Protein 4UP7 (pdb70)

Solvent-accessible surface area: 27106 Å² total; per-residue (Å²): 196,166,124,128,60,23,96,37,24,128,105,38,79,107,66,10,43,101,58,10,103,90,21,90,145,70,70,53,75,1,112,34,184,164,38,98,69,67,17,53,0,53,95,0,59,86,136,12,55,69,23,124,129,76,81,80,19,136,63,99,15,10,0,15,9,62,0,19,24,76,144,65,89,61,109,44,49,24,39,0,19,0,46,39,66,101,38,94,2,14,0,33,0,45,66,94,41,2,141,76,85,126,32,1,73,32,1,13,177,24,3,56,68,1,0,49,0,0,0,36,0,48,0,5,47,14,167,120,22,62,20,0,0,29,0,42,47,5,75,4,30,43,13,21,48,105,89,12,26,77,85,98,82,16,107,72,74,76,52,33,24,7,60,70,2,128,45,4,52,35,3,6,25,115,9,26,137,22,18,70,29,40,74,128,2,19,136,38,1,83,136,35,2,71,101,72,61,11,90,86,21,170,12,61,66,88,11,80,56,33,7,5,26,79,22,109,27,56,102,53,90,64,132,161,120,107,81,93,23,50,50,6,3,7,3,10,11,72,0,0,45,54,1,34,67,55,66,70,85,0,0,11,29,13,111,4,23,50,73,79,53,88,70,97,30,57,8,15,64,33,18,14,0,16,6,6,26,6,152,11,26,19,62,61,0,8,128,20,2,14,98,12,2,8,75,19,1,107,108,84,78,55,38,30,64,13,112,8,69,73,240,124,79,130,138,107,50,78,0,44,2,50,69,92,6,116,101,49,23,8,12,104,18,1,35,143,83,7,56,66,120,15,19,199,60,22,112,13,107,105,0,49,70,50,2,67,136,14,2,113,154,64,130,2,84,13,70,136,26,41,17,18,17,67,4,2,82,80,0,2,18,69,16,31,34,68,104,12,43,58,2,9,0,0,11,22,2,2,72,24,42,0,5,1,3,41,96,31,160,86,72,113,63,11,1,4,22,0,34,0,4,0,38,117,44,73,5,3,49,1,28,12,2,1,30,42,30,131,48,0,85,45,18,4,113,52,9,60,116,14,101,90,51,49,9,72,32,17,12,78,58,20,100,104,0,0,72,18,1,84,129,79,9,31,67,0,0,2,8,19,1,14,0,3,34,1,0,0,3,18,22,52,30,98,13,4,14,32,1,22,80,148,8,55,37,142,114,46,73,131,149,62,88,119,34,38,23,39,119,50,7,61,112,24,41,129,137,132,123

B-factor: mean 86.22, std 33.77, range [31.25, 213.47]

Nearest PDB structures (foldseek):
  4up7-assembly1_A-2  TM=1.002E+00  e=0.000E+00  Entamoeba histolytica
  3bju-assembly1_C  TM=9.698E-01  e=9.971E-72  Homo sapiens
  6ilh-assembly1_A  TM=9.667E-01  e=2.886E-71  Homo sapiens
  7ea9-assembly2_C  TM=9.703E-01  e=1.634E-70  Homo sapiens
  4ycw-assembly1_B  TM=9.699E-01  e=7.825E-70  Homo sapiens

Foldseek 3Di:
DVDPQLPVFVVLLVVLVVLVVVVVVVPADQADDDDDFQDEVVRVCVPPVPADAPDWDPDKGKYKAFWQDWAAPDLQWIWTFGDDLNDTAIEIAGQVLAQDNVQSNSASVSDDHGFIKMFIAIWHAHNVRGTHGYGNDMGTNHDDSGDQDAAAPCPPPVPVCQVCVVNVCVNPVVLVVLQVLLVVLVVLVCVLQVVVVADEDDDDQKAAFEDDFFAAWDWDADDVVGDIITGYQDCVLVQLLVLLVPRQKYKYWDKHAGPDDDDQPDFRIFTKMKMKHFPDFVVVVLVSVLVSLQCSCCVVPNHSKDWAADVPDRDIDIARSHPPAAEDELQVVLCVVLVHRADPPLQDPVSLVVLVVSCVVLVQDFDPPSHSLRSSVSSCLVPPLQPAAHWYKHFWAFCLNPLFAAPDPPDPRTGGWTFIHHHSDTFKIKHQTDLPLVSSVVSLVSQVVVVVRVRPRGGHDDVVSSVSSVSPGGGMMMMMGGSLVVSCVVVRHSGSSSNPSNTDDDDDDPVRVSVVSSVVVVVVVVVVD

Organism: Entamoeba histolytica (strain ATCC 30459 / HM-1:IMSS / ABRM) (NCBI:txid294381)

Secondary structure (DSSP, 8-state):
----TTHHHHHHHHHHHHHHHHHHHTT--SS-S-------HHHHHHHHTT--TTEE-S--EEEEEEEEEEEEEETTEEEEEEEETTEEEEEEEEGGG-S-HHHHHHHHHH--TT-EEEEEEEEEE-TT--EEEEEEEEEEEE---S-PPPSS--SS-HHHHHH-HHHHHHH-GGGHHHHHHHHHHHHHHHHHHHTTT-EE----SEESS--SSSS---EEEETTTTEEEEE-S-SHHHHHHHHHHT--EEEEEEEEE-----BTTB-SEEEEEEEEEET--HHHHHHHHHHHHHHHHHTSSSSSEEEEE---S--EEEEE-PSSPEEEEHHHHHHHHHSS---S-TTSHHHHHHHHHHHHHTT--PPSS--HHHHHHHHHHHHTGGG--S-EEEE---GGG-TTBPBPSSSTT-BSEEEEEETTEEEEEEEEB---HHHHHHHHHHHHHHHHTT-SSSPPP-HHHHHHHHT----EEEEEEEHHHHHHHHHT-S-GGGS-SS-------HHHHHHHHHHHHHHHHHHH-

CATH classification: 2.40.50.140 (+1 more: 3.30.930.10)

InterPro domains:
  IPR002313 Lysine-tRNA ligase, class II [MF_00252] (8-562)
  IPR002313 Lysine-tRNA ligase, class II [TIGR00499] (5-562)
  IPR002547 tRNA-binding domain [PF01588] (615-709)
  IPR002547 tRNA-binding domain [PS50886] (609-712)
  IPR004364 Aminoacyl-tRNA synthetase, class II (D/K/N) [PF00152] (150-318)
  IPR004364 Aminoacyl-tRNA synthetase, class II (D/K/N) [PF00152] (354-559)
  IPR004365 OB-fold nucleic acid binding domain, AA-tRNA synthetase-type [PF01336] (54-127)
  IPR006195 Aminoacyl-tRNA synthetase, class II [PS50862] (172-561)
  IPR012340 Nucleic acid-binding, OB-fold [G3DSA:2.40.50.140] (1-145)
  IPR012340 Nucleic acid-binding, OB-fold [G3DSA:2.40.50.140] (609-764)
  IPR012340 Nucleic acid-binding, OB-fold [SSF50249] (4-142)
  IPR012340 Nucleic acid-binding, OB-fold [SSF50249] (611-758)
  IPR018149 Lysyl-tRNA synthetase, class II, C-terminal [PR00982] (187-197)
  IPR018149 Lysyl-tRNA synthetase, class II, C-terminal [PR00982] (203-219)
  IPR018149 Lysyl-tRNA synthetase, class II, C-terminal [PR00982] (232-245)
  IPR018149 Lysyl-tRNA synthetase, class II, C-terminal [PR00982] (250-267)
  IPR018149 Lysyl-tRNA synthetase, class II, C-terminal [cd00775] (165-561)
  IPR044136 Lysine-tRNA ligase, class II, N-terminal [cd04322] (53-162)
  IPR045864 Class II Aminoacyl-tRNA synthetase/Biotinyl protein ligase (BPL) and lipoyl protein ligase (LPL) [G3DSA:3.30.930.10] (146-369)
  IPR045864 Class II Aminoacyl-tRNA synthetase/Biotinyl protein ligase (BPL) and lipoyl protein ligase (LPL) [G3DSA:3.30.930.10] (370-562)

Sequence (529 aa):
HHHHHHMLSKQLFLNRCKDVEEYQKAGHNPWPHKFNVSITVPEFIAKYSGLEKSQVSDDIVSVAGRVLSKRSSSSALMFIDLHDSQTKLQIMLNKSAYENKEDFVSLTKMIYRGDICGFTGHPTRTKTGELSLIPISGMILSPCLHMLPSMHYGLGDQETRFRKRYLDLIVNPESVKNFVLRTKVVKAVRKYLDDKGFLEVETPILNTIPGGATARPFITHHNQLDIQMYMRIAPELYLKELVVGGINRVYEIGRLFRNEGIDQTHNPEFTTCEFYMAYADYNDIMKMTEELLGNMVKDITGGSTKLEIKFVTEKKMVLDFTAPFKRISYVHALEEKFGEKIPRPLDGPEALTFLKKQAIRFNAICAEPQTTARVMDKLFGDLIEVDLVQPTFVCDQPQLMSPLAKYHRSEPELTERFELFILKREIANAYTELNNPIVQRSNFEQQAKDKAAGDDEAQLVDEVFLDAIEHAFPPTGGWGLGIDRLAMLLADVDNIKEVILFPTMRPEDELEKKAREAKEDAMVAQELA

Structure (mmCIF, N/CA/C/O backbone):
data_4UP7
#
_entry.id   4UP7
#
_cell.length_a   155.765
_cell.length_b   155.765
_cell.length_c   95.292
_cell.angle_alpha   90.00
_cell.angle_beta   90.00
_cell.angle_gamma   120.00
#
_symmetry.space_group_name_H-M   'P 62'
#
loop_
_entity.id
_entity.type
_entity.pdbx_description
1 polymer 'LYSINE--TRNA LIGASE'
2 non-polymer "ADENOSINE-5'-[LYSYL-PHOSPHATE]"
#
loop_
_atom_site.group_PDB
_atom_site.id
_atom_site.type_symbol
_atom_site.label_atom_id
_atom_site.label_alt_id
_atom_site.label_comp_id
_atom_site.label_asym_id
_atom_site.label_entity_id
_atom_site.label_seq_id
_atom_site.pdbx_PDB_ins_code
_atom_site.Cartn_x
_atom_site.Cartn_y
_atom_site.Cartn_z
_atom_site.occupancy
_atom_site.B_iso_or_equiv
_atom_site.auth_seq_id
_atom_site.auth_comp_id
_atom_site.auth_asym_id
_atom_site.auth_atom_id
_atom_site.pdbx_PDB_model_num
ATOM 1 N N . HIS A 1 2 ? 154.934 -88.591 10.431 1.00 144.66 -6 HIS A N 1
ATOM 2 C CA . HIS A 1 2 ? 154.482 -87.340 9.834 1.00 132.73 -6 HIS A CA 1
ATOM 3 C C . HIS A 1 2 ? 154.185 -86.315 10.936 1.00 119.77 -6 HIS A C 1
ATOM 4 O O . HIS A 1 2 ? 153.817 -86.697 12.050 1.00 112.09 -6 HIS A O 1
ATOM 11 N N . HIS A 1 3 ? 154.342 -85.022 10.644 1.00 120.11 -5 HIS A N 1
ATOM 12 C CA . HIS A 1 3 ? 154.636 -84.523 9.300 1.00 146.62 -5 HIS A CA 1
ATOM 13 C C . HIS A 1 3 ? 156.122 -84.319 9.010 1.00 160.69 -5 HIS A C 1
ATOM 14 O O . HIS A 1 3 ? 156.482 -83.515 8.149 1.00 152.29 -5 HIS A O 1
ATOM 21 N N . HIS A 1 4 ? 156.987 -85.037 9.716 1.00 177.34 -4 HIS A N 1
ATOM 22 C CA . HIS A 1 4 ? 158.418 -84.944 9.452 1.00 173.26 -4 HIS A CA 1
ATOM 23 C C . HIS A 1 4 ? 158.810 -85.807 8.258 1.00 168.93 -4 HIS A C 1
ATOM 24 O O . HIS A 1 4 ? 157.966 -86.128 7.423 1.00 175.89 -4 HIS A O 1
ATOM 31 N N . HIS A 1 5 ? 160.088 -86.176 8.192 1.00 150.28 -3 HIS A N 1
ATOM 32 C CA . HIS A 1 5 ? 160.678 -86.782 6.997 1.00 132.65 -3 HIS A CA 1
ATOM 33 C C . HIS A 1 5 ? 160.523 -85.845 5.798 1.00 124.27 -3 HIS A C 1
ATOM 34 O O . HIS A 1 5 ? 159.703 -86.099 4.914 1.00 114.90 -3 HIS A O 1
ATOM 41 N N . HIS A 1 6 ? 161.319 -84.779 5.755 1.00 120.86 -2 HIS A N 1
ATOM 42 C CA . HIS A 1 6 ? 161.071 -83.678 4.819 1.00 116.05 -2 HIS A CA 1
ATOM 43 C C . HIS A 1 6 ? 161.379 -83.985 3.345 1.00 110.13 -2 HIS A C 1
ATOM 44 O O . HIS A 1 6 ? 160.589 -83.651 2.475 1.00 110.78 -2 HIS A O 1
ATOM 51 N N . HIS A 1 7 ? 162.511 -84.618 3.065 1.00 98.17 -1 HIS A N 1
ATOM 52 C CA . HIS A 1 7 ? 162.881 -84.972 1.697 1.00 96.08 -1 HIS A CA 1
ATOM 53 C C . HIS A 1 7 ? 162.653 -86.462 1.476 1.00 99.32 -1 HIS A C 1
ATOM 54 O O . HIS A 1 7 ? 163.574 -87.174 1.082 1.00 110.12 -1 HIS A O 1
ATOM 61 N N . MET A 1 8 ? 161.429 -86.914 1.746 1.00 94.99 0 MET A N 1
ATOM 62 C CA . MET A 1 8 ? 161.051 -88.325 1.701 1.00 96.51 0 MET A CA 1
ATOM 63 C C . MET A 1 8 ? 161.108 -88.936 0.295 1.00 92.08 0 MET A C 1
ATOM 64 O O . MET A 1 8 ? 161.862 -89.890 0.027 1.00 96.23 0 MET A O 1
ATOM 69 N N . LEU A 1 9 ? 160.300 -88.372 -0.596 1.00 62.84 1 LEU A N 1
ATOM 70 C CA . LEU A 1 9 ? 160.138 -88.893 -1.949 1.00 60.32 1 LEU A CA 1
ATOM 71 C C . LEU A 1 9 ? 161.443 -88.904 -2.743 1.00 68.20 1 LEU A C 1
ATOM 72 O O . LEU A 1 9 ? 161.672 -89.804 -3.549 1.00 65.76 1 LEU A O 1
ATOM 77 N N . SER A 1 10 ? 162.292 -87.907 -2.517 1.00 70.25 2 SER A N 1
ATOM 78 C CA . SER A 1 10 ? 163.562 -87.817 -3.233 1.00 67.30 2 SER A CA 1
ATOM 79 C C . SER A 1 10 ? 164.513 -88.931 -2.811 1.00 70.74 2 SER A C 1
ATOM 80 O O . SER A 1 10 ? 165.149 -89.567 -3.654 1.00 77.03 2 SER A O 1
ATOM 83 N N . LYS A 1 11 ? 164.610 -89.153 -1.502 1.00 69.47 3 LYS A N 1
ATOM 84 C CA . LYS A 1 11 ? 165.404 -90.254 -0.969 1.00 63.49 3 LYS A CA 1
ATOM 85 C C . LYS A 1 11 ? 164.910 -91.578 -1.538 1.00 71.77 3 LYS A C 1
ATOM 86 O O . LYS A 1 11 ? 165.703 -92.397 -2.022 1.00 82.13 3 LYS A O 1
ATOM 92 N N . GLN A 1 12 ? 163.594 -91.775 -1.485 1.00 60.56 4 GLN A N 1
ATOM 93 C CA . GLN A 1 12 ? 162.989 -92.992 -2.022 1.00 70.87 4 GLN A CA 1
ATOM 94 C C . GLN A 1 12 ? 163.344 -93.193 -3.496 1.00 65.27 4 GLN A C 1
ATOM 95 O O . GLN A 1 12 ? 163.696 -94.299 -3.918 1.00 64.38 4 GLN A O 1
ATOM 101 N N . LEU A 1 13 ? 163.261 -92.115 -4.269 1.00 62.85 5 LEU A N 1
ATOM 102 C CA . LEU A 1 13 ? 163.566 -92.159 -5.694 1.00 67.84 5 LEU A CA 1
ATOM 103 C C . LEU A 1 13 ? 165.025 -92.517 -5.952 1.00 72.07 5 LEU A C 1
ATOM 104 O O . LEU A 1 13 ? 165.325 -93.316 -6.838 1.00 67.16 5 LEU A O 1
ATOM 109 N N . PHE A 1 14 ? 165.929 -91.922 -5.179 1.00 69.36 6 PHE A N 1
ATOM 110 C CA . PHE A 1 14 ? 167.353 -92.205 -5.322 1.00 70.18 6 PHE A CA 1
ATOM 111 C C . PHE A 1 14 ? 167.645 -93.676 -5.039 1.00 70.95 6 PHE A C 1
ATOM 112 O O . PHE A 1 14 ? 168.310 -94.357 -5.832 1.00 70.32 6 PHE A O 1
ATOM 120 N N . LEU A 1 15 ? 167.131 -94.160 -3.910 1.00 70.26 7 LEU A N 1
ATOM 121 C CA . LEU A 1 15 ? 167.323 -95.553 -3.519 1.00 70.03 7 LEU A CA 1
ATOM 122 C C . LEU A 1 15 ? 166.789 -96.493 -4.598 1.00 73.50 7 LEU A C 1
ATOM 123 O O . LEU A 1 15 ? 167.470 -97.441 -5.006 1.00 85.98 7 LEU A O 1
ATOM 128 N N . ASN A 1 16 ? 165.575 -96.219 -5.066 1.00 62.66 8 ASN A N 1
ATOM 129 C CA . ASN A 1 16 ? 164.958 -97.042 -6.099 1.00 59.86 8 ASN A CA 1
ATOM 130 C C . ASN A 1 16 ? 165.736 -97.019 -7.410 1.00 68.23 8 ASN A C 1
ATOM 131 O O . ASN A 1 16 ? 165.796 -98.024 -8.110 1.00 72.96 8 ASN A O 1
ATOM 136 N N . ARG A 1 17 ? 166.330 -95.875 -7.739 1.00 62.75 9 ARG A N 1
ATOM 137 C CA . ARG A 1 17 ? 167.136 -95.759 -8.951 1.00 52.65 9 ARG A CA 1
ATOM 138 C C . ARG A 1 17 ? 168.401 -96.603 -8.842 1.00 65.43 9 ARG A C 1
ATOM 139 O O . ARG A 1 17 ? 168.778 -97.302 -9.790 1.00 75.19 9 ARG A O 1
ATOM 147 N N . CYS A 1 18 ? 169.052 -96.536 -7.682 1.00 69.95 10 CYS A N 1
ATOM 148 C CA . CYS A 1 18 ? 170.219 -97.374 -7.424 1.00 67.34 10 CYS A CA 1
ATOM 149 C C . CYS A 1 18 ? 169.850 -98.849 -7.555 1.00 69.43 10 CYS A C 1
ATOM 150 O O . CYS A 1 18 ? 170.588 -99.642 -8.151 1.00 73.84 10 CYS A O 1
ATOM 153 N N . LYS A 1 19 ? 168.693 -99.204 -7.004 1.00 79.17 11 LYS A N 1
ATOM 154 C CA . LYS A 1 19 ? 168.177 -100.563 -7.113 1.00 72.13 11 LYS A CA 1
ATOM 155 C C . LYS A 1 19 ? 167.971 -100.948 -8.578 1.00 65.51 11 LYS A C 1
ATOM 156 O O . LYS A 1 19 ? 168.266 -102.074 -8.985 1.00 69.22 11 LYS A O 1
ATOM 162 N N . ASP A 1 20 ? 167.478 -99.996 -9.366 1.00 61.10 12 ASP A N 1
ATOM 163 C CA . ASP A 1 20 ? 167.214 -100.217 -10.783 1.00 62.03 12 ASP A CA 1
ATOM 164 C C . ASP A 1 20 ? 168.491 -100.503 -11.560 1.00 62.69 12 ASP A C 1
ATOM 165 O O . ASP A 1 20 ? 168.547 -101.457 -12.335 1.00 69.91 12 ASP A O 1
ATOM 170 N N . VAL A 1 21 ? 169.516 -99.678 -11.360 1.00 59.96 13 VAL A N 1
ATOM 171 C CA . VAL A 1 21 ? 170.767 -99.875 -12.085 1.00 63.11 13 VAL A CA 1
ATOM 172 C C . VAL A 1 21 ? 171.483 -101.129 -11.584 1.00 67.77 13 VAL A C 1
ATOM 173 O O . VAL A 1 21 ? 172.253 -101.750 -12.321 1.00 72.89 13 VAL A O 1
ATOM 177 N N . GLU A 1 22 ? 171.211 -101.510 -10.339 1.00 70.37 14 GLU A N 1
ATOM 178 C CA . GLU A 1 22 ? 171.779 -102.737 -9.793 1.00 76.41 14 GLU A CA 1
ATOM 179 C C . GLU A 1 22 ? 171.156 -103.953 -10.476 1.00 74.20 14 GLU A C 1
ATOM 180 O O . GLU A 1 22 ? 171.865 -104.867 -10.905 1.00 83.20 14 GLU A O 1
ATOM 186 N N . GLU A 1 23 ? 169.829 -103.951 -10.583 1.00 61.14 15 GLU A N 1
ATOM 187 C CA . GLU A 1 23 ? 169.113 -105.016 -11.282 1.00 77.79 15 GLU A CA 1
ATOM 188 C C . GLU A 1 23 ? 169.527 -105.075 -12.747 1.00 81.46 15 GLU A C 1
ATOM 189 O O . GLU A 1 23 ? 169.653 -106.154 -13.328 1.00 90.16 15 GLU A O 1
ATOM 195 N N . TYR A 1 24 ? 169.735 -103.902 -13.334 1.00 82.89 16 TYR A N 1
ATOM 196 C CA . TYR A 1 24 ? 170.157 -103.783 -14.723 1.00 72.73 16 TYR A CA 1
ATOM 197 C C . TYR A 1 24 ? 171.546 -104.377 -14.910 1.00 68.95 16 TYR A C 1
ATOM 198 O O . TYR A 1 24 ? 171.841 -104.981 -15.941 1.00 70.31 16 TYR A O 1
ATOM 207 N N . GLN A 1 25 ? 172.395 -104.208 -13.901 1.00 69.61 17 GLN A N 1
ATOM 208 C CA . GLN A 1 25 ? 173.753 -104.732 -13.962 1.00 72.85 17 GLN A CA 1
ATOM 209 C C . GLN A 1 25 ? 173.774 -106.243 -13.749 1.00 79.66 17 GLN A C 1
ATOM 210 O O . GLN A 1 25 ? 174.598 -106.947 -14.334 1.00 83.42 17 GLN A O 1
ATOM 216 N N . LYS A 1 26 ? 172.866 -106.741 -12.914 1.00 81.55 18 LYS A N 1
ATOM 217 C CA . LYS A 1 26 ? 172.753 -108.181 -12.699 1.00 83.77 18 LYS A CA 1
ATOM 218 C C . LYS A 1 26 ? 172.205 -108.884 -13.937 1.00 83.13 18 LYS A C 1
ATOM 219 O O . LYS A 1 26 ? 172.451 -110.072 -14.147 1.00 82.24 18 LYS A O 1
ATOM 225 N N . ALA A 1 27 ? 171.460 -108.144 -14.752 1.00 86.17 19 ALA A N 1
ATOM 226 C CA . ALA A 1 27 ? 170.838 -108.706 -15.947 1.00 73.54 19 ALA A CA 1
ATOM 227 C C . ALA A 1 27 ? 171.832 -108.826 -17.100 1.00 77.43 19 ALA A C 1
ATOM 228 O O . ALA A 1 27 ? 171.487 -109.312 -18.177 1.00 80.77 19 ALA A O 1
ATOM 230 N N . GLY A 1 28 ? 173.061 -108.374 -16.872 1.00 76.01 20 GLY A N 1
ATOM 231 C CA . GLY A 1 28 ? 174.119 -108.517 -17.856 1.00 81.86 20 GLY A CA 1
ATOM 232 C C . GLY A 1 28 ? 174.426 -107.254 -18.638 1.00 82.63 20 GLY A C 1
ATOM 233 O O . GLY A 1 28 ? 175.158 -107.294 -19.627 1.00 83.56 20 GLY A O 1
ATOM 234 N N . HIS A 1 29 ? 173.871 -106.130 -18.198 1.00 83.53 21 HIS A N 1
ATOM 235 C CA . HIS A 1 29 ? 174.102 -104.856 -18.871 1.00 77.43 21 HIS A CA 1
ATOM 236 C C . HIS A 1 29 ? 174.966 -103.930 -18.022 1.00 79.99 21 HIS A C 1
ATOM 237 O O . HIS A 1 29 ? 174.685 -103.717 -16.844 1.00 77.01 21 HIS A O 1
ATOM 244 N N . ASN A 1 30 ? 176.015 -103.379 -18.624 1.00 76.19 22 ASN A N 1
ATOM 245 C CA . ASN A 1 30 ? 176.888 -102.439 -17.930 1.00 66.50 22 ASN A CA 1
ATOM 246 C C . ASN A 1 30 ? 176.344 -101.016 -18.018 1.00 71.15 22 ASN A C 1
ATOM 247 O O . ASN A 1 30 ? 176.295 -100.431 -19.101 1.00 70.32 22 ASN A O 1
ATOM 252 N N . PRO A 1 31 ? 175.927 -100.455 -16.872 1.00 68.47 23 PRO A N 1
ATOM 253 C CA . PRO A 1 31 ? 175.333 -99.114 -16.828 1.00 58.49 23 PRO A CA 1
ATOM 254 C C . PRO A 1 31 ? 176.340 -98.012 -17.146 1.00 64.33 23 PRO A C 1
ATOM 255 O O . PRO A 1 31 ? 175.944 -96.927 -17.573 1.00 60.16 23 PRO A O 1
ATOM 259 N N . TRP A 1 32 ? 177.624 -98.289 -16.939 1.00 68.38 24 TRP A N 1
ATOM 260 C CA . TRP A 1 32 ? 178.668 -97.305 -17.207 1.00 68.23 24 TRP A CA 1
ATOM 261 C C . TRP A 1 32 ? 179.747 -97.859 -18.133 1.00 71.21 24 TRP A C 1
ATOM 262 O O . TRP A 1 32 ? 180.838 -98.203 -17.677 1.00 75.12 24 TRP A O 1
ATOM 273 N N . PRO A 1 33 ? 179.447 -97.947 -19.439 1.00 66.61 25 PRO A N 1
ATOM 274 C CA . PRO A 1 33 ? 180.433 -98.422 -20.415 1.00 49.71 25 PRO A CA 1
ATOM 275 C C . PRO A 1 33 ? 181.661 -97.518 -20.459 1.00 62.63 25 PRO A C 1
ATOM 276 O O . PRO A 1 33 ? 181.530 -96.301 -20.321 1.00 74.96 25 PRO A O 1
ATOM 280 N N . HIS A 1 34 ? 182.837 -98.110 -20.641 1.00 56.81 26 HIS A N 1
ATOM 281 C CA . HIS A 1 34 ? 184.080 -97.349 -20.662 1.00 61.51 26 HIS A CA 1
ATOM 282 C C . HIS A 1 34 ? 184.170 -96.445 -21.883 1.00 53.92 26 HIS A C 1
ATOM 283 O O . HIS A 1 34 ? 184.410 -95.243 -21.763 1.00 66.77 26 HIS A O 1
ATOM 290 N N . LYS A 1 35 ? 183.975 -97.031 -23.060 1.00 50.65 27 LYS A N 1
ATOM 291 C CA . LYS A 1 35 ? 184.170 -96.305 -24.307 1.00 56.29 27 LYS A CA 1
ATOM 292 C C . LYS A 1 35 ? 183.027 -96.500 -25.296 1.00 54.98 27 LYS A C 1
ATOM 293 O O . LYS A 1 35 ? 182.707 -97.622 -25.686 1.00 65.42 27 LYS A O 1
ATOM 299 N N . PHE A 1 36 ? 182.414 -95.390 -25.690 1.00 58.26 28 PHE A N 1
ATOM 300 C CA . PHE A 1 36 ? 181.464 -95.381 -26.793 1.00 55.99 28 PHE A CA 1
ATOM 301 C C . PHE A 1 36 ? 181.944 -94.373 -27.825 1.00 55.49 28 PHE A C 1
ATOM 302 O O . PHE A 1 36 ? 182.170 -93.207 -27.502 1.00 65.25 28 PHE A O 1
ATOM 310 N N . ASN A 1 37 ? 182.112 -94.821 -29.063 1.00 63.32 29 ASN A N 1
ATOM 311 C CA . ASN A 1 37 ? 182.610 -93.942 -30.109 1.00 69.33 29 ASN A CA 1
ATOM 312 C C . ASN A 1 37 ? 181.498 -93.119 -30.748 1.00 68.32 29 ASN A C 1
ATOM 313 O O . ASN A 1 37 ? 180.617 -93.656 -31.420 1.00 69.01 29 ASN A O 1
ATOM 318 N N . VAL A 1 38 ? 181.543 -91.810 -30.525 1.00 56.78 30 VAL A N 1
ATOM 319 C CA . VAL A 1 38 ? 180.600 -90.893 -31.149 1.00 52.84 30 VAL A CA 1
ATOM 320 C C . VAL A 1 38 ? 181.155 -90.424 -32.487 1.00 65.97 30 VAL A C 1
ATOM 321 O O . VAL A 1 38 ? 182.159 -89.714 -32.537 1.00 80.63 30 VAL A O 1
ATOM 325 N N . SER A 1 39 ? 180.501 -90.828 -33.570 1.00 63.53 31 SER A N 1
ATOM 326 C CA . SER A 1 39 ? 180.986 -90.519 -34.910 1.00 56.52 31 SER A CA 1
ATOM 327 C C . SER A 1 39 ? 180.642 -89.096 -35.332 1.00 55.85 31 SER A C 1
ATOM 328 O O . SER A 1 39 ? 181.307 -88.523 -36.194 1.00 76.49 31 SER A O 1
ATOM 331 N N . ILE A 1 40 ? 179.606 -88.526 -34.725 1.00 49.24 32 ILE A N 1
ATOM 332 C CA . ILE A 1 40 ? 179.145 -87.204 -35.129 1.00 62.44 32 ILE A CA 1
ATOM 333 C C . ILE A 1 40 ? 178.348 -86.508 -34.022 1.00 65.66 32 ILE A C 1
ATOM 334 O O . ILE A 1 40 ? 177.554 -87.135 -33.317 1.00 72.11 32 ILE A O 1
ATOM 339 N N . THR A 1 41 ? 178.591 -85.211 -33.856 1.00 53.26 33 THR A N 1
ATOM 340 C CA . THR A 1 41 ? 177.842 -84.405 -32.899 1.00 54.91 33 THR A CA 1
ATOM 341 C C . THR A 1 41 ? 176.530 -83.976 -33.537 1.00 61.54 33 THR A C 1
ATOM 342 O O . THR A 1 41 ? 176.439 -83.880 -34.761 1.00 76.75 33 THR A O 1
ATOM 346 N N . VAL A 1 42 ? 175.513 -83.717 -32.721 1.00 56.15 34 VAL A N 1
ATOM 347 C CA . VAL A 1 42 ? 174.205 -83.375 -33.271 1.00 57.02 34 VAL A CA 1
ATOM 348 C C . VAL A 1 42 ? 174.155 -81.996 -33.963 1.00 56.92 34 VAL A C 1
ATOM 349 O O . VAL A 1 42 ? 173.306 -81.794 -34.833 1.00 75.13 34 VAL A O 1
ATOM 353 N N . PRO A 1 43 ? 175.055 -81.049 -33.611 1.00 52.85 35 PRO A N 1
ATOM 354 C CA . PRO A 1 43 ? 175.043 -79.892 -34.515 1.00 51.22 35 PRO A CA 1
ATOM 355 C C . PRO A 1 43 ? 175.597 -80.243 -35.894 1.00 57.95 35 PRO A C 1
ATOM 356 O O . PRO A 1 43 ? 175.093 -79.751 -36.905 1.00 76.62 35 PRO A O 1
ATOM 360 N N . GLU A 1 44 ? 176.624 -81.088 -35.926 1.00 46.49 36 GLU A N 1
ATOM 361 C CA . GLU A 1 44 ? 177.176 -81.575 -37.185 1.00 56.59 36 GLU A CA 1
ATOM 362 C C . GLU A 1 44 ? 176.154 -82.450 -37.904 1.00 61.11 36 GLU A C 1
ATOM 363 O O . GLU A 1 44 ? 176.027 -82.398 -39.130 1.00 63.44 36 GLU A O 1
ATOM 369 N N . PHE A 1 45 ? 175.429 -83.250 -37.126 1.00 54.18 37 PHE A N 1
ATOM 370 C CA . PHE A 1 45 ? 174.357 -84.093 -37.645 1.00 57.88 37 PHE A CA 1
ATOM 371 C C . PHE A 1 45 ? 173.319 -83.246 -38.370 1.00 62.82 37 PHE A C 1
ATOM 372 O O . PHE A 1 45 ? 172.969 -83.522 -39.518 1.00 62.45 37 PHE A O 1
ATOM 380 N N . ILE A 1 46 ? 172.831 -82.216 -37.686 1.00 64.65 38 ILE A N 1
ATOM 381 C CA . ILE A 1 46 ? 171.842 -81.313 -38.261 1.00 54.36 38 ILE A CA 1
ATOM 382 C C . ILE A 1 46 ? 172.400 -80.593 -39.486 1.00 58.73 38 ILE A C 1
ATOM 383 O O . ILE A 1 46 ? 171.714 -80.452 -40.497 1.00 62.22 38 ILE A O 1
ATOM 388 N N . ALA A 1 47 ? 173.652 -80.157 -39.398 1.00 68.09 39 ALA A N 1
ATOM 389 C CA . ALA A 1 47 ? 174.285 -79.436 -40.498 1.00 61.62 39 ALA A CA 1
ATOM 390 C C . ALA A 1 47 ? 174.449 -80.307 -41.741 1.00 62.33 39 ALA A C 1
ATOM 391 O O . ALA A 1 47 ? 174.444 -79.804 -42.864 1.00 70.41 39 ALA A O 1
ATOM 393 N N . LYS A 1 48 ? 174.585 -81.614 -41.539 1.00 64.29 40 LYS A N 1
ATOM 394 C CA . LYS A 1 48 ? 174.867 -82.524 -42.644 1.00 54.36 40 LYS A CA 1
ATOM 395 C C . LYS A 1 48 ? 173.613 -83.165 -43.242 1.00 65.76 40 LYS A C 1
ATOM 396 O O . LYS A 1 48 ? 173.545 -83.387 -44.452 1.00 75.34 40 LYS A O 1
ATOM 402 N N . TYR A 1 49 ? 172.622 -83.455 -42.403 1.00 60.57 41 TYR A N 1
ATOM 403 C CA . TYR A 1 49 ? 171.481 -84.255 -42.845 1.00 59.75 41 TYR A CA 1
ATOM 404 C C . TYR A 1 49 ? 170.147 -83.508 -42.885 1.00 66.31 41 TYR A C 1
ATOM 405 O O . TYR A 1 49 ? 169.100 -84.125 -43.085 1.00 68.28 41 TYR A O 1
ATOM 414 N N . SER A 1 50 ? 170.174 -82.191 -42.710 1.00 67.94 42 SER A N 1
ATOM 415 C CA . SER A 1 50 ? 168.940 -81.406 -42.734 1.00 59.21 42 SER A CA 1
ATOM 416 C C . SER A 1 50 ? 168.338 -81.345 -44.134 1.00 70.85 42 SER A C 1
ATOM 417 O O . SER A 1 50 ? 167.169 -80.999 -44.301 1.00 87.60 42 SER A O 1
ATOM 420 N N . GLY A 1 51 ? 169.142 -81.683 -45.138 1.00 66.87 43 GLY A N 1
ATOM 421 C CA . GLY A 1 51 ? 168.691 -81.674 -46.517 1.00 56.04 43 GLY A CA 1
ATOM 422 C C . GLY A 1 51 ? 167.706 -82.787 -46.821 1.00 56.15 43 GLY A C 1
ATOM 423 O O . GLY A 1 51 ? 167.034 -82.765 -47.853 1.00 71.05 43 GLY A O 1
ATOM 424 N N . LEU A 1 52 ? 167.627 -83.764 -45.922 1.00 54.44 44 LEU A N 1
ATOM 425 C CA . LEU A 1 52 ? 166.698 -84.879 -46.072 1.00 67.47 44 LEU A CA 1
ATOM 426 C C . LEU A 1 52 ? 165.254 -84.396 -46.123 1.00 72.36 44 LEU A C 1
ATOM 427 O O . LEU A 1 52 ? 164.859 -83.506 -45.370 1.00 79.08 44 LEU A O 1
ATOM 432 N N . GLU A 1 53 ? 164.471 -84.983 -47.020 1.00 69.87 45 GLU A N 1
ATOM 433 C CA . GLU A 1 53 ? 163.055 -84.660 -47.123 1.00 62.14 45 GLU A CA 1
ATOM 434 C C . GLU A 1 53 ? 162.246 -85.607 -46.245 1.00 70.50 45 GLU A C 1
ATOM 435 O O . GLU A 1 53 ? 162.804 -86.513 -45.626 1.00 70.39 45 GLU A O 1
ATOM 441 N N . LYS A 1 54 ? 160.936 -85.394 -46.185 1.00 68.77 46 LYS A N 1
ATOM 442 C CA . LYS A 1 54 ? 160.076 -86.222 -45.348 1.00 70.05 46 LYS A CA 1
ATOM 443 C C . LYS A 1 54 ? 160.045 -87.665 -45.846 1.00 80.03 46 LYS A C 1
ATOM 444 O O . LYS A 1 54 ? 160.030 -87.913 -47.053 1.00 88.09 46 LYS A O 1
ATOM 450 N N . SER A 1 55 ? 160.059 -88.602 -44.898 1.00 71.73 47 SER A N 1
ATOM 451 C CA . SER A 1 55 ? 160.042 -90.042 -45.167 1.00 63.51 47 SER A CA 1
ATOM 452 C C . SER A 1 55 ? 161.300 -90.535 -45.883 1.00 68.88 47 SER A C 1
ATOM 453 O O . SER A 1 55 ? 161.335 -91.661 -46.378 1.00 86.52 47 SER A O 1
ATOM 456 N N . GLN A 1 56 ? 162.333 -89.699 -45.928 1.00 63.31 48 GLN A N 1
ATOM 457 C CA . GLN A 1 56 ? 163.587 -90.077 -46.571 1.00 69.27 48 GLN A CA 1
ATOM 458 C C . GLN A 1 56 ? 164.579 -90.624 -45.548 1.00 82.25 48 GLN A C 1
ATOM 459 O O . GLN A 1 56 ? 164.755 -90.052 -44.473 1.00 78.19 48 GLN A O 1
ATOM 465 N N . VAL A 1 57 ? 165.221 -91.738 -45.888 1.00 91.45 49 VAL A N 1
ATOM 466 C CA . VAL A 1 57 ? 166.182 -92.375 -44.993 1.00 71.83 49 VAL A CA 1
ATOM 467 C C . VAL A 1 57 ? 167.549 -92.519 -45.655 1.00 70.04 49 VAL A C 1
ATOM 468 O O . VAL A 1 57 ? 167.669 -93.095 -46.736 1.00 94.86 49 VAL A O 1
ATOM 472 N N . SER A 1 58 ? 168.578 -91.994 -44.997 1.00 63.16 50 SER A N 1
ATOM 473 C CA . SER A 1 58 ? 169.940 -92.070 -45.514 1.00 72.13 50 SER A CA 1
ATOM 474 C C . SER A 1 58 ? 170.534 -93.461 -45.321 1.00 81.14 50 SER A C 1
ATOM 475 O O . SER A 1 58 ? 170.223 -94.150 -44.349 1.00 82.82 50 SER A O 1
ATOM 478 N N . ASP A 1 59 ? 171.392 -93.869 -46.251 1.00 88.43 51 ASP A N 1
ATOM 479 C CA . ASP A 1 59 ? 172.056 -95.165 -46.167 1.00 84.15 51 ASP A CA 1
ATOM 480 C C . ASP A 1 59 ? 173.213 -95.125 -45.175 1.00 84.76 51 ASP A C 1
ATOM 481 O O . ASP A 1 59 ? 173.744 -96.165 -44.784 1.00 89.54 51 ASP A O 1
ATOM 486 N N . ASP A 1 60 ? 173.599 -93.918 -44.774 1.00 76.17 52 ASP A N 1
ATOM 487 C CA . ASP A 1 60 ? 174.703 -93.734 -43.839 1.00 74.17 52 ASP A CA 1
ATOM 488 C C . ASP A 1 60 ? 174.371 -94.278 -42.454 1.00 79.38 52 ASP A C 1
ATOM 489 O O . ASP A 1 60 ? 173.217 -94.255 -42.026 1.00 77.18 52 ASP A O 1
ATOM 494 N N . ILE A 1 61 ? 175.392 -94.772 -41.763 1.00 77.95 53 ILE A N 1
ATOM 495 C CA . ILE A 1 61 ? 175.245 -95.208 -40.381 1.00 67.45 53 ILE A CA 1
ATOM 496 C C . ILE A 1 61 ? 176.137 -94.370 -39.477 1.00 66.82 53 ILE A C 1
ATOM 497 O O . ILE A 1 61 ? 177.362 -94.441 -39.565 1.00 71.62 53 ILE A O 1
ATOM 502 N N . VAL A 1 62 ? 175.520 -93.571 -38.613 1.00 59.38 54 VAL A N 1
ATOM 503 C CA . VAL A 1 62 ? 176.280 -92.725 -37.703 1.00 62.88 54 VAL A CA 1
ATOM 504 C C . VAL A 1 62 ? 175.941 -93.034 -36.249 1.00 59.38 54 VAL A C 1
ATOM 505 O O . VAL A 1 62 ? 174.955 -93.716 -35.959 1.00 47.90 54 VAL A O 1
ATOM 509 N N . SER A 1 63 ? 176.769 -92.532 -35.340 1.00 49.71 55 SER A N 1
ATOM 510 C CA . SER A 1 63 ? 176.554 -92.745 -33.916 1.00 50.61 55 SER A CA 1
ATOM 511 C C . SER A 1 63 ? 176.575 -91.426 -33.153 1.00 57.23 55 SER A C 1
ATOM 512 O O . SER A 1 63 ? 177.528 -90.652 -33.252 1.00 55.92 55 SER A O 1
ATOM 515 N N . VAL A 1 64 ? 175.515 -91.173 -32.394 1.00 49.95 56 VAL A N 1
ATOM 516 C CA . VAL A 1 64 ? 175.423 -89.962 -31.590 1.00 46.84 56 VAL A CA 1
ATOM 517 C C . VAL A 1 64 ? 175.296 -90.314 -30.114 1.00 47.63 56 VAL A C 1
ATOM 518 O O . VAL A 1 64 ? 175.111 -91.476 -29.760 1.00 57.35 56 VAL A O 1
ATOM 522 N N . ALA A 1 65 ? 175.396 -89.305 -29.256 1.00 42.60 57 ALA A N 1
ATOM 523 C CA . ALA A 1 65 ? 175.279 -89.515 -27.819 1.00 47.73 57 ALA A CA 1
ATOM 524 C C . ALA A 1 65 ? 174.914 -88.217 -27.114 1.00 49.58 57 ALA A C 1
ATOM 525 O O . ALA A 1 65 ? 175.380 -87.144 -27.496 1.00 55.33 57 ALA A O 1
ATOM 527 N N . GLY A 1 66 ? 174.080 -88.316 -26.085 1.00 48.35 58 GLY A N 1
ATOM 528 C CA . GLY A 1 66 ? 173.660 -87.134 -25.354 1.00 33.75 58 GLY A CA 1
ATOM 529 C C . GLY A 1 66 ? 172.806 -87.445 -24.143 1.00 47.37 58 GLY A C 1
ATOM 530 O O . GLY A 1 66 ? 172.783 -88.577 -23.663 1.00 61.26 58 GLY A O 1
ATOM 531 N N . ARG A 1 67 ? 172.098 -86.435 -23.648 1.00 40.50 59 ARG A N 1
ATOM 532 C CA . ARG A 1 67 ? 171.245 -86.607 -22.478 1.00 51.15 59 ARG A CA 1
ATOM 533 C C . ARG A 1 67 ? 169.772 -86.668 -22.867 1.00 52.63 59 ARG A C 1
ATOM 534 O O . ARG A 1 67 ? 169.268 -85.795 -23.574 1.00 53.09 59 ARG A O 1
ATOM 542 N N . VAL A 1 68 ? 169.087 -87.707 -22.401 1.00 42.81 60 VAL A N 1
ATOM 543 C CA . VAL A 1 68 ? 167.664 -87.874 -22.667 1.00 38.60 60 VAL A CA 1
ATOM 544 C C . VAL A 1 68 ? 166.837 -86.891 -21.846 1.00 51.74 60 VAL A C 1
ATOM 545 O O . VAL A 1 68 ? 166.809 -86.970 -20.618 1.00 55.59 60 VAL A O 1
ATOM 549 N N . LEU A 1 69 ? 166.166 -85.963 -22.523 1.00 46.44 61 LEU A N 1
ATOM 550 C CA . LEU A 1 69 ? 165.342 -84.980 -21.825 1.00 46.35 61 LEU A CA 1
ATOM 551 C C . LEU A 1 69 ? 163.855 -85.274 -21.984 1.00 46.08 61 LEU A C 1
ATOM 552 O O . LEU A 1 69 ? 163.023 -84.695 -21.286 1.00 53.40 61 LEU A O 1
ATOM 557 N N . SER A 1 70 ? 163.528 -86.176 -22.902 1.00 58.74 62 SER A N 1
ATOM 558 C CA . SER A 1 70 ? 162.144 -86.585 -23.110 1.00 57.30 62 SER A CA 1
ATOM 559 C C . SER A 1 70 ? 162.061 -88.058 -23.495 1.00 55.16 62 SER A C 1
ATOM 560 O O . SER A 1 70 ? 162.936 -8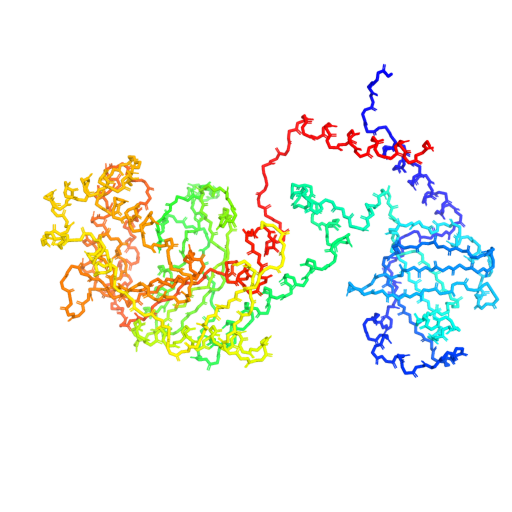8.580 -24.186 1.00 49.92 62 SER A O 1
ATOM 563 N N . LYS A 1 71 ? 161.006 -88.723 -23.038 1.00 53.06 63 LYS A N 1
ATOM 564 C CA . LYS A 1 71 ? 160.788 -90.128 -23.356 1.00 49.71 63 LYS A CA 1
ATOM 565 C C . LYS A 1 71 ? 159.302 -90.411 -23.540 1.00 59.77 63 LYS A C 1
ATOM 566 O O . LYS A 1 71 ? 158.557 -90.543 -22.568 1.00 69.50 63 LYS A O 1
ATOM 572 N N . ARG A 1 72 ? 158.878 -90.495 -24.795 1.00 56.85 64 ARG A N 1
ATOM 573 C CA . ARG A 1 72 ? 157.482 -90.755 -25.122 1.00 50.94 64 ARG A CA 1
ATOM 574 C C . ARG A 1 72 ? 157.379 -91.931 -26.084 1.00 62.44 64 ARG A C 1
ATOM 575 O O . ARG A 1 72 ? 158.326 -92.231 -26.811 1.00 73.38 64 ARG A O 1
ATOM 583 N N . SER A 1 73 ? 156.230 -92.598 -26.090 1.00 74.07 65 SER A N 1
ATOM 584 C CA . SER A 1 73 ? 156.033 -93.740 -26.975 1.00 80.31 65 SER A CA 1
ATOM 585 C C . SER A 1 73 ? 154.588 -93.848 -27.447 1.00 79.00 65 SER A C 1
ATOM 586 O O . SER A 1 73 ? 153.653 -93.647 -26.673 1.00 86.86 65 SER A O 1
ATOM 589 N N . SER A 1 74 ? 154.418 -94.166 -28.726 1.00 84.17 66 SER A N 1
ATOM 590 C CA . SER A 1 74 ? 153.094 -94.371 -29.297 1.00 87.44 66 SER A CA 1
ATOM 591 C C . SER A 1 74 ? 152.626 -95.798 -29.041 1.00 84.97 66 SER A C 1
ATOM 592 O O . SER A 1 74 ? 151.429 -96.062 -28.924 1.00 87.16 66 SER A O 1
ATOM 595 N N . SER A 1 75 ? 153.586 -96.712 -28.958 1.00 85.12 67 SER A N 1
ATOM 596 C CA . SER A 1 75 ? 153.306 -98.108 -28.648 1.00 81.63 67 SER A CA 1
ATOM 597 C C . SER A 1 75 ? 154.553 -98.769 -28.072 1.00 82.96 67 SER A C 1
ATOM 598 O O . SER A 1 75 ? 155.559 -98.104 -27.826 1.00 82.78 67 SER A O 1
ATOM 601 N N . SER A 1 76 ? 154.485 -100.078 -27.859 1.00 89.38 68 SER A N 1
ATOM 602 C CA . SER A 1 76 ? 155.616 -100.817 -27.312 1.00 95.20 68 SER A CA 1
ATOM 603 C C . SER A 1 76 ? 156.669 -101.082 -28.382 1.00 100.84 68 SER A C 1
ATOM 604 O O . SER A 1 76 ? 157.790 -101.489 -28.076 1.00 105.33 68 SER A O 1
ATOM 607 N N . ALA A 1 77 ? 156.303 -100.845 -29.637 1.00 98.59 69 ALA A N 1
ATOM 608 C CA . ALA A 1 77 ? 157.208 -101.082 -30.756 1.00 91.40 69 ALA A CA 1
ATOM 609 C C . ALA A 1 77 ? 157.757 -99.775 -31.322 1.00 85.24 69 ALA A C 1
ATOM 610 O O . ALA A 1 77 ? 158.573 -99.785 -32.243 1.00 81.35 69 ALA A O 1
ATOM 612 N N . LEU A 1 78 ? 157.308 -98.654 -30.766 1.00 77.40 70 LEU A N 1
ATOM 613 C CA . LEU A 1 78 ? 157.720 -97.344 -31.257 1.00 76.86 70 LEU A CA 1
ATOM 614 C C . LEU A 1 78 ? 157.883 -96.339 -30.118 1.00 82.71 70 LEU A C 1
ATOM 615 O O . LEU A 1 78 ? 156.917 -96.001 -29.435 1.00 83.46 70 LEU A O 1
ATOM 620 N N . MET A 1 79 ? 159.110 -95.863 -29.923 1.00 77.70 71 MET A N 1
ATOM 621 C CA . MET A 1 79 ? 159.404 -94.915 -28.851 1.00 70.40 71 MET A CA 1
ATOM 622 C C . MET A 1 79 ? 160.144 -93.690 -29.386 1.00 68.19 71 MET A C 1
ATOM 623 O O . MET A 1 79 ? 160.949 -93.800 -30.306 1.00 65.11 71 MET A O 1
ATOM 628 N N . PHE A 1 80 ? 159.868 -92.522 -28.814 1.00 62.65 72 PHE A N 1
ATOM 629 C CA . PHE A 1 80 ? 160.518 -91.289 -29.251 1.00 53.45 72 PHE A CA 1
ATOM 630 C C . PHE A 1 80 ? 161.320 -90.633 -28.129 1.00 52.13 72 PHE A C 1
ATOM 631 O O . PHE A 1 80 ? 160.785 -90.339 -27.059 1.00 57.40 72 PHE A O 1
ATOM 639 N N . ILE A 1 81 ? 162.604 -90.398 -28.385 1.00 53.57 73 ILE A N 1
ATOM 640 C CA . ILE A 1 81 ? 163.495 -89.805 -27.389 1.00 51.76 73 ILE A CA 1
ATOM 641 C C . ILE A 1 81 ? 164.001 -88.432 -27.835 1.00 54.12 73 ILE A C 1
ATOM 642 O O . ILE A 1 81 ? 164.337 -88.243 -28.997 1.00 55.78 73 ILE A O 1
ATOM 647 N N . ASP A 1 82 ? 164.044 -87.468 -26.921 1.00 59.95 74 ASP A N 1
ATOM 648 C CA . ASP A 1 82 ? 164.701 -86.199 -27.218 1.00 58.19 74 ASP A CA 1
ATOM 649 C C . ASP A 1 82 ? 166.114 -86.197 -26.645 1.00 48.71 74 ASP A C 1
ATOM 650 O O . ASP A 1 82 ? 166.312 -86.017 -25.440 1.00 61.87 74 ASP A O 1
ATOM 655 N N . LEU A 1 83 ? 167.090 -86.409 -27.524 1.00 43.27 75 LEU A N 1
ATOM 656 C CA . LEU A 1 83 ? 168.491 -86.493 -27.129 1.00 48.91 75 LEU A CA 1
ATOM 657 C C . LEU A 1 83 ? 169.182 -85.142 -27.285 1.00 57.16 75 LEU A C 1
ATOM 658 O O . LEU A 1 83 ? 169.249 -84.594 -28.386 1.00 58.60 75 LEU A O 1
ATOM 663 N N . HIS A 1 84 ? 169.698 -84.610 -26.182 1.00 46.78 76 HIS A N 1
ATOM 664 C CA . HIS A 1 84 ? 170.329 -83.294 -26.196 1.00 39.44 76 HIS A CA 1
ATOM 665 C C . HIS A 1 84 ? 171.852 -83.371 -26.142 1.00 44.67 76 HIS A C 1
ATOM 666 O O . HIS A 1 84 ? 172.426 -84.059 -25.296 1.00 57.28 76 HIS A O 1
ATOM 673 N N . ASP A 1 85 ? 172.492 -82.654 -27.060 1.00 39.80 77 ASP A N 1
ATOM 674 C CA . ASP A 1 85 ? 173.946 -82.565 -27.116 1.00 45.24 77 ASP A CA 1
ATOM 675 C C . ASP A 1 85 ? 174.353 -81.177 -27.597 1.00 52.27 77 ASP A C 1
ATOM 676 O O . ASP A 1 85 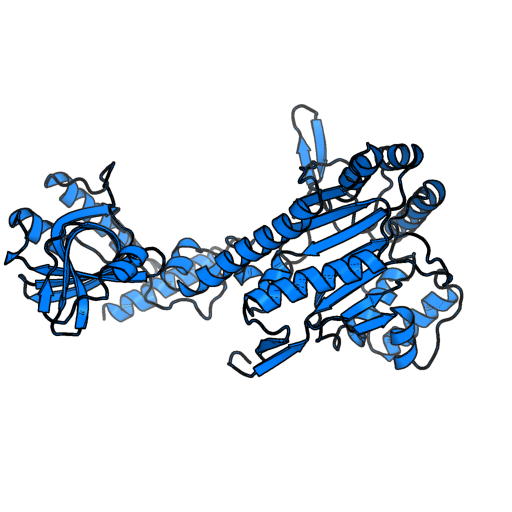? 173.794 -80.666 -28.569 1.00 51.66 77 ASP A O 1
ATOM 681 N N . SER A 1 86 ? 175.320 -80.576 -26.906 1.00 58.99 78 SER A N 1
ATOM 682 C CA . SER A 1 86 ? 175.773 -79.217 -27.201 1.00 41.51 78 SER A CA 1
ATOM 683 C C . SER A 1 86 ? 174.601 -78.243 -27.282 1.00 53.71 78 SER A C 1
ATOM 684 O O . SER A 1 86 ? 174.519 -77.431 -28.206 1.00 53.31 78 SER A O 1
ATOM 687 N N . GLN A 1 87 ? 173.696 -78.347 -26.311 1.00 55.65 79 GLN A N 1
ATOM 688 C CA . GLN A 1 87 ? 172.518 -77.486 -26.222 1.00 59.82 79 GLN A CA 1
ATOM 689 C C . GLN A 1 87 ? 171.656 -77.570 -27.479 1.00 67.06 79 GLN A C 1
ATOM 690 O O . GLN A 1 87 ? 171.000 -76.599 -27.860 1.00 67.51 79 GLN A O 1
ATOM 696 N N . THR A 1 88 ? 171.660 -78.735 -28.119 1.00 63.21 80 THR A N 1
ATOM 697 C CA . THR A 1 88 ? 170.879 -78.934 -29.334 1.00 54.98 80 THR A CA 1
ATOM 698 C C . THR A 1 88 ? 170.104 -80.247 -29.268 1.00 52.13 80 THR A C 1
ATOM 699 O O . THR A 1 88 ? 170.591 -81.240 -28.729 1.00 57.69 80 THR A O 1
ATOM 703 N N . LYS A 1 89 ? 168.897 -80.243 -29.823 1.00 52.49 81 LYS A N 1
ATOM 704 C CA . LYS A 1 89 ? 168.000 -81.391 -29.741 1.00 43.03 81 LYS A CA 1
ATOM 705 C C . LYS A 1 89 ? 167.994 -82.239 -31.011 1.00 42.37 81 LYS A C 1
ATOM 706 O O . LYS A 1 89 ? 167.905 -81.715 -32.122 1.00 60.29 81 LYS A O 1
ATOM 712 N N . LEU A 1 90 ? 168.093 -83.553 -30.834 1.00 50.26 82 LEU A N 1
ATOM 713 C CA . LEU A 1 90 ? 167.908 -84.502 -31.926 1.00 43.38 82 LEU A CA 1
ATOM 714 C C . LEU A 1 90 ? 166.984 -85.630 -31.481 1.00 55.87 82 LEU A C 1
ATOM 715 O O . LEU A 1 90 ? 167.185 -86.227 -30.423 1.00 63.24 82 LEU A O 1
ATOM 720 N N . GLN A 1 91 ? 165.968 -85.918 -32.288 1.00 48.77 83 GLN A N 1
ATOM 721 C CA . GLN A 1 91 ? 165.029 -86.981 -31.956 1.00 52.88 83 GLN A CA 1
ATOM 722 C C . GLN A 1 91 ? 165.588 -88.352 -32.320 1.00 56.55 83 GLN A C 1
ATOM 723 O O . GLN A 1 91 ? 166.175 -88.538 -33.383 1.00 61.93 83 GLN A O 1
ATOM 729 N N . ILE A 1 92 ? 165.415 -89.304 -31.413 1.00 51.19 84 ILE A N 1
ATOM 730 C CA . ILE A 1 92 ? 165.749 -90.694 -31.667 1.00 45.13 84 ILE A CA 1
ATOM 731 C C . ILE A 1 92 ? 164.455 -91.486 -31.795 1.00 56.78 84 ILE A C 1
ATOM 732 O O . ILE A 1 92 ? 163.685 -91.590 -30.835 1.00 51.85 84 ILE A O 1
ATOM 737 N N . MET A 1 93 ? 164.207 -92.022 -32.986 1.00 60.72 85 MET A N 1
ATOM 738 C CA . MET A 1 93 ? 163.021 -92.837 -33.218 1.00 59.62 85 MET A CA 1
ATOM 739 C C . MET A 1 93 ? 163.348 -94.316 -33.058 1.00 49.56 85 MET A C 1
ATOM 740 O O . MET A 1 93 ? 163.781 -94.977 -34.003 1.00 62.70 85 MET A O 1
ATOM 745 N N . LEU A 1 94 ? 163.148 -94.824 -31.848 1.00 53.64 86 LEU A N 1
ATOM 746 C CA . LEU A 1 94 ? 163.347 -96.235 -31.559 1.00 64.19 86 LEU A CA 1
ATOM 747 C C . LEU A 1 94 ? 162.205 -97.073 -32.126 1.00 71.28 86 LEU A C 1
ATOM 748 O O . LEU A 1 94 ? 161.159 -97.235 -31.493 1.00 59.10 86 LEU A O 1
ATOM 753 N N . ASN A 1 95 ? 162.417 -97.584 -33.335 1.00 82.20 87 ASN A N 1
ATOM 754 C CA . ASN A 1 95 ? 161.470 -98.478 -33.987 1.00 72.68 87 ASN A CA 1
ATOM 755 C C . ASN A 1 95 ? 161.964 -99.917 -33.886 1.00 72.52 87 ASN A C 1
ATOM 756 O O . ASN A 1 95 ? 163.057 -100.237 -34.354 1.00 87.55 87 ASN A O 1
ATOM 761 N N . LYS A 1 96 ? 161.153 -100.776 -33.275 1.00 63.39 88 LYS A N 1
ATOM 762 C CA . LYS A 1 96 ? 161.563 -102.143 -32.960 1.00 69.33 88 LYS A CA 1
ATOM 763 C C . LYS A 1 96 ? 161.938 -102.958 -34.195 1.00 79.19 88 LYS A C 1
ATOM 764 O O . LYS A 1 96 ? 162.850 -103.783 -34.148 1.00 83.23 88 LYS A O 1
ATOM 770 N N . SER A 1 97 ? 161.239 -102.720 -35.300 1.00 81.82 89 SER A N 1
ATOM 771 C CA . SER A 1 97 ? 161.494 -103.453 -36.535 1.00 77.34 89 SER A CA 1
ATOM 772 C C . SER A 1 97 ? 162.863 -103.116 -37.121 1.00 67.86 89 SER A C 1
ATOM 773 O O . SER A 1 97 ? 163.414 -103.882 -37.912 1.00 74.05 89 SER A O 1
ATOM 776 N N . ALA A 1 98 ? 163.410 -101.970 -36.726 1.00 61.53 90 ALA A N 1
ATOM 777 C CA . ALA A 1 98 ? 164.698 -101.520 -37.241 1.00 58.29 90 ALA A CA 1
ATOM 778 C C . ALA A 1 98 ? 165.833 -101.818 -36.267 1.00 65.68 90 ALA A C 1
ATOM 779 O O . ALA A 1 98 ? 167.007 -101.675 -36.607 1.00 66.51 90 ALA A O 1
ATOM 781 N N . TYR A 1 99 ? 165.478 -102.231 -35.054 1.00 64.71 91 TYR A N 1
ATOM 782 C CA . TYR A 1 99 ? 166.472 -102.564 -34.041 1.00 69.04 91 TYR A CA 1
ATOM 783 C C . TYR A 1 99 ? 166.951 -104.002 -34.225 1.00 73.21 91 TYR A C 1
ATOM 784 O O . TYR A 1 99 ? 166.144 -104.920 -34.373 1.00 81.49 91 TYR A O 1
ATOM 793 N N . GLU A 1 100 ? 168.267 -104.190 -34.217 1.00 66.94 92 GLU A N 1
ATOM 794 C CA . GLU A 1 100 ? 168.862 -105.495 -34.486 1.00 61.52 92 GLU A CA 1
ATOM 795 C C . GLU A 1 100 ? 168.597 -106.494 -33.361 1.00 72.44 92 GLU A C 1
ATOM 796 O O . GLU A 1 100 ? 168.131 -107.607 -33.605 1.00 84.50 92 GLU A O 1
ATOM 802 N N . ASN A 1 101 ? 168.897 -106.088 -32.132 1.00 85.76 93 ASN A N 1
ATOM 803 C CA . ASN A 1 101 ? 168.734 -106.953 -30.969 1.00 71.32 93 ASN A CA 1
ATOM 804 C C . ASN A 1 101 ? 167.427 -106.653 -30.234 1.00 72.41 93 ASN A C 1
ATOM 805 O O . ASN A 1 101 ? 167.342 -105.696 -29.466 1.00 87.66 93 ASN A O 1
ATOM 810 N N . LYS A 1 102 ? 166.416 -107.485 -30.470 1.00 64.41 94 LYS A N 1
ATOM 811 C CA . LYS A 1 102 ? 165.071 -107.260 -29.941 1.00 78.88 94 LYS A CA 1
ATOM 812 C C . LYS A 1 102 ? 165.012 -107.300 -28.411 1.00 80.43 94 LYS A C 1
ATOM 813 O O . LYS A 1 102 ? 164.337 -106.479 -27.779 1.00 84.03 94 LYS A O 1
ATOM 819 N N . GLU A 1 103 ? 165.713 -108.265 -27.823 1.00 74.98 95 GLU A N 1
ATOM 820 C CA . GLU A 1 103 ? 165.790 -108.391 -26.372 1.00 89.75 95 GLU A CA 1
ATOM 821 C C . GLU A 1 103 ? 166.415 -107.133 -25.777 1.00 89.46 95 GLU A C 1
ATOM 822 O O . GLU A 1 103 ? 165.904 -106.551 -24.809 1.00 90.93 95 GLU A O 1
ATOM 828 N N . ASP A 1 104 ? 167.525 -106.715 -26.376 1.00 82.41 96 ASP A N 1
ATOM 829 C CA . ASP A 1 104 ? 168.183 -105.477 -25.993 1.00 67.87 96 ASP A CA 1
ATOM 830 C C . ASP A 1 104 ? 167.245 -104.297 -26.201 1.00 66.31 96 ASP A C 1
ATOM 831 O O . ASP A 1 104 ? 167.291 -103.329 -25.452 1.00 83.67 96 ASP A O 1
ATOM 836 N N . PHE A 1 105 ? 166.389 -104.385 -27.216 1.00 65.81 97 PHE A N 1
ATOM 837 C CA . PHE A 1 105 ? 165.433 -103.318 -27.485 1.00 61.99 97 PHE A CA 1
ATOM 838 C C . PHE A 1 105 ? 164.454 -103.160 -26.329 1.00 68.58 97 PHE A C 1
ATOM 839 O O . PHE A 1 105 ? 164.291 -102.059 -25.804 1.00 74.74 97 PHE A O 1
ATOM 847 N N . VAL A 1 106 ? 163.803 -104.249 -25.927 1.00 73.92 98 VAL A N 1
ATOM 848 C CA . VAL A 1 106 ? 162.812 -104.146 -24.858 1.00 76.45 98 VAL A CA 1
ATOM 849 C C . VAL A 1 106 ? 163.473 -103.780 -23.524 1.00 67.81 98 VAL A C 1
ATOM 850 O O . VAL A 1 106 ? 162.951 -102.939 -22.779 1.00 69.36 98 VAL A O 1
ATOM 854 N N . SER A 1 107 ? 164.632 -104.374 -23.240 1.00 61.01 99 SER A N 1
ATOM 855 C CA . SER A 1 107 ? 165.322 -104.099 -21.981 1.00 62.90 99 SER A CA 1
ATOM 856 C C . SER A 1 107 ? 165.766 -102.639 -21.897 1.00 73.25 99 SER A C 1
ATOM 857 O O . SER A 1 107 ? 165.554 -101.972 -20.881 1.00 81.10 99 SER A O 1
ATOM 860 N N . LEU A 1 108 ? 166.372 -102.147 -22.973 1.00 72.30 100 LEU A N 1
ATOM 861 C CA . LEU A 1 108 ? 166.849 -100.769 -23.027 1.00 68.81 100 LEU A CA 1
ATOM 862 C C . LEU A 1 108 ? 165.701 -99.770 -22.973 1.00 69.13 100 LEU A C 1
ATOM 863 O O . LEU A 1 108 ? 165.736 -98.820 -22.192 1.00 76.85 100 LEU A O 1
ATOM 868 N N . THR A 1 109 ? 164.686 -99.986 -23.806 1.00 60.07 101 THR A N 1
ATOM 869 C CA . THR A 1 109 ? 163.547 -99.076 -23.862 1.00 58.39 101 THR A CA 1
ATOM 870 C C . THR A 1 109 ? 162.789 -99.048 -22.540 1.00 64.42 101 THR A C 1
ATOM 871 O O . THR A 1 109 ? 162.169 -98.041 -22.199 1.00 72.95 101 THR A O 1
ATOM 875 N N . LYS A 1 110 ? 162.839 -100.148 -21.793 1.00 63.85 102 LYS A N 1
ATOM 876 C CA . LYS A 1 110 ? 162.222 -100.159 -20.471 1.00 67.57 102 LYS A CA 1
ATOM 877 C C . LYS A 1 110 ? 163.106 -99.458 -19.438 1.00 66.80 102 LYS A C 1
ATOM 878 O O . LYS A 1 110 ? 162.606 -98.770 -18.548 1.00 66.17 102 LYS A O 1
ATOM 884 N N . MET A 1 111 ? 164.419 -99.625 -19.568 1.00 61.63 103 MET A N 1
ATOM 885 C CA . MET A 1 111 ? 165.358 -99.124 -18.565 1.00 49.23 103 MET A CA 1
ATOM 886 C C . MET A 1 111 ? 165.601 -97.614 -18.641 1.00 57.97 103 MET A C 1
ATOM 887 O O . MET A 1 111 ? 165.827 -96.970 -17.614 1.00 67.57 103 MET A O 1
ATOM 892 N N . ILE A 1 112 ? 165.554 -97.057 -19.849 1.00 59.64 104 ILE A N 1
ATOM 893 C CA . ILE A 1 112 ? 165.877 -95.645 -20.065 1.00 54.55 104 ILE A CA 1
ATOM 894 C C . ILE A 1 112 ? 165.037 -94.704 -19.201 1.00 61.35 104 ILE A C 1
ATOM 895 O O . ILE A 1 112 ? 163.808 -94.774 -19.190 1.00 61.96 104 ILE A O 1
ATOM 900 N N . TYR A 1 113 ? 165.727 -93.831 -18.472 1.00 55.67 105 TYR A N 1
ATOM 901 C CA . TYR A 1 113 ? 165.094 -92.877 -17.570 1.00 39.78 105 TYR A CA 1
ATOM 902 C C . TYR A 1 113 ? 165.467 -91.455 -17.980 1.00 52.55 105 TYR A C 1
ATOM 903 O O . TYR A 1 113 ? 166.554 -91.227 -18.508 1.00 56.57 105 TYR A O 1
ATOM 912 N N . ARG A 1 114 ? 164.568 -90.501 -17.751 1.00 56.27 106 ARG A N 1
ATOM 913 C CA . ARG A 1 114 ? 164.825 -89.119 -18.146 1.00 50.08 106 ARG A CA 1
ATOM 914 C C . ARG A 1 114 ? 166.007 -88.538 -17.379 1.00 60.26 106 ARG A C 1
ATOM 915 O O . ARG A 1 114 ? 165.975 -88.427 -16.153 1.00 64.87 106 ARG A O 1
ATOM 923 N N . GLY A 1 115 ? 167.049 -88.167 -18.116 1.00 55.72 107 GLY A N 1
ATOM 924 C CA . GLY A 1 115 ? 168.268 -87.655 -17.522 1.00 48.62 107 GLY A CA 1
ATOM 925 C C . GLY A 1 115 ? 169.456 -88.527 -17.877 1.00 54.23 107 GLY A C 1
ATOM 926 O O . GLY A 1 115 ? 170.606 -88.101 -17.774 1.00 64.70 107 GLY A O 1
ATOM 927 N N . ASP A 1 116 ? 169.169 -89.755 -18.298 1.00 59.62 108 ASP A N 1
ATOM 928 C CA . ASP A 1 116 ? 170.208 -90.713 -18.662 1.00 60.14 108 ASP A CA 1
ATOM 929 C C . ASP A 1 116 ? 171.037 -90.240 -19.851 1.00 54.75 108 ASP A C 1
ATOM 930 O O . ASP A 1 116 ? 170.506 -89.691 -20.815 1.00 63.53 108 ASP A O 1
ATOM 935 N N . ILE A 1 117 ? 172.345 -90.454 -19.764 1.00 54.46 109 ILE A N 1
ATOM 936 C CA . ILE A 1 117 ? 173.242 -90.242 -20.888 1.00 48.20 109 ILE A CA 1
ATOM 937 C C . ILE A 1 117 ? 173.264 -91.502 -21.739 1.00 55.61 109 ILE A C 1
ATOM 938 O O . ILE A 1 117 ? 173.709 -92.559 -21.282 1.00 61.45 109 ILE A O 1
ATOM 943 N N . CYS A 1 118 ? 172.774 -91.386 -22.970 1.00 47.52 110 CYS A N 1
ATOM 944 C CA . CYS A 1 118 ? 172.667 -92.528 -23.869 1.00 53.03 110 CYS A CA 1
ATOM 945 C C . CYS A 1 118 ? 173.428 -92.315 -25.172 1.00 51.88 110 CYS A C 1
ATOM 946 O O . CYS A 1 118 ? 173.727 -91.181 -25.559 1.00 67.16 110 CYS A O 1
ATOM 949 N N . GLY A 1 119 ? 173.733 -93.423 -25.841 1.00 53.01 111 GLY A N 1
ATOM 950 C CA . GLY A 1 119 ? 174.361 -93.398 -27.148 1.00 56.55 111 GLY A CA 1
ATOM 951 C C . GLY A 1 119 ? 173.588 -94.275 -28.114 1.00 57.21 111 GLY A C 1
ATOM 952 O O . GLY A 1 119 ? 173.069 -95.325 -27.733 1.00 51.72 111 GLY A O 1
ATOM 953 N N . PHE A 1 120 ? 173.506 -93.844 -29.368 1.00 59.12 112 PHE A N 1
ATOM 954 C CA . PHE A 1 120 ? 172.745 -94.569 -30.377 1.00 59.52 112 PHE A CA 1
ATOM 955 C C . PHE A 1 120 ? 173.511 -94.676 -31.689 1.00 63.01 112 PHE A C 1
ATOM 956 O O . PHE A 1 120 ? 174.281 -93.784 -32.041 1.00 74.80 112 PHE A O 1
ATOM 964 N N . THR A 1 121 ? 173.288 -95.771 -32.408 1.00 60.22 113 THR A N 1
ATOM 965 C CA . THR A 1 121 ? 173.922 -95.992 -33.703 1.00 60.25 113 THR A CA 1
ATOM 966 C C . THR A 1 121 ? 172.886 -96.406 -34.743 1.00 63.24 113 THR A C 1
ATOM 967 O O . THR A 1 121 ? 172.215 -97.426 -34.583 1.00 63.27 113 THR A O 1
ATOM 971 N N . GLY A 1 122 ? 172.754 -95.619 -35.808 1.00 56.62 114 GLY A N 1
ATOM 972 C CA . GLY A 1 122 ? 171.773 -95.924 -36.834 1.00 55.45 114 GLY A CA 1
ATOM 973 C C . GLY A 1 122 ? 171.736 -94.988 -38.029 1.00 53.90 114 GLY A C 1
ATOM 974 O O . GLY A 1 122 ? 172.709 -94.290 -38.323 1.00 50.82 114 GLY A O 1
ATOM 975 N N . HIS A 1 123 ? 170.596 -94.981 -38.718 1.00 58.11 115 HIS A N 1
ATOM 976 C CA . HIS A 1 123 ? 170.426 -94.208 -39.946 1.00 58.23 115 HIS A CA 1
ATOM 977 C C . HIS A 1 123 ? 169.725 -92.875 -39.709 1.00 57.73 115 HIS A C 1
ATOM 978 O O . HIS A 1 123 ? 168.667 -92.830 -39.085 1.00 64.98 115 HIS A O 1
ATOM 985 N N . PRO A 1 124 ? 170.311 -91.782 -40.219 1.00 52.89 116 PRO A N 1
ATOM 986 C CA . PRO A 1 124 ? 169.660 -90.467 -40.191 1.00 60.11 116 PRO A CA 1
ATOM 987 C C . PRO A 1 124 ? 168.404 -90.451 -41.057 1.00 66.11 116 PRO A C 1
ATOM 988 O O . PRO A 1 124 ? 168.360 -91.146 -42.072 1.00 67.05 116 PRO A O 1
ATOM 992 N N . THR A 1 125 ? 167.402 -89.670 -40.665 1.00 65.72 117 THR A N 1
ATOM 993 C CA . THR A 1 125 ? 166.162 -89.594 -41.431 1.00 62.27 117 THR A CA 1
ATOM 994 C C . THR A 1 125 ? 165.365 -88.335 -41.119 1.00 65.50 117 THR A C 1
ATOM 995 O O . THR A 1 125 ? 165.699 -87.587 -40.204 1.00 65.20 117 THR A O 1
ATOM 999 N N . ARG A 1 126 ? 164.315 -88.103 -41.899 1.00 69.87 118 ARG A N 1
ATOM 1000 C CA . ARG A 1 126 ? 163.321 -87.091 -41.571 1.00 58.91 118 ARG A CA 1
ATOM 1001 C C . ARG A 1 126 ? 161.936 -87.712 -41.703 1.00 59.74 118 ARG A C 1
ATOM 1002 O O . ARG A 1 126 ? 161.565 -88.208 -42.766 1.00 82.27 118 ARG A O 1
ATOM 1010 N N . THR A 1 127 ? 161.181 -87.687 -40.612 1.00 59.43 119 THR A N 1
ATOM 1011 C CA . THR A 1 127 ? 159.900 -88.378 -40.542 1.00 59.16 119 THR A CA 1
ATOM 1012 C C . THR A 1 127 ? 158.810 -87.662 -41.332 1.00 70.19 119 THR A C 1
ATOM 1013 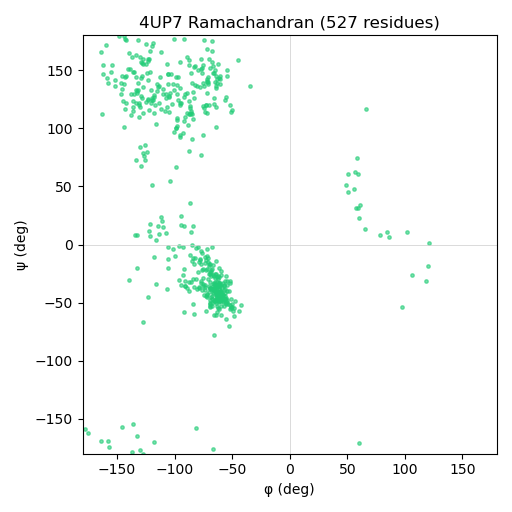O O . THR A 1 127 ? 159.034 -86.581 -41.878 1.00 72.20 119 THR A O 1
ATOM 1017 N N . LYS A 1 128 ? 157.630 -88.274 -41.390 1.00 73.46 120 LYS A N 1
ATOM 1018 C CA . LYS A 1 128 ? 156.471 -87.652 -42.022 1.00 71.68 120 LYS A CA 1
ATOM 1019 C C . LYS A 1 128 ? 156.089 -86.369 -41.297 1.00 70.75 120 LYS A C 1
ATOM 1020 O O . LYS A 1 128 ? 155.562 -85.434 -41.899 1.00 74.93 120 LYS A O 1
ATOM 1026 N N . THR A 1 129 ? 156.362 -86.336 -39.996 1.00 55.59 121 THR A N 1
ATOM 1027 C CA . THR A 1 129 ? 156.045 -85.179 -39.171 1.00 50.31 121 THR A CA 1
ATOM 1028 C C . THR A 1 129 ? 157.046 -84.047 -39.388 1.00 59.96 121 THR A C 1
ATOM 1029 O O . THR A 1 129 ? 156.881 -82.951 -38.854 1.00 76.00 121 THR A O 1
ATOM 1033 N N . GLY A 1 130 ? 158.083 -84.318 -40.175 1.00 57.02 122 GLY A N 1
ATOM 1034 C CA . GLY A 1 130 ? 159.073 -83.312 -40.509 1.00 60.94 122 GLY A CA 1
ATOM 1035 C C . GLY A 1 130 ? 160.187 -83.205 -39.487 1.00 57.70 122 GLY A C 1
ATOM 1036 O O . GLY A 1 130 ? 161.040 -82.322 -39.577 1.00 59.73 122 GLY A O 1
ATOM 1037 N N . GLU A 1 131 ? 160.183 -84.110 -38.514 1.00 54.18 123 GLU A N 1
ATOM 1038 C CA . GLU A 1 131 ? 161.180 -84.091 -37.451 1.00 53.01 123 GLU A CA 1
ATOM 1039 C C . GLU A 1 131 ? 162.440 -84.848 -37.857 1.00 61.83 123 GLU A C 1
ATOM 1040 O O . GLU A 1 131 ? 162.392 -86.047 -38.134 1.00 60.38 123 GLU A O 1
ATOM 1046 N N . LEU A 1 132 ? 163.566 -84.141 -37.897 1.00 63.53 124 LEU A N 1
ATOM 1047 C CA . LEU A 1 132 ? 164.850 -84.770 -38.186 1.00 54.49 124 LEU A CA 1
ATOM 1048 C C . LEU A 1 132 ? 165.212 -85.722 -37.054 1.00 55.46 124 LEU A C 1
ATOM 1049 O O . LEU A 1 132 ? 165.229 -85.332 -35.886 1.00 74.31 124 LEU A O 1
ATOM 1054 N N . SER A 1 133 ? 165.497 -86.972 -37.400 1.00 59.98 125 SER A N 1
ATOM 1055 C CA . SER A 1 133 ? 165.703 -88.004 -36.394 1.00 57.09 125 SER A CA 1
ATOM 1056 C C . SER A 1 133 ? 166.787 -89.011 -36.765 1.00 61.63 125 SER A C 1
ATOM 1057 O O . SER A 1 133 ? 167.372 -88.952 -37.848 1.00 67.08 125 SER A O 1
ATOM 1060 N N . LEU A 1 134 ? 167.044 -89.934 -35.844 1.00 56.65 126 LEU A N 1
ATOM 1061 C CA . LEU A 1 134 ? 167.933 -91.060 -36.095 1.00 52.27 126 LEU A CA 1
ATOM 1062 C C . LEU A 1 134 ? 167.242 -92.360 -35.707 1.00 59.65 126 LEU A C 1
ATOM 1063 O O . LEU A 1 134 ? 166.729 -92.493 -34.596 1.00 64.90 126 LEU A O 1
ATOM 1068 N N . ILE A 1 135 ? 167.226 -93.313 -36.632 1.00 64.55 127 ILE A N 1
ATOM 1069 C CA . ILE A 1 135 ? 166.672 -94.633 -36.365 1.00 63.91 127 ILE A CA 1
ATOM 1070 C C . ILE A 1 135 ? 167.798 -95.595 -36.011 1.00 72.25 127 ILE A C 1
ATOM 1071 O O . ILE A 1 135 ? 168.575 -95.996 -36.879 1.00 78.94 127 ILE A O 1
ATOM 1076 N N . PRO A 1 136 ? 167.891 -95.963 -34.725 1.00 69.91 128 PRO A N 1
ATOM 1077 C CA . PRO A 1 136 ? 169.004 -96.766 -34.210 1.00 66.77 128 PRO A CA 1
ATOM 1078 C C . PRO A 1 136 ? 168.899 -98.255 -34.523 1.00 63.13 128 PRO A C 1
ATOM 1079 O O . PRO A 1 136 ? 167.834 -98.856 -34.379 1.00 68.95 128 PRO A O 1
ATOM 1083 N N . ILE A 1 137 ? 170.014 -98.834 -34.957 1.00 56.29 129 ILE A N 1
ATOM 1084 C CA . ILE A 1 137 ? 170.135 -100.278 -35.089 1.00 62.53 129 ILE A CA 1
ATOM 1085 C C . ILE A 1 137 ? 170.492 -100.849 -33.725 1.00 66.99 129 ILE A C 1
ATOM 1086 O O . ILE A 1 137 ? 170.044 -101.930 -33.342 1.00 66.60 129 ILE A O 1
ATOM 1091 N N . SER A 1 138 ? 171.306 -100.093 -32.994 1.00 70.11 130 SER A N 1
ATOM 1092 C CA . SER A 1 138 ? 171.702 -100.452 -31.641 1.00 65.15 130 SER A CA 1
ATOM 1093 C C . SER A 1 138 ? 171.719 -99.213 -30.755 1.00 67.83 130 SER A C 1
ATOM 1094 O O . SER A 1 138 ? 171.710 -98.085 -31.247 1.00 71.70 130 SER A O 1
ATOM 1097 N N . GLY A 1 139 ? 171.746 -99.430 -29.446 1.00 68.42 131 GLY A N 1
ATOM 1098 C CA . GLY A 1 139 ? 171.796 -98.340 -28.492 1.00 56.08 131 GLY A CA 1
ATOM 1099 C C . GLY A 1 139 ? 172.206 -98.846 -27.126 1.00 58.09 131 GLY A C 1
ATOM 1100 O O . GLY A 1 139 ? 172.184 -100.050 -26.873 1.00 73.05 131 GLY A O 1
ATOM 1101 N N . MET A 1 140 ? 172.580 -97.927 -26.242 1.00 53.90 132 MET A N 1
ATOM 1102 C CA . MET A 1 140 ? 172.991 -98.300 -24.895 1.00 57.82 132 MET A CA 1
ATOM 1103 C C . MET A 1 140 ? 172.963 -97.111 -23.944 1.00 61.54 132 MET A C 1
ATOM 1104 O O . MET A 1 140 ? 173.074 -95.959 -24.364 1.00 62.78 132 MET A O 1
ATOM 1109 N N . ILE A 1 141 ? 172.806 -97.403 -22.658 1.00 65.59 133 ILE A N 1
ATOM 1110 C CA . ILE A 1 141 ? 172.905 -96.383 -21.625 1.00 63.88 133 ILE A CA 1
ATOM 1111 C C . ILE A 1 141 ? 174.370 -96.159 -21.278 1.00 61.70 133 ILE A C 1
ATOM 1112 O O . ILE A 1 141 ? 175.091 -97.105 -20.964 1.00 60.90 133 ILE A O 1
ATOM 1117 N N . LEU A 1 142 ? 174.809 -94.906 -21.345 1.00 59.16 134 LEU A N 1
ATOM 1118 C CA . LEU A 1 142 ? 176.204 -94.575 -21.083 1.00 56.11 134 LEU A CA 1
ATOM 1119 C C . LEU A 1 142 ? 176.408 -94.122 -19.641 1.00 51.80 134 LEU A C 1
ATOM 1120 O O . LEU A 1 142 ? 177.478 -94.331 -19.066 1.00 71.28 134 LEU A O 1
ATOM 1125 N N . SER A 1 143 ? 175.383 -93.505 -19.059 1.00 52.69 135 SER A N 1
ATOM 1126 C CA . SER A 1 143 ? 175.437 -93.108 -17.651 1.00 55.15 135 SER A CA 1
ATOM 1127 C C . SER A 1 143 ? 174.048 -92.800 -17.098 1.00 52.42 135 SER A C 1
ATOM 1128 O O . SER A 1 143 ? 173.431 -91.813 -17.485 1.00 51.79 135 SER A O 1
ATOM 1131 N N . PRO A 1 144 ? 173.558 -93.640 -16.175 1.00 43.07 136 PRO A N 1
ATOM 1132 C CA . PRO A 1 144 ? 172.203 -93.483 -15.633 1.00 55.65 136 PRO A CA 1
ATOM 1133 C C . PRO A 1 144 ? 172.063 -92.290 -14.688 1.00 59.03 136 PRO A C 1
ATOM 1134 O O . PRO A 1 144 ? 172.974 -92.002 -13.912 1.00 57.23 136 PRO A O 1
ATOM 1138 N N . CYS A 1 145 ? 170.924 -91.608 -14.764 1.00 53.12 137 CYS A N 1
ATOM 1139 C CA . CYS A 1 145 ? 170.622 -90.500 -13.864 1.00 58.14 137 CYS A CA 1
ATOM 1140 C C . CYS A 1 145 ? 169.873 -91.013 -12.638 1.00 60.34 137 CYS A C 1
ATOM 1141 O O . CYS A 1 145 ? 168.847 -91.682 -12.765 1.00 58.93 137 CYS A O 1
ATOM 1144 N N . LEU A 1 146 ? 170.384 -90.693 -11.453 1.00 61.86 138 LEU A N 1
ATOM 1145 C CA . LEU A 1 146 ? 169.869 -91.278 -10.218 1.00 55.94 138 LEU A CA 1
ATOM 1146 C C . LEU A 1 146 ? 168.939 -90.344 -9.445 1.00 59.24 138 LEU A C 1
ATOM 1147 O O . LEU A 1 146 ? 168.379 -90.729 -8.418 1.00 66.60 138 LEU A O 1
ATOM 1152 N N . HIS A 1 147 ? 168.779 -89.120 -9.936 1.00 63.27 139 HIS A N 1
ATOM 1153 C CA . HIS A 1 147 ? 167.858 -88.168 -9.321 1.00 59.46 139 HIS A CA 1
ATOM 1154 C C . HIS A 1 147 ? 166.849 -87.654 -10.341 1.00 62.01 139 HIS A C 1
ATOM 1155 O O . HIS A 1 147 ? 166.957 -87.940 -11.533 1.00 68.78 139 HIS A O 1
ATOM 1162 N N . MET A 1 148 ? 165.867 -86.894 -9.868 1.00 61.56 140 MET A N 1
ATOM 1163 C CA . MET A 1 148 ? 164.861 -86.323 -10.754 1.00 60.57 140 MET A CA 1
ATOM 1164 C C . MET A 1 148 ? 165.318 -84.980 -11.310 1.00 62.36 140 MET A C 1
ATOM 1165 O O . MET A 1 148 ? 165.437 -84.002 -10.572 1.00 66.58 140 MET A O 1
ATOM 1170 N N . LEU A 1 149 ? 165.580 -84.941 -12.612 1.00 61.66 141 LEU A N 1
ATOM 1171 C CA . LEU A 1 149 ? 165.906 -83.689 -13.280 1.00 57.99 141 LEU A CA 1
ATOM 1172 C C . LEU A 1 149 ? 164.719 -82.740 -13.227 1.00 61.08 141 LEU A C 1
ATOM 1173 O O . LEU A 1 149 ? 163.583 -83.151 -13.464 1.00 59.95 141 LEU A O 1
ATOM 1178 N N . PRO A 1 150 ? 164.978 -81.467 -12.900 1.00 65.48 142 PRO A N 1
ATOM 1179 C CA . PRO A 1 150 ? 163.927 -80.447 -12.947 1.00 63.38 142 PRO A CA 1
ATOM 1180 C C . PRO A 1 150 ? 163.390 -80.280 -14.364 1.00 65.63 142 PRO A C 1
ATOM 1181 O O . PRO A 1 150 ? 164.094 -80.592 -15.325 1.00 60.13 142 PRO A O 1
ATOM 1185 N N . SER A 1 151 ? 162.157 -79.806 -14.490 1.00 81.77 143 SER A N 1
ATOM 1186 C CA . SER A 1 151 ? 161.581 -79.559 -15.804 1.00 91.73 143 SER A CA 1
ATOM 1187 C C . SER A 1 151 ? 162.148 -78.272 -16.390 1.00 96.00 143 SER A C 1
ATOM 1188 O O . SER A 1 151 ? 162.667 -77.427 -15.661 1.00 91.30 143 SER A O 1
ATOM 1191 N N . MET A 1 152 ? 162.057 -78.130 -17.707 1.00 101.37 144 MET A N 1
ATOM 1192 C CA . MET A 1 152 ? 162.498 -76.912 -18.375 1.00 104.52 144 MET A CA 1
ATOM 1193 C C . MET A 1 152 ? 161.325 -75.953 -18.557 1.00 132.17 144 MET A C 1
ATOM 1194 O O . MET A 1 152 ? 160.321 -76.308 -19.175 1.00 143.14 144 MET A O 1
ATOM 1199 N N . HIS A 1 153 ? 161.446 -74.743 -18.018 1.00 130.88 145 HIS A N 1
ATOM 1200 C CA . HIS A 1 153 ? 162.632 -74.320 -17.280 1.00 106.34 145 HIS A CA 1
ATOM 1201 C C . HIS A 1 153 ? 162.381 -74.402 -15.778 1.00 109.95 145 HIS A C 1
ATOM 1202 O O . HIS A 1 153 ? 161.274 -74.723 -15.346 1.00 127.22 145 HIS A O 1
ATOM 1209 N N . TYR A 1 154 ? 163.406 -74.114 -14.981 1.00 91.16 146 TYR A N 1
ATOM 1210 C CA . TYR A 1 154 ? 163.273 -74.194 -13.530 1.00 97.59 146 TYR A CA 1
ATOM 1211 C C . TYR A 1 154 ? 164.211 -73.240 -12.800 1.00 101.30 146 TYR A C 1
ATOM 1212 O O . TYR A 1 154 ? 165.385 -73.114 -13.146 1.00 105.36 146 TYR A O 1
ATOM 1221 N N . GLY A 1 155 ? 163.676 -72.573 -11.782 1.00 102.26 147 GLY A N 1
ATOM 1222 C CA . GLY A 1 155 ? 164.465 -71.702 -10.933 1.00 110.29 147 GLY A CA 1
ATOM 1223 C C . GLY A 1 155 ? 164.766 -70.347 -11.541 1.00 119.32 147 GLY A C 1
ATOM 1224 O O . GLY A 1 155 ? 165.543 -69.579 -10.979 1.00 136.05 147 GLY A O 1
ATOM 1225 N N . LEU A 1 156 ? 164.142 -70.048 -12.679 1.00 116.05 148 LEU A N 1
ATOM 1226 C CA . LEU A 1 156 ? 164.387 -68.799 -13.400 1.00 121.82 148 LEU A CA 1
ATOM 1227 C C . LEU A 1 156 ? 164.245 -67.564 -12.511 1.00 137.72 148 LEU A C 1
ATOM 1228 O O . LEU A 1 156 ? 164.922 -66.558 -12.724 1.00 145.18 148 LEU A O 1
ATOM 1233 N N . GLY A 1 157 ? 163.370 -67.647 -11.515 1.00 141.24 149 GLY A N 1
ATOM 1234 C CA . GLY A 1 157 ? 163.238 -66.586 -10.534 1.00 145.48 149 GLY A CA 1
ATOM 1235 C C . GLY A 1 157 ? 164.284 -66.718 -9.443 1.00 155.28 149 GLY A C 1
ATOM 1236 O O . GLY A 1 157 ? 165.105 -65.822 -9.242 1.00 155.52 149 GLY A O 1
ATOM 1237 N N . ASP A 1 158 ? 164.254 -67.848 -8.743 1.00 163.84 150 ASP A N 1
ATOM 1238 C CA . ASP A 1 158 ? 165.187 -68.125 -7.655 1.00 166.54 150 ASP A CA 1
ATOM 1239 C C . ASP A 1 158 ? 166.631 -68.211 -8.148 1.00 152.68 150 ASP A C 1
ATOM 1240 O O . ASP A 1 158 ? 167.047 -69.234 -8.689 1.00 157.66 150 ASP A O 1
ATOM 1245 N N . GLN A 1 159 ? 167.396 -67.141 -7.950 1.00 135.13 151 GLN A N 1
ATOM 1246 C CA . GLN A 1 159 ? 168.787 -67.113 -8.397 1.00 129.55 151 GLN A CA 1
ATOM 1247 C C . GLN A 1 159 ? 169.662 -68.039 -7.552 1.00 122.50 151 GLN A C 1
ATOM 1248 O O . GLN A 1 159 ? 170.660 -68.586 -8.038 1.00 125.77 151 GLN A O 1
ATOM 1254 N N . GLU A 1 160 ? 169.270 -68.216 -6.292 1.00 111.28 152 GLU A N 1
ATOM 1255 C CA . GLU A 1 160 ? 170.020 -69.028 -5.339 1.00 116.58 152 GLU A CA 1
ATOM 1256 C C . GLU A 1 160 ? 170.257 -70.442 -5.852 1.00 126.69 152 GLU A C 1
ATOM 1257 O O . GLU A 1 160 ? 171.397 -70.840 -6.088 1.00 131.85 152 GLU A O 1
ATOM 1263 N N . THR A 1 161 ? 169.174 -71.192 -6.035 1.00 133.51 153 THR A N 1
ATOM 1264 C CA . THR A 1 161 ? 169.264 -72.573 -6.495 1.00 129.44 153 THR A CA 1
ATOM 1265 C C . THR A 1 161 ? 169.884 -72.672 -7.887 1.00 113.28 153 THR A C 1
ATOM 1266 O O . THR A 1 161 ? 170.483 -73.691 -8.234 1.00 117.63 153 THR A O 1
ATOM 1270 N N . ARG A 1 162 ? 169.738 -71.615 -8.681 1.00 93.55 154 ARG A N 1
ATOM 1271 C CA . ARG A 1 162 ? 170.359 -71.565 -10.000 1.00 81.63 154 ARG A CA 1
ATOM 1272 C C . ARG A 1 162 ? 171.876 -71.587 -9.902 1.00 80.16 154 ARG A C 1
ATOM 1273 O O . ARG A 1 162 ? 172.540 -72.381 -10.568 1.00 83.57 154 ARG A O 1
ATOM 1281 N N . PHE A 1 163 ? 172.420 -70.708 -9.067 1.00 80.69 155 PHE A N 1
ATOM 1282 C CA . PHE A 1 163 ? 173.866 -70.530 -9.006 1.00 72.90 155 PHE A CA 1
ATOM 1283 C C . PHE A 1 163 ? 174.529 -71.409 -7.947 1.00 82.44 155 PHE A C 1
ATOM 1284 O O . PHE A 1 163 ? 175.752 -71.404 -7.808 1.00 94.60 155 PHE A O 1
ATOM 1292 N N . ARG A 1 164 ? 173.724 -72.167 -7.209 1.00 82.30 156 ARG A N 1
ATOM 1293 C CA . ARG A 1 164 ? 174.259 -73.134 -6.254 1.00 72.49 156 ARG A CA 1
ATOM 1294 C C . ARG A 1 164 ? 174.521 -74.473 -6.934 1.00 72.01 156 ARG A C 1
ATOM 1295 O O . ARG A 1 164 ? 175.447 -75.197 -6.568 1.00 77.75 156 ARG A O 1
ATOM 1303 N N . LYS A 1 165 ? 173.694 -74.795 -7.923 1.00 64.04 157 LYS A N 1
ATOM 1304 C CA . LYS A 1 165 ? 173.858 -76.019 -8.696 1.00 59.85 157 LYS A CA 1
ATOM 1305 C C . LYS A 1 165 ? 173.934 -75.702 -10.185 1.00 59.28 157 LYS A C 1
ATOM 1306 O O . LYS A 1 165 ? 172.992 -75.963 -10.934 1.00 58.26 157 LYS A O 1
ATOM 1312 N N . ARG A 1 166 ? 175.063 -75.138 -10.603 1.00 57.23 158 ARG A N 1
ATOM 1313 C CA . ARG A 1 166 ? 175.268 -74.735 -11.991 1.00 55.19 158 ARG A CA 1
ATOM 1314 C C . ARG A 1 166 ? 175.115 -75.907 -12.959 1.00 54.73 158 ARG A C 1
ATOM 1315 O O . ARG A 1 166 ? 174.650 -75.732 -14.086 1.00 68.85 158 ARG A O 1
ATOM 1323 N N . TYR A 1 167 ? 175.493 -77.100 -12.511 1.00 50.20 159 TYR A N 1
ATOM 1324 C CA . TYR A 1 167 ? 175.437 -78.288 -13.358 1.00 57.47 159 TYR A CA 1
ATOM 1325 C C . TYR A 1 167 ? 174.007 -78.646 -13.763 1.00 68.43 159 TYR A C 1
ATOM 1326 O O . TYR A 1 167 ? 173.792 -79.277 -14.796 1.00 74.74 159 TYR A O 1
ATOM 1335 N N . LEU A 1 168 ? 173.034 -78.243 -12.952 1.00 63.81 160 LEU A N 1
ATOM 1336 C CA . LEU A 1 168 ? 171.630 -78.443 -13.297 1.00 58.00 160 LEU A CA 1
ATOM 1337 C C . LEU A 1 168 ? 171.108 -77.278 -14.131 1.00 60.04 160 LEU A C 1
ATOM 1338 O O . LEU A 1 168 ? 170.350 -77.470 -15.085 1.00 63.23 160 LEU A O 1
ATOM 1343 N N . ASP A 1 169 ? 171.525 -76.070 -13.761 1.00 61.26 161 ASP A N 1
ATOM 1344 C CA . ASP A 1 169 ? 171.080 -74.855 -14.432 1.00 63.22 161 ASP A CA 1
ATOM 1345 C C . ASP A 1 169 ? 171.496 -74.842 -15.899 1.00 68.72 161 ASP A C 1
ATOM 1346 O O . ASP A 1 169 ? 170.762 -74.354 -16.756 1.00 59.45 161 ASP A O 1
ATOM 1351 N N . LEU A 1 170 ? 172.678 -75.381 -16.181 1.00 65.33 162 LEU A N 1
ATOM 1352 C CA . LEU A 1 170 ? 173.174 -75.463 -17.550 1.00 44.61 162 LEU A CA 1
ATOM 1353 C C . LEU A 1 170 ? 172.330 -76.422 -18.383 1.00 49.39 162 LEU A C 1
ATOM 1354 O O . LEU A 1 170 ? 172.242 -76.285 -19.603 1.00 57.57 162 LEU A O 1
ATOM 1359 N N . ILE A 1 171 ? 171.709 -77.389 -17.715 1.00 57.01 163 ILE A N 1
ATOM 1360 C CA . ILE A 1 171 ? 170.875 -78.376 -18.392 1.00 56.62 163 ILE A CA 1
ATOM 1361 C C . ILE A 1 171 ? 169.458 -77.857 -18.625 1.00 59.98 163 ILE A C 1
ATOM 1362 O O . ILE A 1 171 ? 168.947 -77.916 -19.744 1.00 68.51 163 ILE A O 1
ATOM 1367 N N . VAL A 1 172 ? 168.829 -77.347 -17.570 1.00 60.82 164 VAL A N 1
ATOM 1368 C CA . VAL A 1 172 ? 167.437 -76.911 -17.653 1.00 62.64 164 VAL A CA 1
ATOM 1369 C C . VAL A 1 172 ? 167.297 -75.493 -18.209 1.00 65.66 164 VAL A C 1
ATOM 1370 O O . VAL A 1 172 ? 166.211 -75.087 -18.623 1.00 60.45 164 VAL A O 1
ATOM 1374 N N . ASN A 1 173 ? 168.395 -74.745 -18.214 1.00 61.72 165 ASN A N 1
ATOM 1375 C CA . ASN A 1 173 ? 168.420 -73.418 -18.823 1.00 59.42 165 ASN A CA 1
ATOM 1376 C C . ASN A 1 173 ? 169.597 -73.283 -19.783 1.00 64.73 165 ASN A C 1
ATOM 1377 O O . ASN A 1 173 ? 170.522 -72.513 -19.527 1.00 60.29 165 ASN A O 1
ATOM 1382 N N . PRO A 1 174 ? 169.558 -74.028 -20.900 1.00 64.79 166 PRO A N 1
ATOM 1383 C CA . PRO A 1 174 ? 170.693 -74.137 -21.825 1.00 57.41 166 PRO A CA 1
ATOM 1384 C C . PRO A 1 174 ? 171.096 -72.805 -22.453 1.00 64.15 166 PRO A C 1
ATOM 1385 O O . PRO A 1 174 ? 172.265 -72.627 -22.802 1.00 72.05 166 PRO A O 1
ATOM 1389 N N . GLU A 1 175 ? 170.142 -71.888 -22.585 1.00 62.95 167 GLU A N 1
ATOM 1390 C CA . GLU A 1 175 ? 170.411 -70.567 -23.148 1.00 65.31 167 GLU A CA 1
ATOM 1391 C C . GLU A 1 175 ? 171.549 -69.868 -22.408 1.00 60.70 167 GLU A C 1
ATOM 1392 O O . GLU A 1 175 ? 172.345 -69.145 -23.012 1.00 63.56 167 GLU A O 1
ATOM 1398 N N . SER A 1 176 ? 171.627 -70.110 -21.101 1.00 53.41 168 SER A N 1
ATOM 1399 C CA . SER A 1 176 ? 172.660 -69.524 -20.254 1.00 49.24 168 SER A CA 1
ATOM 1400 C C . SER A 1 176 ? 174.067 -69.814 -20.772 1.00 61.03 168 SER A C 1
ATOM 1401 O O . SER A 1 176 ? 174.974 -68.997 -20.601 1.00 73.30 168 SER A O 1
ATOM 1404 N N . VAL A 1 177 ? 174.240 -70.972 -21.408 1.00 55.29 169 VAL A N 1
ATOM 1405 C CA . VAL A 1 177 ? 175.534 -71.350 -21.971 1.00 52.83 169 VAL A CA 1
ATOM 1406 C C . VAL A 1 177 ? 176.050 -70.265 -22.913 1.00 53.97 169 VAL A C 1
ATOM 1407 O O . VAL A 1 177 ? 177.238 -69.922 -22.892 1.00 62.43 169 VAL A O 1
ATOM 1411 N N . LYS A 1 178 ? 175.139 -69.699 -23.703 1.00 58.47 170 LYS A N 1
ATOM 1412 C CA . LYS A 1 178 ? 175.489 -68.670 -24.678 1.00 57.52 170 LYS A CA 1
ATOM 1413 C C . LYS A 1 178 ? 176.204 -67.485 -24.032 1.00 53.75 170 LYS A C 1
ATOM 1414 O O . LYS A 1 178 ? 176.985 -66.796 -24.689 1.00 56.35 170 LYS A O 1
ATOM 1420 N N . ASN A 1 179 ? 175.939 -67.252 -22.749 1.00 51.58 171 ASN A N 1
ATOM 1421 C CA . ASN A 1 179 ? 176.662 -66.224 -22.011 1.00 62.08 171 ASN A CA 1
ATOM 1422 C C . ASN A 1 179 ? 178.142 -66.561 -21.926 1.00 66.01 171 ASN A C 1
ATOM 1423 O O . ASN A 1 179 ? 178.995 -65.797 -22.379 1.00 74.05 171 ASN A O 1
ATOM 1428 N N . PHE A 1 180 ? 178.436 -67.726 -21.359 1.00 63.68 172 PHE A N 1
ATOM 1429 C CA . PHE A 1 180 ? 179.813 -68.099 -21.067 1.00 58.00 172 PHE A CA 1
ATOM 1430 C C . PHE A 1 180 ? 180.639 -68.206 -22.341 1.00 62.99 172 PHE A C 1
ATOM 1431 O O . PHE A 1 180 ? 181.770 -67.724 -22.384 1.00 76.90 172 PHE A O 1
ATOM 1439 N N . VAL A 1 181 ? 180.062 -68.812 -23.376 1.00 49.27 173 VAL A N 1
ATOM 1440 C CA . VAL A 1 181 ? 180.673 -68.813 -24.701 1.00 57.31 173 VAL A CA 1
ATOM 1441 C C . VAL A 1 181 ? 181.105 -67.398 -25.069 1.00 61.93 173 VAL A C 1
ATOM 1442 O O . VAL A 1 181 ? 182.280 -67.156 -25.367 1.00 57.04 173 VAL A O 1
ATOM 1446 N N . LEU A 1 182 ? 180.153 -66.467 -25.000 1.00 48.34 174 LEU A N 1
ATOM 1447 C CA . LEU A 1 182 ? 180.411 -65.063 -25.299 1.00 41.47 174 LEU A CA 1
ATOM 1448 C C . LEU A 1 182 ? 181.617 -64.577 -24.504 1.00 46.90 174 LEU A C 1
ATOM 1449 O O . LEU A 1 182 ? 182.527 -63.956 -25.062 1.00 50.61 174 LEU A O 1
ATOM 1454 N N . ARG A 1 183 ? 181.636 -64.901 -23.212 1.00 39.94 175 ARG A N 1
ATOM 1455 C CA . ARG A 1 183 ? 182.734 -64.501 -22.341 1.00 51.45 175 ARG A CA 1
ATOM 1456 C C . ARG A 1 183 ? 184.067 -64.951 -22.926 1.00 56.90 175 ARG A C 1
ATOM 1457 O O . ARG A 1 183 ? 184.981 -64.141 -23.103 1.00 65.77 175 ARG A O 1
ATOM 1465 N N . THR A 1 184 ? 184.157 -66.233 -23.274 1.00 38.98 176 THR A N 1
ATOM 1466 C CA . THR A 1 184 ? 185.416 -66.785 -23.757 1.00 56.93 176 THR A CA 1
ATOM 1467 C C . THR A 1 184 ? 185.810 -66.147 -25.080 1.00 62.24 176 THR A C 1
ATOM 1468 O O . THR A 1 184 ? 186.990 -66.103 -25.423 1.00 59.01 176 THR A O 1
ATOM 1472 N N . LYS A 1 185 ? 184.825 -65.647 -25.821 1.00 40.95 177 LYS A N 1
ATOM 1473 C CA . LYS A 1 185 ? 185.133 -64.933 -27.050 1.00 55.52 177 LYS A CA 1
ATOM 1474 C C . LYS A 1 185 ? 185.807 -63.622 -26.683 1.00 61.14 177 LYS A C 1
ATOM 1475 O O . LYS A 1 185 ? 186.892 -63.310 -27.189 1.00 57.83 177 LYS A O 1
ATOM 1481 N N . VAL A 1 186 ? 185.173 -62.885 -25.770 1.00 51.87 178 VAL A N 1
ATOM 1482 C CA . VAL A 1 186 ? 185.675 -61.591 -25.320 1.00 51.02 178 VAL A CA 1
ATOM 1483 C C . VAL A 1 186 ? 187.150 -61.694 -24.965 1.00 57.75 178 VAL A C 1
ATOM 1484 O O . VAL A 1 186 ? 187.994 -61.048 -25.595 1.00 54.40 178 VAL A O 1
ATOM 1488 N N . VAL A 1 187 ? 187.447 -62.539 -23.981 1.00 56.22 179 VAL A N 1
ATOM 1489 C CA . VAL A 1 187 ? 188.819 -62.833 -23.586 1.00 57.27 179 VAL A CA 1
ATOM 1490 C C . VAL A 1 187 ? 189.706 -63.060 -24.804 1.00 58.96 179 VAL A C 1
ATOM 1491 O O . VAL A 1 187 ? 190.697 -62.345 -24.994 1.00 57.43 179 VAL A O 1
ATOM 1495 N N . LYS A 1 188 ? 189.322 -64.020 -25.645 1.00 38.59 180 LYS A N 1
ATOM 1496 C CA . LYS A 1 188 ? 190.128 -64.365 -26.811 1.00 50.82 180 LYS A CA 1
ATOM 1497 C C . LYS A 1 188 ? 190.387 -63.120 -27.642 1.00 45.47 180 LYS A C 1
ATOM 1498 O O . LYS A 1 188 ? 191.538 -62.831 -27.992 1.00 45.00 180 LYS A O 1
ATOM 1504 N N . ALA A 1 189 ? 189.321 -62.362 -27.900 1.00 42.73 181 ALA A N 1
ATOM 1505 C CA . ALA A 1 189 ? 189.427 -61.135 -28.678 1.00 51.34 181 ALA A CA 1
ATOM 1506 C C . ALA A 1 189 ? 190.536 -60.273 -28.100 1.00 58.68 181 ALA A C 1
ATOM 1507 O O . ALA A 1 189 ? 191.485 -59.912 -28.809 1.00 70.85 181 ALA A O 1
ATOM 1509 N N . VAL A 1 190 ? 190.436 -60.006 -26.797 1.00 36.47 182 VAL A N 1
ATOM 1510 C CA . VAL A 1 190 ? 191.427 -59.197 -26.101 1.00 48.02 182 VAL A CA 1
ATOM 1511 C C . VAL A 1 190 ? 192.823 -59.710 -26.411 1.00 51.92 182 VAL A C 1
ATOM 1512 O O . VAL A 1 190 ? 193.669 -58.955 -26.909 1.00 45.42 182 VAL A O 1
ATOM 1516 N N . ARG A 1 191 ? 193.034 -61.005 -26.175 1.00 32.18 183 ARG A N 1
ATOM 1517 C CA . ARG A 1 191 ? 194.342 -61.611 -26.395 1.00 53.86 183 ARG A CA 1
ATOM 1518 C C . ARG A 1 191 ? 194.830 -61.280 -27.793 1.00 48.42 183 ARG A C 1
ATOM 1519 O O . ARG A 1 191 ? 195.932 -60.743 -27.964 1.00 51.71 183 ARG A O 1
ATOM 1527 N N . LYS A 1 192 ? 193.978 -61.547 -28.781 1.00 37.85 184 LYS A N 1
ATOM 1528 C CA . LYS A 1 192 ? 194.350 -61.328 -30.169 1.00 52.44 184 LYS A CA 1
ATOM 1529 C C . LYS A 1 192 ? 194.802 -59.890 -30.350 1.00 47.60 184 LYS A C 1
ATOM 1530 O O . LYS A 1 192 ? 195.905 -59.638 -30.847 1.00 61.75 184 LYS A O 1
ATOM 1536 N N . TYR A 1 193 ? 193.978 -58.959 -29.874 1.00 43.75 185 TYR A N 1
ATOM 1537 C CA . TYR A 1 193 ? 194.233 -57.539 -30.079 1.00 38.68 185 TYR A CA 1
ATOM 1538 C C . TYR A 1 193 ? 195.600 -57.142 -29.544 1.00 55.28 185 TYR A C 1
ATOM 1539 O O . TYR A 1 193 ? 196.250 -56.246 -30.084 1.00 72.89 185 TYR A O 1
ATOM 1548 N N . LEU A 1 194 ? 196.044 -57.819 -28.490 1.00 44.56 186 LEU A N 1
ATOM 1549 C CA . LEU A 1 194 ? 197.329 -57.482 -27.901 1.00 49.52 186 LEU A CA 1
ATOM 1550 C C . LEU A 1 194 ? 198.436 -58.308 -28.540 1.00 57.51 186 LEU A C 1
ATOM 1551 O O . LEU A 1 194 ? 199.547 -57.815 -28.747 1.00 54.47 186 LEU A O 1
ATOM 1556 N N . ASP A 1 195 ? 198.121 -59.554 -28.882 1.00 57.79 187 ASP A N 1
ATOM 1557 C CA . ASP A 1 195 ? 199.125 -60.451 -29.443 1.00 51.54 187 ASP A CA 1
ATOM 1558 C C . ASP A 1 195 ? 199.608 -59.935 -30.792 1.00 52.06 187 ASP A C 1
ATOM 1559 O O . ASP A 1 195 ? 200.778 -60.086 -31.143 1.00 63.32 187 ASP A O 1
ATOM 1564 N N . ASP A 1 196 ? 198.702 -59.308 -31.535 1.00 55.86 188 ASP A N 1
ATOM 1565 C CA . ASP A 1 196 ? 199.031 -58.760 -32.844 1.00 59.36 188 ASP A CA 1
ATOM 1566 C C . ASP A 1 196 ? 199.824 -57.462 -32.731 1.00 59.53 188 ASP A C 1
ATOM 1567 O O . ASP A 1 196 ? 200.303 -56.936 -33.735 1.00 64.79 188 ASP A O 1
ATOM 1572 N N . LYS A 1 197 ? 199.963 -56.945 -31.513 1.00 61.35 189 LYS A N 1
ATOM 1573 C CA . LYS A 1 197 ? 200.713 -55.710 -31.308 1.00 56.82 189 LYS A CA 1
ATOM 1574 C C . LYS A 1 197 ? 202.034 -55.958 -30.582 1.00 51.08 189 LYS A C 1
ATOM 1575 O O . LYS A 1 197 ? 202.667 -55.023 -30.092 1.00 59.85 189 LYS A O 1
ATOM 1581 N N . GLY A 1 198 ? 202.445 -57.221 -30.521 1.00 33.89 190 GLY A N 1
ATOM 1582 C CA . GLY A 1 198 ? 203.736 -57.575 -29.961 1.00 42.40 190 GLY A CA 1
ATOM 1583 C C . GLY A 1 198 ? 203.756 -57.731 -28.453 1.00 41.87 190 GLY A C 1
ATOM 1584 O O . GLY A 1 198 ? 204.824 -57.831 -27.850 1.00 53.06 190 GLY A O 1
ATOM 1585 N N . PHE A 1 199 ? 202.577 -57.754 -27.839 1.00 48.36 191 PHE A N 1
ATOM 1586 C CA . PHE A 1 199 ? 202.477 -57.931 -26.394 1.00 43.90 191 PHE A CA 1
ATOM 1587 C C . PHE A 1 199 ? 202.831 -59.352 -25.974 1.00 37.18 191 PHE A C 1
ATOM 1588 O O . PHE A 1 199 ? 202.521 -60.316 -26.674 1.00 54.83 191 PHE A O 1
ATOM 1596 N N . LEU A 1 200 ? 203.482 -59.473 -24.822 1.00 40.81 192 LEU A N 1
ATOM 1597 C CA . LEU A 1 200 ? 203.855 -60.773 -24.283 1.00 39.35 192 LEU A CA 1
ATOM 1598 C C . LEU A 1 200 ? 202.942 -61.158 -23.122 1.00 46.51 192 LEU A C 1
ATOM 1599 O O . LEU A 1 200 ? 202.954 -60.513 -22.074 1.00 64.88 192 LEU A O 1
ATOM 1604 N N . GLU A 1 201 ? 202.149 -62.207 -23.315 1.00 50.42 193 GLU A N 1
ATOM 1605 C CA . GLU A 1 201 ? 201.250 -62.689 -22.271 1.00 50.22 193 GLU A CA 1
ATOM 1606 C C . GLU A 1 201 ? 202.034 -63.359 -21.149 1.00 45.27 193 GLU A C 1
ATOM 1607 O O . GLU A 1 201 ? 202.634 -64.410 -21.348 1.00 62.15 193 GLU A O 1
ATOM 1613 N N . VAL A 1 202 ? 202.023 -62.754 -19.966 1.00 37.33 194 VAL A N 1
ATOM 1614 C CA . VAL A 1 202 ? 202.833 -63.253 -18.860 1.00 48.43 194 VAL A CA 1
ATOM 1615 C C . VAL A 1 202 ? 202.004 -63.683 -17.653 1.00 55.96 194 VAL A C 1
ATOM 1616 O O . VAL A 1 202 ? 200.789 -63.489 -17.614 1.00 52.21 194 VAL A O 1
ATOM 1620 N N . GLU A 1 203 ? 202.681 -64.269 -16.669 1.00 50.62 195 GLU A N 1
ATOM 1621 C CA . GLU A 1 203 ? 202.043 -64.673 -15.422 1.00 46.21 195 GLU A CA 1
ATOM 1622 C C . GLU A 1 203 ? 202.835 -64.168 -14.219 1.00 54.14 195 GLU A C 1
ATOM 1623 O O . GLU A 1 203 ? 203.997 -64.530 -14.031 1.00 62.40 195 GLU A O 1
ATOM 1629 N N . THR A 1 204 ? 202.197 -63.326 -13.413 1.00 54.87 196 THR A N 1
ATOM 1630 C CA . THR A 1 204 ? 202.817 -62.768 -12.218 1.00 52.71 196 THR A CA 1
ATOM 1631 C C . THR A 1 204 ? 202.224 -63.434 -10.974 1.00 50.53 196 THR A C 1
ATOM 1632 O O . THR A 1 204 ? 201.107 -63.947 -11.027 1.00 61.12 196 THR A O 1
ATOM 1636 N N . PRO A 1 205 ? 202.972 -63.441 -9.854 1.00 61.42 197 PRO A N 1
ATOM 1637 C CA . PRO A 1 205 ? 202.524 -64.179 -8.665 1.00 62.34 197 PRO A CA 1
ATOM 1638 C C . PRO A 1 205 ? 201.186 -63.710 -8.098 1.00 62.43 197 PRO A C 1
ATOM 1639 O O . PRO A 1 205 ? 200.885 -62.516 -8.094 1.00 72.42 197 PRO A O 1
ATOM 1643 N N . ILE A 1 206 ? 200.395 -64.668 -7.627 1.00 56.63 198 ILE A N 1
ATOM 1644 C CA . ILE A 1 206 ? 199.123 -64.386 -6.977 1.00 59.91 198 ILE A CA 1
ATOM 1645 C C . ILE A 1 206 ? 199.348 -64.239 -5.473 1.00 66.86 198 ILE A C 1
ATOM 1646 O O . ILE A 1 206 ? 198.665 -63.465 -4.799 1.00 66.80 198 ILE A O 1
ATOM 1651 N N . LEU A 1 207 ? 200.330 -64.971 -4.958 1.00 69.47 199 LEU A N 1
ATOM 1652 C CA . LEU A 1 207 ? 200.727 -64.850 -3.561 1.00 69.94 199 LEU A CA 1
ATOM 1653 C C . LEU A 1 207 ? 201.776 -63.755 -3.390 1.00 74.73 199 LEU A C 1
ATOM 1654 O O . LEU A 1 207 ? 202.832 -63.788 -4.021 1.00 73.75 199 LEU A O 1
ATOM 1659 N N . ASN A 1 208 ? 201.474 -62.785 -2.533 1.00 81.82 200 ASN A N 1
ATOM 1660 C CA . ASN A 1 208 ? 202.364 -61.652 -2.308 1.00 83.21 200 ASN A CA 1
ATOM 1661 C C . ASN A 1 208 ? 202.855 -61.579 -0.869 1.00 89.76 200 ASN A C 1
ATOM 1662 O O . ASN A 1 208 ? 202.666 -62.507 -0.085 1.00 92.49 200 ASN A O 1
ATOM 1667 N N . THR A 1 209 ? 203.493 -60.463 -0.534 1.00 97.54 201 THR A N 1
ATOM 1668 C CA . THR A 1 209 ? 203.871 -60.164 0.841 1.00 100.22 201 THR A CA 1
ATOM 1669 C C . THR A 1 209 ? 203.459 -58.732 1.163 1.00 99.32 201 THR A C 1
ATOM 1670 O O . THR A 1 209 ? 203.332 -58.353 2.327 1.00 96.63 201 THR A O 1
ATOM 1674 N N . ILE A 1 210 ? 203.259 -57.943 0.111 1.00 100.59 202 ILE A N 1
ATOM 1675 C CA . ILE A 1 210 ? 202.731 -56.588 0.230 1.00 110.74 202 ILE A CA 1
ATOM 1676 C C . ILE A 1 210 ? 201.698 -56.342 -0.867 1.00 113.43 202 ILE A C 1
ATOM 1677 O O . ILE A 1 210 ? 202.044 -56.279 -2.047 1.00 107.39 202 ILE A O 1
ATOM 1682 N N . PRO A 1 211 ? 200.419 -56.213 -0.480 1.00 109.07 203 PRO A N 1
ATOM 1683 C CA . PRO A 1 211 ? 199.336 -55.985 -1.444 1.00 102.51 203 PRO A CA 1
ATOM 1684 C C . PRO A 1 211 ? 199.350 -54.571 -2.023 1.00 105.37 203 PRO A C 1
ATOM 1685 O O . PRO A 1 211 ? 199.231 -53.596 -1.282 1.00 119.99 203 PRO A O 1
ATOM 1689 N N . GLY A 1 212 ? 199.494 -54.471 -3.341 1.00 95.10 204 GLY A N 1
ATOM 1690 C CA . GLY A 1 212 ? 199.524 -53.184 -4.012 1.00 90.67 204 GLY A CA 1
ATOM 1691 C C . GLY A 1 212 ? 198.942 -53.247 -5.410 1.00 90.19 204 GLY A C 1
ATOM 1692 O O . GLY A 1 212 ? 198.519 -54.308 -5.869 1.00 94.76 204 GLY A O 1
ATOM 1693 N N . GLY A 1 213 ? 198.920 -52.106 -6.091 1.00 89.47 205 GLY A N 1
ATOM 1694 C CA . GLY A 1 213 ? 198.394 -52.035 -7.442 1.00 88.88 205 GLY A CA 1
ATOM 1695 C C . GLY A 1 213 ? 197.041 -51.352 -7.508 1.00 94.17 205 GLY A C 1
ATOM 1696 O O . GLY A 1 213 ? 196.674 -50.781 -8.535 1.00 94.92 205 GLY A O 1
ATOM 1697 N N . ALA A 1 214 ? 196.299 -51.415 -6.407 1.00 101.90 206 ALA A N 1
ATOM 1698 C CA . ALA A 1 214 ? 194.989 -50.780 -6.325 1.00 99.60 206 ALA A CA 1
ATOM 1699 C C . ALA A 1 214 ? 194.593 -50.532 -4.873 1.00 102.65 206 ALA A C 1
ATOM 1700 O O . ALA A 1 214 ? 195.411 -50.677 -3.964 1.00 103.39 206 ALA A O 1
ATOM 1702 N N . THR A 1 215 ? 193.334 -50.162 -4.663 1.00 109.95 207 THR A N 1
ATOM 1703 C CA . THR A 1 215 ? 192.840 -49.844 -3.327 1.00 115.99 207 THR A CA 1
ATOM 1704 C C . THR A 1 215 ? 191.758 -50.822 -2.873 1.00 109.53 207 THR A C 1
ATOM 1705 O O . THR A 1 215 ? 190.608 -50.733 -3.307 1.00 111.12 207 THR A O 1
ATOM 1709 N N . ALA A 1 216 ? 192.136 -51.749 -1.995 1.00 106.52 208 ALA A N 1
ATOM 1710 C CA . ALA A 1 216 ? 191.210 -52.748 -1.468 1.00 102.66 208 ALA A CA 1
ATOM 1711 C C . ALA A 1 216 ? 191.760 -53.421 -0.210 1.00 98.89 208 ALA A C 1
ATOM 1712 O O . ALA A 1 216 ? 192.755 -52.977 0.360 1.00 105.40 208 ALA A O 1
ATOM 1714 N N . ARG A 1 217 ? 191.100 -54.496 0.214 1.00 101.42 209 ARG A N 1
ATOM 1715 C CA . ARG A 1 217 ? 191.551 -55.296 1.352 1.00 106.99 209 ARG A CA 1
ATOM 1716 C C . ARG A 1 217 ? 191.802 -56.743 0.927 1.00 104.41 209 ARG A C 1
ATOM 1717 O O . ARG A 1 217 ? 190.966 -57.349 0.258 1.00 92.74 209 ARG A O 1
ATOM 1725 N N . PRO A 1 218 ? 192.955 -57.301 1.325 1.00 103.48 210 PRO A N 1
ATOM 1726 C CA . PRO A 1 218 ? 193.426 -58.605 0.844 1.00 100.47 210 PRO A CA 1
ATOM 1727 C C . PRO A 1 218 ? 192.933 -59.817 1.632 1.00 93.35 210 PRO A C 1
ATOM 1728 O O . PRO A 1 218 ? 192.534 -59.697 2.791 1.00 93.86 210 PRO A O 1
ATOM 1732 N N . PHE A 1 219 ? 192.967 -60.978 0.984 1.00 92.19 211 PHE A N 1
ATOM 1733 C CA . PHE A 1 219 ? 192.810 -62.255 1.668 1.00 83.27 211 PHE A CA 1
ATOM 1734 C C . PHE A 1 219 ? 194.155 -62.652 2.266 1.00 86.89 211 PHE A C 1
ATOM 1735 O O . PHE A 1 219 ? 195.191 -62.513 1.616 1.00 99.92 211 PHE A O 1
ATOM 1743 N N . ILE A 1 220 ? 194.143 -63.144 3.499 1.00 75.56 212 ILE A N 1
ATOM 1744 C CA . ILE A 1 220 ? 195.385 -63.497 4.180 1.00 69.71 212 ILE A CA 1
ATOM 1745 C C . ILE A 1 220 ? 195.565 -65.009 4.275 1.00 85.48 212 ILE A C 1
ATOM 1746 O O . ILE A 1 220 ? 194.661 -65.727 4.701 1.00 99.36 212 ILE A O 1
ATOM 1751 N N . THR A 1 221 ? 196.738 -65.486 3.867 1.00 84.94 213 THR A N 1
ATOM 1752 C CA . THR A 1 221 ? 197.080 -66.897 3.996 1.00 89.13 213 THR A CA 1
ATOM 1753 C C . THR A 1 221 ? 198.450 -67.052 4.650 1.00 88.34 213 THR A C 1
ATOM 1754 O O . THR A 1 221 ? 199.076 -66.064 5.039 1.00 85.95 213 THR A O 1
ATOM 1758 N N . HIS A 1 222 ? 198.916 -68.291 4.765 1.00 80.02 214 HIS A N 1
ATOM 1759 C CA . HIS A 1 222 ? 200.172 -68.568 5.452 1.00 85.97 214 HIS A CA 1
ATOM 1760 C C . HIS A 1 222 ? 200.923 -69.746 4.836 1.00 89.39 214 HIS A C 1
ATOM 1761 O O . HIS A 1 222 ? 200.356 -70.820 4.635 1.00 98.19 214 HIS A O 1
ATOM 1768 N N . HIS A 1 223 ? 202.202 -69.535 4.538 1.00 85.20 215 HIS A N 1
ATOM 1769 C CA . HIS A 1 223 ? 203.064 -70.597 4.036 1.00 86.19 215 HIS A CA 1
ATOM 1770 C C . HIS A 1 223 ? 203.759 -71.296 5.196 1.00 93.20 215 HIS A C 1
ATOM 1771 O O . HIS A 1 223 ? 204.367 -70.645 6.059 1.00 100.66 215 HIS A O 1
ATOM 1778 N N . ASN A 1 224 ? 203.666 -72.625 5.192 1.00 95.89 216 ASN A N 1
ATOM 1779 C CA . ASN A 1 224 ? 204.159 -73.471 6.274 1.00 113.73 216 ASN A CA 1
ATOM 1780 C C . ASN A 1 224 ? 205.679 -73.573 6.339 1.00 114.59 216 ASN A C 1
ATOM 1781 O O . ASN A 1 224 ? 206.281 -73.272 7.369 1.00 120.73 216 ASN A O 1
ATOM 1786 N N . GLN A 1 225 ? 206.291 -74.012 5.241 1.00 111.20 217 GLN A N 1
ATOM 1787 C CA . GLN A 1 225 ? 207.733 -74.236 5.203 1.00 112.71 217 GLN A CA 1
ATOM 1788 C C . GLN A 1 225 ? 208.513 -72.953 5.466 1.00 109.02 217 GLN A C 1
ATOM 1789 O O . GLN A 1 225 ? 209.517 -72.962 6.178 1.00 110.75 217 GLN A O 1
ATOM 1795 N N . LEU A 1 226 ? 208.046 -71.852 4.888 1.00 107.24 218 LEU A N 1
ATOM 1796 C CA . LEU A 1 226 ? 208.699 -70.564 5.074 1.00 102.86 218 LEU A CA 1
ATOM 1797 C C . LEU A 1 226 ? 208.240 -69.897 6.365 1.00 104.86 218 LEU A C 1
ATOM 1798 O O . LEU A 1 226 ? 208.843 -68.919 6.810 1.00 103.84 218 LEU A O 1
ATOM 1803 N N . ASP A 1 227 ? 207.179 -70.443 6.959 1.00 109.40 219 ASP A N 1
ATOM 1804 C CA . ASP A 1 227 ? 206.582 -69.899 8.178 1.00 117.95 219 ASP A CA 1
ATOM 1805 C C . ASP A 1 227 ? 206.314 -68.410 8.009 1.00 113.01 219 ASP A C 1
ATOM 1806 O O . ASP A 1 227 ? 206.866 -67.589 8.742 1.00 113.98 219 ASP A O 1
ATOM 1811 N N . ILE A 1 228 ? 205.481 -68.051 7.037 1.00 106.27 220 ILE A N 1
ATOM 1812 C CA . ILE A 1 228 ? 205.281 -66.628 6.770 1.00 102.97 220 ILE A CA 1
ATOM 1813 C C . ILE A 1 228 ? 203.904 -66.304 6.192 1.00 99.57 220 ILE A C 1
ATOM 1814 O O . ILE A 1 228 ? 203.363 -67.051 5.383 1.00 90.40 220 ILE A O 1
ATOM 1819 N N . GLN A 1 229 ? 203.336 -65.185 6.630 1.00 94.58 221 GLN A N 1
ATOM 1820 C CA . GLN A 1 229 ? 202.057 -64.727 6.104 1.00 89.67 221 GLN A CA 1
ATOM 1821 C C . GLN A 1 229 ? 202.204 -64.205 4.682 1.00 90.21 221 GLN A C 1
ATOM 1822 O O . GLN A 1 229 ? 203.179 -63.528 4.354 1.00 98.26 221 GLN A O 1
ATOM 1828 N N . MET A 1 230 ? 201.229 -64.527 3.840 1.00 81.85 222 MET A N 1
ATOM 1829 C CA . MET A 1 230 ? 201.213 -64.040 2.468 1.00 77.36 222 MET A CA 1
ATOM 1830 C C . MET A 1 230 ? 199.830 -63.517 2.106 1.00 89.07 222 MET A C 1
ATOM 1831 O O . MET A 1 230 ? 198.846 -63.813 2.785 1.00 97.12 222 MET A O 1
ATOM 1836 N N . TYR A 1 231 ? 199.760 -62.738 1.032 1.00 85.49 223 TYR A N 1
ATOM 1837 C CA . TYR A 1 231 ? 198.510 -62.105 0.635 1.00 78.88 223 TYR A CA 1
ATOM 1838 C C . TYR A 1 231 ? 198.176 -62.392 -0.822 1.00 75.65 223 TYR A C 1
ATOM 1839 O O . TYR A 1 231 ? 199.042 -62.318 -1.695 1.00 76.55 223 TYR A O 1
ATOM 1848 N N . MET A 1 232 ? 196.917 -62.727 -1.078 1.00 75.14 224 MET A N 1
ATOM 1849 C CA . MET A 1 232 ? 196.444 -62.918 -2.441 1.00 71.13 224 MET A CA 1
ATOM 1850 C C . MET A 1 232 ? 196.385 -61.561 -3.130 1.00 64.64 224 MET A C 1
ATOM 1851 O O . MET A 1 232 ? 195.961 -60.573 -2.529 1.00 71.41 224 MET A O 1
ATOM 1856 N N . ARG A 1 233 ? 196.817 -61.514 -4.386 1.00 55.25 225 ARG A N 1
ATOM 1857 C CA . ARG A 1 233 ? 197.042 -60.242 -5.066 1.00 63.12 225 ARG A CA 1
ATOM 1858 C C . ARG A 1 233 ? 195.774 -59.412 -5.245 1.00 66.95 225 ARG A C 1
ATOM 1859 O O . ARG A 1 233 ? 194.688 -59.940 -5.488 1.00 63.40 225 ARG A O 1
ATOM 1867 N N . ILE A 1 234 ? 195.934 -58.100 -5.105 1.00 74.21 226 ILE A N 1
ATOM 1868 C CA . ILE A 1 234 ? 194.860 -57.149 -5.350 1.00 60.74 226 ILE A CA 1
ATOM 1869 C C . ILE A 1 234 ? 194.922 -56.721 -6.813 1.00 70.97 226 ILE A C 1
ATOM 1870 O O . ILE A 1 234 ? 193.894 -56.512 -7.459 1.00 64.20 226 ILE A O 1
ATOM 1875 N N . ALA A 1 235 ? 196.144 -56.621 -7.329 1.00 74.23 227 ALA A N 1
ATOM 1876 C CA . ALA A 1 235 ? 196.389 -56.271 -8.724 1.00 60.11 227 ALA A CA 1
ATOM 1877 C C . ALA A 1 235 ? 197.815 -56.655 -9.117 1.00 62.63 227 ALA A C 1
ATOM 1878 O O . ALA A 1 235 ? 198.724 -56.599 -8.289 1.00 61.27 227 ALA A O 1
ATOM 1880 N N . PRO A 1 236 ? 198.014 -57.055 -10.383 1.00 68.00 228 PRO A N 1
ATOM 1881 C CA . PRO A 1 236 ? 199.339 -57.448 -10.877 1.00 62.33 228 PRO A CA 1
ATOM 1882 C C . PRO A 1 236 ? 200.173 -56.266 -11.372 1.00 64.88 228 PRO A C 1
ATOM 1883 O O . PRO A 1 236 ? 201.220 -56.475 -11.984 1.00 82.85 228 PRO A O 1
ATOM 1887 N N . GLU A 1 237 ? 199.708 -55.051 -11.095 1.00 57.46 229 GLU A N 1
ATOM 1888 C CA . GLU A 1 237 ? 200.312 -53.816 -11.601 1.00 50.28 229 GLU A CA 1
ATOM 1889 C C . GLU A 1 237 ? 201.828 -53.718 -11.405 1.00 62.24 229 GLU A C 1
ATOM 1890 O O . GLU A 1 237 ? 202.583 -53.554 -12.372 1.00 68.46 229 GLU A O 1
ATOM 1896 N N . LEU A 1 238 ? 202.265 -53.827 -10.155 1.00 55.85 230 LEU A N 1
ATOM 1897 C CA . LEU A 1 238 ? 203.663 -53.609 -9.798 1.00 55.04 230 LEU A CA 1
ATOM 1898 C C . LEU A 1 238 ? 204.619 -54.569 -10.507 1.00 63.72 230 LEU A C 1
ATOM 1899 O O . LEU A 1 238 ? 205.648 -54.147 -11.038 1.00 85.92 230 LEU A O 1
ATOM 1904 N N . TYR A 1 239 ? 204.275 -55.853 -10.522 1.00 62.41 231 TYR A N 1
ATOM 1905 C CA . TYR A 1 239 ? 205.117 -56.862 -11.160 1.00 64.31 231 TYR A CA 1
ATOM 1906 C C . TYR A 1 239 ? 205.236 -56.634 -12.665 1.00 59.48 231 TYR A C 1
ATOM 1907 O O . TYR A 1 239 ? 206.326 -56.740 -13.233 1.00 58.19 231 TYR A O 1
ATOM 1916 N N . LEU A 1 240 ? 204.111 -56.324 -13.303 1.00 43.45 232 LEU A N 1
ATOM 1917 C CA . LEU A 1 240 ? 204.095 -56.022 -14.730 1.00 46.12 232 LEU A CA 1
ATOM 1918 C C . LEU A 1 240 ? 204.985 -54.818 -15.032 1.00 51.58 232 LEU A C 1
ATOM 191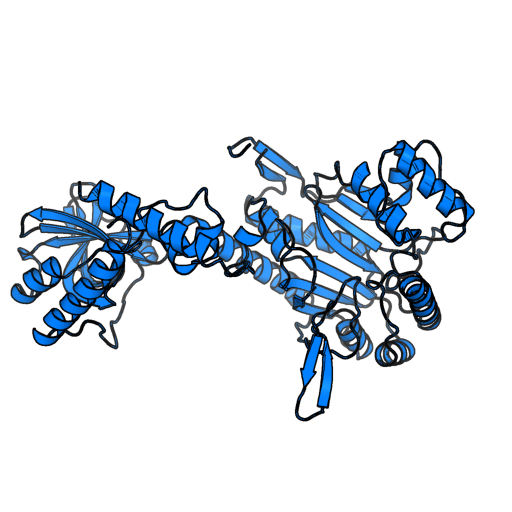9 O O . LEU A 1 240 ? 205.747 -54.818 -16.006 1.00 44.02 232 LEU A O 1
ATOM 1924 N N . LYS A 1 241 ? 204.891 -53.797 -14.183 1.00 40.41 233 LYS A N 1
ATOM 1925 C CA . LYS A 1 241 ? 205.757 -52.631 -14.308 1.00 42.53 233 LYS A CA 1
ATOM 1926 C C . LYS A 1 241 ? 207.228 -53.019 -14.188 1.00 57.42 233 LYS A C 1
ATOM 1927 O O . LYS A 1 241 ? 208.073 -52.508 -14.925 1.00 62.08 233 LYS A O 1
ATOM 1933 N N . GLU A 1 242 ? 207.527 -53.922 -13.258 1.00 55.10 234 GLU A N 1
ATOM 1934 C CA . GLU A 1 242 ? 208.889 -54.418 -13.091 1.00 54.81 234 GLU A CA 1
ATOM 1935 C C . GLU A 1 242 ? 209.357 -55.129 -14.357 1.00 61.93 234 GLU A C 1
ATOM 1936 O O . GLU A 1 242 ? 210.531 -55.056 -14.723 1.00 58.31 234 GLU A O 1
ATOM 1942 N N . LEU A 1 243 ? 208.430 -55.811 -15.024 1.00 55.12 235 LEU A N 1
ATOM 1943 C CA . LEU A 1 243 ? 208.735 -56.455 -16.296 1.00 45.90 235 LEU A CA 1
ATOM 1944 C C . LEU A 1 243 ? 209.052 -55.415 -17.363 1.00 55.15 235 LEU A C 1
ATOM 1945 O O . LEU A 1 243 ? 209.939 -55.619 -18.192 1.00 52.60 235 LEU A O 1
ATOM 1950 N N . VAL A 1 244 ? 208.325 -54.301 -17.341 1.00 61.50 236 VAL A N 1
ATOM 1951 C CA . VAL A 1 244 ? 208.590 -53.216 -18.284 1.00 51.73 236 VAL A CA 1
ATOM 1952 C C . VAL A 1 244 ? 209.971 -52.607 -18.032 1.00 59.16 236 VAL A C 1
ATOM 1953 O O . VAL A 1 244 ? 210.699 -52.283 -18.972 1.00 68.85 236 VAL A O 1
ATOM 1957 N N . VAL A 1 245 ? 210.329 -52.463 -16.759 1.00 56.55 237 VAL A N 1
ATOM 1958 C CA . VAL A 1 245 ? 211.663 -52.002 -16.385 1.00 44.83 237 VAL A CA 1
ATOM 1959 C C . VAL A 1 245 ? 212.720 -52.982 -16.888 1.00 50.48 237 VAL A C 1
ATOM 1960 O O . VAL A 1 245 ? 213.790 -52.580 -17.350 1.00 55.31 237 VAL A O 1
ATOM 1964 N N . GLY A 1 246 ? 212.400 -54.270 -16.810 1.00 57.34 238 GLY A N 1
ATOM 1965 C CA . GLY A 1 246 ? 213.312 -55.323 -17.221 1.00 50.75 238 GLY A CA 1
ATOM 1966 C C . GLY A 1 246 ? 213.698 -55.290 -18.688 1.00 58.12 238 GLY A C 1
ATOM 1967 O O . GLY A 1 246 ? 214.713 -55.867 -19.080 1.00 78.14 238 GLY A O 1
ATOM 1968 N N . GLY A 1 247 ? 212.891 -54.623 -19.507 1.00 42.80 239 GLY A N 1
ATOM 1969 C CA . GLY A 1 247 ? 213.202 -54.483 -20.917 1.00 44.93 239 GLY A CA 1
ATOM 1970 C C . GLY A 1 247 ? 212.144 -55.055 -21.840 1.00 47.87 239 GLY A C 1
ATOM 1971 O O . GLY A 1 247 ? 212.296 -55.026 -23.061 1.00 60.64 239 GLY A O 1
ATOM 1972 N N . ILE A 1 248 ? 211.072 -55.582 -21.260 1.00 46.34 240 ILE A N 1
ATOM 1973 C CA . ILE A 1 248 ? 209.954 -56.083 -22.049 1.00 47.92 240 ILE A CA 1
ATOM 1974 C C . ILE A 1 248 ? 208.928 -54.967 -22.224 1.00 49.60 240 ILE A C 1
ATOM 1975 O O . ILE A 1 248 ? 208.088 -54.740 -21.353 1.00 52.42 240 ILE A O 1
ATOM 1980 N N . ASN A 1 249 ? 209.012 -54.275 -23.357 1.00 52.47 241 ASN A N 1
ATOM 1981 C CA . ASN A 1 249 ? 208.245 -53.054 -23.596 1.00 52.86 241 ASN A CA 1
ATOM 1982 C C . ASN A 1 249 ? 206.733 -53.210 -23.466 1.00 45.09 241 ASN A C 1
ATOM 1983 O O . ASN A 1 249 ? 206.055 -52.319 -22.955 1.00 56.39 241 ASN A O 1
ATOM 1988 N N . ARG A 1 250 ? 206.205 -54.334 -23.935 1.00 49.60 242 ARG A N 1
ATOM 1989 C CA . ARG A 1 250 ? 204.761 -54.537 -23.950 1.00 48.80 242 ARG A CA 1
ATOM 1990 C C . ARG A 1 250 ? 204.369 -55.847 -23.280 1.00 57.18 242 ARG A C 1
ATOM 1991 O O . ARG A 1 250 ? 204.688 -56.928 -23.777 1.00 63.76 242 ARG A O 1
ATOM 1999 N N . VAL A 1 251 ? 203.677 -55.750 -22.149 1.00 57.73 243 VAL A N 1
ATOM 2000 C CA . VAL A 1 251 ? 203.255 -56.952 -21.432 1.00 40.67 243 VAL A CA 1
ATOM 2001 C C . VAL A 1 251 ? 201.766 -56.921 -21.128 1.00 48.72 243 VAL A C 1
ATOM 2002 O O . VAL A 1 251 ? 201.165 -55.852 -21.072 1.00 65.51 243 VAL A O 1
ATOM 2006 N N . TYR A 1 252 ? 201.169 -58.093 -20.938 1.00 47.81 244 TYR A N 1
ATOM 2007 C CA . TYR A 1 252 ? 199.787 -58.152 -20.479 1.00 47.90 244 TYR A CA 1
ATOM 2008 C C . TYR A 1 252 ? 199.480 -59.448 -19.743 1.00 56.17 244 TYR A C 1
ATOM 2009 O O . TYR A 1 252 ? 200.132 -60.472 -19.952 1.00 46.57 244 TYR A O 1
ATOM 2018 N N . GLU A 1 253 ? 198.485 -59.383 -18.866 1.00 59.49 245 GLU A N 1
ATOM 2019 C CA . GLU A 1 253 ? 198.046 -60.544 -18.110 1.00 55.90 245 GLU A CA 1
ATOM 2020 C C . GLU A 1 253 ? 196.538 -60.502 -17.899 1.00 58.19 245 GLU A C 1
ATOM 2021 O O . GLU A 1 253 ? 195.994 -59.525 -17.372 1.00 68.54 245 GLU A O 1
ATOM 2027 N N . ILE A 1 254 ? 195.868 -61.560 -18.343 1.00 53.90 246 ILE A N 1
ATOM 2028 C CA . ILE A 1 254 ? 194.451 -61.749 -18.070 1.00 51.29 246 ILE A CA 1
ATOM 2029 C C . ILE A 1 254 ? 194.321 -62.745 -16.929 1.00 50.85 246 ILE A C 1
ATOM 2030 O O . ILE A 1 254 ? 194.384 -63.956 -17.140 1.00 66.36 246 ILE A O 1
ATOM 2035 N N . GLY A 1 255 ? 194.155 -62.232 -15.715 1.00 50.94 247 GLY A N 1
ATOM 2036 C CA . GLY A 1 255 ? 194.212 -63.079 -14.541 1.00 51.25 247 GLY A CA 1
ATOM 2037 C C . GLY A 1 255 ? 193.157 -62.837 -13.481 1.00 54.93 247 GLY A C 1
ATOM 2038 O O . GLY A 1 255 ? 192.280 -61.975 -13.620 1.00 63.00 247 GLY A O 1
ATOM 2039 N N . ARG A 1 256 ? 193.264 -63.616 -12.408 1.00 57.46 248 ARG A N 1
ATOM 2040 C CA . ARG A 1 256 ? 192.310 -63.585 -11.311 1.00 41.92 248 ARG A CA 1
ATOM 2041 C C . ARG A 1 256 ? 192.788 -62.678 -10.183 1.00 58.57 248 ARG A C 1
ATOM 2042 O O . ARG A 1 256 ? 193.867 -62.874 -9.624 1.00 64.20 248 ARG A O 1
ATOM 2050 N N . LEU A 1 257 ? 191.970 -61.683 -9.861 1.00 69.10 249 LEU A N 1
ATOM 2051 C CA . LEU A 1 257 ? 192.231 -60.770 -8.762 1.00 58.27 249 LEU A CA 1
ATOM 2052 C C . LEU A 1 257 ? 191.313 -61.108 -7.592 1.00 64.10 249 LEU A C 1
ATOM 2053 O O . LEU A 1 257 ? 190.170 -61.539 -7.790 1.00 72.50 249 LEU A O 1
ATOM 2058 N N . PHE A 1 258 ? 191.822 -60.911 -6.379 1.00 62.06 250 PHE A N 1
ATOM 2059 C CA . PHE A 1 258 ? 191.096 -61.271 -5.166 1.00 63.24 250 PHE A CA 1
ATOM 2060 C C . PHE A 1 258 ? 190.956 -60.082 -4.223 1.00 70.84 250 PHE A C 1
ATOM 2061 O O . PHE A 1 258 ? 191.951 -59.490 -3.804 1.00 73.43 250 PHE A O 1
ATOM 2069 N N . ARG A 1 259 ? 189.716 -59.737 -3.889 1.00 74.32 251 ARG A N 1
ATOM 2070 C CA . ARG A 1 259 ? 189.452 -58.618 -2.992 1.00 71.60 251 ARG A CA 1
ATOM 2071 C C . ARG A 1 259 ? 188.386 -58.974 -1.962 1.00 74.22 251 ARG A C 1
ATOM 2072 O O . ARG A 1 259 ? 187.242 -59.271 -2.309 1.00 69.61 251 ARG A O 1
ATOM 2080 N N . ASN A 1 260 ? 188.777 -58.945 -0.692 1.00 94.40 252 ASN A N 1
ATOM 2081 C CA . ASN A 1 260 ? 187.888 -59.310 0.405 1.00 100.16 252 ASN A CA 1
ATOM 2082 C C . ASN A 1 260 ? 186.897 -58.195 0.727 1.00 106.66 252 ASN A C 1
ATOM 2083 O O . ASN A 1 260 ? 187.067 -57.465 1.704 1.00 106.94 252 ASN A O 1
ATOM 2088 N N . GLU A 1 261 ? 185.863 -58.070 -0.099 1.00 112.14 253 GLU A N 1
ATOM 2089 C CA . GLU A 1 261 ? 184.860 -57.027 0.084 1.00 116.27 253 GLU A CA 1
ATOM 2090 C C . GLU A 1 261 ? 183.441 -57.580 -0.022 1.00 113.76 253 GLU A C 1
ATOM 2091 O O . GLU A 1 261 ? 183.229 -58.791 0.044 1.00 128.65 253 GLU A O 1
ATOM 2097 N N . GLY A 1 262 ? 182.473 -56.683 -0.184 1.00 101.02 254 GLY A N 1
ATOM 2098 C CA . GLY A 1 262 ? 181.074 -57.065 -0.252 1.00 97.22 254 GLY A CA 1
ATOM 2099 C C . GLY A 1 262 ? 180.673 -57.677 -1.580 1.00 97.28 254 GLY A C 1
ATOM 2100 O O . GLY A 1 262 ? 181.257 -57.372 -2.620 1.00 103.52 254 GLY A O 1
ATOM 2101 N N . ILE A 1 263 ? 179.664 -58.542 -1.542 1.00 87.40 255 ILE A N 1
ATOM 2102 C CA . ILE A 1 263 ? 179.190 -59.230 -2.737 1.00 92.12 255 ILE A CA 1
ATOM 2103 C C . ILE A 1 263 ? 177.842 -58.685 -3.200 1.00 91.90 255 ILE A C 1
ATOM 2104 O O . ILE A 1 263 ? 176.885 -58.638 -2.429 1.00 101.96 255 ILE A O 1
ATOM 2109 N N . ASP A 1 264 ? 177.773 -58.274 -4.463 1.00 88.36 256 ASP A N 1
ATOM 2110 C CA . ASP A 1 264 ? 176.520 -57.808 -5.046 1.00 97.86 256 ASP A CA 1
ATOM 2111 C C . ASP A 1 264 ? 176.427 -58.175 -6.525 1.00 95.23 256 ASP A C 1
ATOM 2112 O O . ASP A 1 264 ? 177.093 -59.102 -6.987 1.00 100.01 256 ASP A O 1
ATOM 2117 N N . GLN A 1 265 ? 175.604 -57.437 -7.265 1.00 97.69 257 GLN A N 1
ATOM 2118 C CA . GLN A 1 265 ? 175.373 -57.725 -8.677 1.00 101.57 257 GLN A CA 1
ATOM 2119 C C . GLN A 1 265 ? 176.572 -57.378 -9.557 1.00 97.17 257 GLN A C 1
ATOM 2120 O O . GLN A 1 265 ? 176.598 -57.724 -10.738 1.00 90.87 257 GLN A O 1
ATOM 2126 N N . THR A 1 266 ? 177.558 -56.692 -8.988 1.00 95.51 258 THR A N 1
ATOM 2127 C CA . THR A 1 266 ? 178.719 -56.262 -9.760 1.00 88.54 258 THR A CA 1
ATOM 2128 C C . THR A 1 266 ? 180.039 -56.558 -9.056 1.00 85.14 258 THR A C 1
ATOM 2129 O O . THR A 1 266 ? 181.099 -56.126 -9.511 1.00 79.98 258 THR A O 1
ATOM 2133 N N . HIS A 1 267 ? 179.980 -57.295 -7.951 1.00 87.10 259 HIS A N 1
ATOM 2134 C CA . HIS A 1 267 ? 181.186 -57.598 -7.187 1.00 86.78 259 HIS A CA 1
ATOM 2135 C C . HIS A 1 267 ? 181.261 -59.053 -6.729 1.00 88.21 259 HIS A C 1
ATOM 2136 O O . HIS A 1 267 ? 180.444 -59.511 -5.930 1.00 93.37 259 HIS A O 1
ATOM 2143 N N . ASN A 1 268 ? 182.253 -59.768 -7.248 1.00 83.33 260 ASN A N 1
ATOM 2144 C CA . ASN A 1 268 ? 182.591 -61.101 -6.768 1.00 85.70 260 ASN A CA 1
ATOM 2145 C C . ASN A 1 268 ? 183.968 -61.042 -6.112 1.00 81.21 260 ASN A C 1
ATOM 2146 O O . ASN A 1 268 ? 184.872 -60.398 -6.645 1.00 78.53 260 ASN A O 1
ATOM 2151 N N . PRO A 1 269 ? 184.130 -61.695 -4.947 1.00 77.37 261 PRO A N 1
ATOM 2152 C CA . PRO A 1 269 ? 185.397 -61.677 -4.203 1.00 84.39 261 PRO A CA 1
ATOM 2153 C C . PRO A 1 269 ? 186.605 -62.068 -5.055 1.00 81.76 261 PRO A C 1
ATOM 2154 O O . PRO A 1 269 ? 187.699 -61.549 -4.836 1.00 85.90 261 PRO A O 1
ATOM 2158 N N . GLU A 1 270 ? 186.405 -62.969 -6.011 1.00 73.80 262 GLU A N 1
ATOM 2159 C CA . GLU A 1 270 ? 187.438 -63.268 -6.996 1.00 67.66 262 GLU A CA 1
ATOM 2160 C C . GLU A 1 270 ? 186.913 -62.979 -8.398 1.00 66.67 262 GLU A C 1
ATOM 2161 O O . GLU A 1 270 ? 185.901 -63.538 -8.822 1.00 77.03 262 GLU A O 1
ATOM 2167 N N . PHE A 1 271 ? 187.595 -62.092 -9.113 1.00 58.36 263 PHE A N 1
ATOM 2168 C CA . PHE A 1 271 ? 187.140 -61.697 -10.443 1.00 61.27 263 PHE A CA 1
ATOM 2169 C C . PHE A 1 271 ? 188.286 -61.745 -11.443 1.00 59.59 263 PHE A C 1
ATOM 2170 O O . PHE A 1 271 ? 189.418 -62.019 -11.073 1.00 53.72 263 PHE A O 1
ATOM 2178 N N . THR A 1 272 ? 187.992 -61.494 -12.713 1.00 50.99 264 THR A N 1
ATOM 2179 C CA . THR A 1 272 ? 189.013 -61.600 -13.749 1.00 52.79 264 THR A CA 1
ATOM 2180 C C . THR A 1 272 ? 189.229 -60.277 -14.467 1.00 53.25 264 THR A C 1
ATOM 2181 O O . THR A 1 272 ? 188.284 -59.676 -14.978 1.00 58.08 264 THR A O 1
ATOM 2185 N N . THR A 1 273 ? 190.477 -59.822 -14.506 1.00 53.99 265 THR A N 1
ATOM 2186 C CA . THR A 1 273 ? 190.793 -58.596 -15.228 1.00 56.89 265 THR A CA 1
ATOM 2187 C C . THR A 1 273 ? 191.923 -58.797 -16.220 1.00 57.33 265 THR A C 1
ATOM 2188 O O . THR A 1 273 ? 192.703 -59.745 -16.115 1.00 67.26 265 THR A O 1
ATOM 2192 N N . CYS A 1 274 ? 191.999 -57.893 -17.189 1.00 57.86 266 CYS A N 1
ATOM 2193 C CA . CYS A 1 274 ? 193.131 -57.850 -18.100 1.00 56.44 266 CYS A CA 1
ATOM 2194 C C . CYS A 1 274 ? 193.915 -56.566 -17.884 1.00 66.18 266 CYS A C 1
ATOM 2195 O O . CYS A 1 274 ? 193.368 -55.469 -18.004 1.00 77.62 266 CYS A O 1
ATOM 2198 N N . GLU A 1 275 ? 195.194 -56.702 -17.555 1.00 55.04 267 GLU A N 1
ATOM 2199 C CA . GLU A 1 275 ? 196.050 -55.532 -17.413 1.00 44.91 267 GLU A CA 1
ATOM 2200 C C . GLU A 1 275 ? 197.189 -55.569 -18.418 1.00 46.21 267 GLU A C 1
ATOM 2201 O O . GLU A 1 275 ? 197.907 -56.562 -18.501 1.00 60.47 267 GLU A O 1
ATOM 2207 N N . PHE A 1 276 ? 197.355 -54.498 -19.191 1.00 58.15 268 PHE A N 1
ATOM 2208 C CA . PHE A 1 276 ? 198.537 -54.409 -20.042 1.00 54.22 268 PHE A CA 1
ATOM 2209 C C . PHE A 1 276 ? 199.315 -53.127 -19.792 1.00 58.07 268 PHE A C 1
ATOM 2210 O O . PHE A 1 276 ? 198.770 -52.120 -19.329 1.00 58.96 268 PHE A O 1
ATOM 2218 N N . TYR A 1 277 ? 200.602 -53.190 -20.112 1.00 56.01 269 TYR A N 1
ATOM 2219 C CA . TYR A 1 277 ? 201.485 -52.041 -20.026 1.00 50.09 269 TYR A CA 1
ATOM 2220 C C . TYR A 1 277 ? 202.297 -51.926 -21.307 1.00 46.98 269 TYR A C 1
ATOM 2221 O O . TYR A 1 277 ? 202.861 -52.912 -21.808 1.00 57.05 269 TYR A O 1
ATOM 2230 N N . MET A 1 278 ? 202.326 -50.703 -21.828 1.00 54.17 270 MET A N 1
ATOM 2231 C CA . MET A 1 278 ? 202.867 -50.406 -23.144 1.00 56.72 270 MET A CA 1
ATOM 2232 C C . MET A 1 278 ? 203.838 -49.236 -23.065 1.00 60.16 270 MET A C 1
ATOM 2233 O O . MET A 1 278 ? 203.431 -48.094 -22.837 1.00 61.54 270 MET A O 1
ATOM 2238 N N . ALA A 1 279 ? 205.122 -49.527 -23.244 1.00 53.33 271 ALA A N 1
ATOM 2239 C CA . ALA A 1 279 ? 206.159 -48.509 -23.152 1.00 49.39 271 ALA A CA 1
ATOM 2240 C C . ALA A 1 279 ? 206.016 -47.460 -24.251 1.00 51.63 271 ALA A C 1
ATOM 2241 O O . ALA A 1 279 ? 205.522 -47.754 -25.341 1.00 59.62 271 ALA A O 1
ATOM 2243 N N . TYR A 1 280 ? 206.442 -46.238 -23.940 1.00 50.35 272 TYR A N 1
ATOM 2244 C CA . TYR A 1 280 ? 206.447 -45.122 -24.884 1.00 50.09 272 TYR A CA 1
ATOM 2245 C C . TYR A 1 280 ? 205.043 -44.783 -25.377 1.00 50.75 272 TYR A C 1
ATOM 2246 O O . TYR A 1 280 ? 204.855 -44.371 -26.521 1.00 63.51 272 TYR A O 1
ATOM 2255 N N . ALA A 1 281 ? 204.064 -44.956 -24.495 1.00 41.75 273 ALA A N 1
ATOM 2256 C CA . ALA A 1 281 ? 202.684 -44.596 -24.793 1.00 61.05 273 ALA A CA 1
ATOM 2257 C C . ALA A 1 281 ? 202.102 -43.743 -23.671 1.00 62.71 273 ALA A C 1
ATOM 2258 O O . ALA A 1 281 ? 202.634 -43.717 -22.561 1.00 60.48 273 ALA A O 1
ATOM 2260 N N . ASP A 1 282 ? 201.018 -43.036 -23.970 1.00 57.26 274 ASP A N 1
ATOM 2261 C CA . ASP A 1 282 ? 200.296 -42.279 -22.953 1.00 54.20 274 ASP A CA 1
ATOM 2262 C C . ASP A 1 282 ? 198.815 -42.651 -22.993 1.00 62.10 274 ASP A C 1
ATOM 2263 O O . ASP A 1 282 ? 198.402 -43.477 -23.807 1.00 67.04 274 ASP A O 1
ATOM 2268 N N . TYR A 1 283 ? 198.019 -42.041 -22.121 1.00 50.73 275 TYR A N 1
ATOM 2269 C CA . TYR A 1 283 ? 196.629 -42.459 -21.959 1.00 65.60 275 TYR A CA 1
ATOM 2270 C C . TYR A 1 283 ? 195.741 -42.035 -23.131 1.00 74.47 275 TYR A C 1
ATOM 2271 O O . TYR A 1 283 ? 194.606 -42.497 -23.251 1.00 71.73 275 TYR A O 1
ATOM 2280 N N . ASN A 1 284 ? 196.263 -41.177 -24.003 1.00 69.59 276 ASN A N 1
ATOM 2281 C CA . ASN A 1 284 ? 195.568 -40.833 -25.242 1.00 76.04 276 ASN A CA 1
ATOM 2282 C C . ASN A 1 284 ? 195.552 -42.025 -26.197 1.00 76.35 276 ASN A C 1
ATOM 2283 O O . ASN A 1 284 ? 194.490 -42.451 -26.681 1.00 78.22 276 ASN A O 1
ATOM 2288 N N . ASP A 1 285 ? 196.745 -42.555 -26.458 1.00 68.45 277 ASP A N 1
ATOM 2289 C CA . ASP A 1 285 ? 196.912 -43.750 -27.275 1.00 69.85 277 ASP A CA 1
ATOM 2290 C C . ASP A 1 285 ? 196.040 -44.877 -26.742 1.00 66.63 277 ASP A C 1
ATOM 2291 O O . ASP A 1 285 ? 195.425 -45.615 -27.508 1.00 72.56 277 ASP A O 1
ATOM 2296 N N . ILE A 1 286 ? 195.986 -44.989 -25.419 1.00 50.62 278 ILE A N 1
ATOM 2297 C CA . ILE A 1 286 ? 195.206 -46.028 -24.762 1.00 58.55 278 ILE A CA 1
ATOM 2298 C C . ILE A 1 286 ? 193.706 -45.780 -24.917 1.00 64.31 278 ILE A C 1
ATOM 2299 O O . ILE A 1 286 ? 192.930 -46.726 -25.060 1.00 59.60 278 ILE A O 1
ATOM 2304 N N . MET A 1 287 ? 193.298 -44.513 -24.901 1.00 45.84 279 MET A N 1
ATOM 2305 C CA . MET A 1 287 ? 191.910 -44.174 -25.207 1.00 61.01 279 MET A CA 1
ATOM 2306 C C . MET A 1 287 ? 191.544 -44.675 -26.597 1.00 65.93 279 MET A C 1
ATOM 2307 O O . MET A 1 287 ? 190.517 -45.338 -26.782 1.00 62.65 279 MET A O 1
ATOM 2312 N N . LYS A 1 288 ? 192.396 -44.360 -27.569 1.00 58.24 280 LYS A N 1
ATOM 2313 C CA . LYS A 1 288 ? 192.160 -44.787 -28.945 1.00 59.82 280 LYS A CA 1
ATOM 2314 C C . LYS A 1 288 ? 192.121 -46.311 -29.064 1.00 60.42 280 LYS A C 1
ATOM 2315 O O . LYS A 1 288 ? 191.293 -46.865 -29.790 1.00 68.59 280 LYS A O 1
ATOM 2321 N N . MET A 1 289 ? 193.013 -46.982 -28.339 1.00 58.43 281 MET A N 1
ATOM 2322 C CA . MET A 1 289 ? 193.061 -48.442 -28.335 1.00 54.66 281 MET A CA 1
ATOM 2323 C C . MET A 1 289 ? 191.789 -49.042 -27.746 1.00 61.63 281 MET A C 1
ATOM 2324 O O . MET A 1 289 ? 191.304 -50.067 -28.218 1.00 65.54 281 MET A O 1
ATOM 2329 N N . THR A 1 290 ? 191.259 -48.402 -26.709 1.00 60.20 282 THR A N 1
ATOM 2330 C CA . THR A 1 290 ? 190.038 -48.865 -26.063 1.00 62.34 282 THR A CA 1
ATOM 2331 C C . THR A 1 290 ? 188.851 -48.704 -27.005 1.00 70.26 282 THR A C 1
ATOM 2332 O O . THR A 1 290 ? 188.048 -49.628 -27.172 1.00 64.06 282 THR A O 1
ATOM 2336 N N . GLU A 1 291 ? 188.753 -47.526 -27.617 1.00 70.93 283 GLU A N 1
ATOM 2337 C CA . GLU A 1 291 ? 187.721 -47.256 -28.613 1.00 62.39 283 GLU A CA 1
ATOM 2338 C C . GLU A 1 291 ? 187.761 -48.287 -29.734 1.00 61.09 283 GLU A C 1
ATOM 2339 O O . GLU A 1 291 ? 186.728 -48.816 -30.145 1.00 75.66 283 GLU A O 1
ATOM 2345 N N . GLU A 1 292 ? 188.966 -48.566 -30.219 1.00 55.64 284 GLU A N 1
ATOM 2346 C CA . GLU A 1 292 ? 189.161 -49.509 -31.313 1.00 55.43 284 GLU A CA 1
ATOM 2347 C C . GLU A 1 292 ? 188.755 -50.924 -30.912 1.00 61.71 284 GLU A C 1
ATOM 2348 O O . GLU A 1 292 ? 188.011 -51.593 -31.630 1.00 64.45 284 GLU A O 1
ATOM 2354 N N . LEU A 1 293 ? 189.242 -51.366 -29.757 1.00 62.06 285 LEU A N 1
ATOM 2355 C CA . LEU A 1 293 ? 188.983 -52.715 -29.263 1.00 58.37 285 LEU A CA 1
ATOM 2356 C C . LEU A 1 293 ? 187.502 -52.965 -29.013 1.00 62.80 285 LEU A C 1
ATOM 2357 O O . LEU A 1 293 ? 186.932 -53.926 -29.530 1.00 61.94 285 LEU A O 1
ATOM 2362 N N . LEU A 1 294 ? 186.882 -52.100 -28.215 1.00 68.10 286 LEU A N 1
ATOM 2363 C CA . LEU A 1 294 ? 185.477 -52.276 -27.870 1.00 59.18 286 LEU A CA 1
ATOM 2364 C C . LEU A 1 294 ? 184.570 -52.050 -29.074 1.00 67.06 286 LEU A C 1
ATOM 2365 O O . LEU A 1 294 ? 183.579 -52.756 -29.250 1.00 61.99 286 LEU A O 1
ATOM 2370 N N . GLY A 1 295 ? 184.914 -51.064 -29.899 1.00 74.26 287 GLY A N 1
ATOM 2371 C CA . GLY A 1 295 ? 184.154 -50.775 -31.102 1.00 74.37 287 GLY A CA 1
ATOM 2372 C C . GLY A 1 295 ? 184.155 -51.952 -32.059 1.00 77.27 287 GLY A C 1
ATOM 2373 O O . GLY A 1 295 ? 183.119 -52.318 -32.618 1.00 71.81 287 GLY A O 1
ATOM 2374 N N . ASN A 1 296 ? 185.329 -52.547 -32.242 1.00 68.89 288 ASN A N 1
ATOM 2375 C CA . ASN A 1 296 ? 185.465 -53.743 -33.063 1.00 75.27 288 ASN A CA 1
ATOM 2376 C C . ASN A 1 296 ? 184.676 -54.900 -32.457 1.00 69.98 288 ASN A C 1
ATOM 2377 O O . ASN A 1 296 ? 183.981 -55.633 -33.162 1.00 88.78 288 ASN A O 1
ATOM 2382 N N . MET A 1 297 ? 184.786 -55.042 -31.140 1.00 79.28 289 MET A N 1
ATOM 2383 C CA . MET A 1 297 ? 184.117 -56.113 -30.409 1.00 71.15 289 MET A CA 1
ATOM 2384 C C . MET A 1 297 ? 182.598 -56.026 -30.549 1.00 75.65 289 MET A C 1
ATOM 2385 O O . MET A 1 297 ? 181.908 -57.046 -30.567 1.00 80.89 289 MET A O 1
ATOM 2390 N N . VAL A 1 298 ? 182.085 -54.804 -30.649 1.00 74.01 290 VAL A N 1
ATOM 2391 C CA . VAL A 1 298 ? 180.657 -54.579 -30.842 1.00 79.80 290 VAL A CA 1
ATOM 2392 C C . VAL A 1 298 ? 180.277 -54.804 -32.306 1.00 95.63 290 VAL A C 1
ATOM 2393 O O . VAL A 1 298 ? 179.215 -55.347 -32.609 1.00 103.21 290 VAL A O 1
ATOM 2397 N N . LYS A 1 299 ? 181.162 -54.395 -33.210 1.00 100.48 291 LYS A N 1
ATOM 2398 C CA . LYS A 1 299 ? 180.933 -54.563 -34.643 1.00 88.51 291 LYS A CA 1
ATOM 2399 C C . LYS A 1 299 ? 180.998 -56.016 -35.100 1.00 98.38 291 LYS A C 1
ATOM 2400 O O . LYS A 1 299 ? 180.531 -56.352 -36.183 1.00 110.05 291 LYS A O 1
ATOM 2406 N N . ASP A 1 300 ? 181.605 -56.881 -34.299 1.00 94.61 292 ASP A N 1
ATOM 2407 C CA . ASP A 1 300 ? 181.699 -58.279 -34.696 1.00 105.25 292 ASP A CA 1
ATOM 2408 C C . ASP A 1 300 ? 180.556 -59.089 -34.106 1.00 93.88 292 ASP A C 1
ATOM 2409 O O . ASP A 1 300 ? 180.605 -60.318 -34.060 1.00 93.58 292 ASP A O 1
ATOM 2414 N N . ILE A 1 301 ? 179.524 -58.382 -33.655 1.00 87.42 293 ILE A N 1
ATOM 2415 C CA . ILE A 1 301 ? 178.281 -59.022 -33.260 1.00 95.96 293 ILE A CA 1
ATOM 2416 C C . ILE A 1 301 ? 177.065 -58.289 -33.835 1.00 98.76 293 ILE A C 1
ATOM 2417 O O . ILE A 1 301 ? 175.933 -58.615 -33.481 1.00 93.48 293 ILE A O 1
ATOM 2422 N N . THR A 1 302 ? 177.269 -57.309 -34.717 1.00 96.67 294 THR A N 1
ATOM 2423 C CA . THR A 1 302 ? 176.096 -56.611 -35.253 1.00 91.21 294 THR A CA 1
ATOM 2424 C C . THR A 1 302 ? 175.947 -56.492 -36.803 1.00 120.30 294 THR A C 1
ATOM 2425 O O . THR A 1 302 ? 175.040 -57.134 -37.320 1.00 125.76 294 THR A O 1
ATOM 2429 N N . GLY A 1 303 ? 176.769 -55.775 -37.583 1.00 115.88 295 GLY A N 1
ATOM 2430 C CA . GLY A 1 303 ? 178.059 -55.209 -37.243 1.00 106.31 295 GLY A CA 1
ATOM 2431 C C . GLY A 1 303 ? 178.139 -53.696 -37.362 1.00 100.26 295 GLY A C 1
ATOM 2432 O O . GLY A 1 303 ? 179.047 -53.156 -37.998 1.00 84.53 295 GLY A O 1
ATOM 2433 N N . GLY A 1 304 ? 177.177 -53.016 -36.746 1.00 98.86 296 GLY A N 1
ATOM 2434 C CA . GLY A 1 304 ? 177.249 -51.580 -36.555 1.00 98.59 296 GLY A CA 1
ATOM 2435 C C . GLY A 1 304 ? 177.807 -51.301 -35.172 1.00 115.92 296 GLY A C 1
ATOM 2436 O O . GLY A 1 304 ? 177.720 -52.150 -34.286 1.00 129.56 296 GLY A O 1
ATOM 2437 N N . SER A 1 305 ? 178.378 -50.117 -34.979 1.00 117.04 297 SER A N 1
ATOM 2438 C CA . SER A 1 305 ? 179.021 -49.787 -33.711 1.00 107.74 297 SER A CA 1
ATOM 2439 C C . SER A 1 305 ? 178.018 -49.271 -32.677 1.00 108.44 297 SER A C 1
ATOM 2440 O O . SER A 1 305 ? 178.403 -48.675 -31.676 1.00 99.82 297 SER A O 1
ATOM 2443 N N . THR A 1 306 ? 176.732 -49.501 -32.930 1.00 112.53 298 THR A N 1
ATOM 2444 C CA . THR A 1 306 ? 175.682 -49.205 -31.959 1.00 109.41 298 THR A CA 1
ATOM 2445 C C . THR A 1 306 ? 175.010 -50.505 -31.530 1.00 100.02 298 THR A C 1
ATOM 2446 O O . THR A 1 306 ? 174.650 -51.326 -32.373 1.00 107.76 298 THR A O 1
ATOM 2450 N N . LYS A 1 307 ? 174.841 -50.695 -30.225 1.00 89.33 299 LYS A N 1
ATOM 2451 C CA . LYS A 1 307 ? 174.328 -51.964 -29.715 1.00 82.42 299 LYS A CA 1
ATOM 2452 C C . LYS A 1 307 ? 172.958 -51.815 -29.053 1.00 89.39 299 LYS A C 1
ATOM 2453 O O . LYS A 1 307 ? 172.727 -50.889 -28.279 1.00 99.05 299 LYS A O 1
ATOM 2459 N N . LEU A 1 308 ? 172.056 -52.741 -29.362 1.00 91.26 300 LEU A N 1
ATOM 2460 C CA . LEU A 1 308 ? 170.698 -52.712 -28.829 1.00 93.18 300 LEU A CA 1
ATOM 2461 C C . LEU A 1 308 ? 170.637 -53.367 -27.446 1.00 80.04 300 LEU A C 1
ATOM 2462 O O . LEU A 1 308 ? 171.259 -54.402 -27.213 1.00 76.45 300 LEU A O 1
ATOM 2467 N N . GLU A 1 309 ? 169.878 -52.757 -26.538 1.00 89.84 301 GLU A N 1
ATOM 2468 C CA . GLU A 1 309 ? 169.900 -53.133 -25.126 1.00 95.52 301 GLU A CA 1
ATOM 2469 C C . GLU A 1 309 ? 168.530 -53.080 -24.449 1.00 99.93 301 GLU A C 1
ATOM 2470 O O . GLU A 1 309 ? 167.541 -52.659 -25.049 1.00 111.93 301 GLU A O 1
ATOM 2476 N N . ILE A 1 310 ? 168.496 -53.497 -23.184 1.00 92.10 302 ILE A N 1
ATOM 2477 C CA . ILE A 1 310 ? 167.261 -53.579 -22.406 1.00 81.71 302 ILE A CA 1
ATOM 2478 C C . ILE A 1 310 ? 167.059 -52.364 -21.493 1.00 88.40 302 ILE A C 1
ATOM 2479 O O . ILE A 1 310 ? 168.002 -51.895 -20.853 1.00 95.19 302 ILE A O 1
ATOM 2484 N N . LYS A 1 311 ? 165.824 -51.860 -21.459 1.00 98.00 303 LYS A N 1
ATOM 2485 C CA . LYS A 1 311 ? 165.419 -50.754 -20.588 1.00 89.25 303 LYS A CA 1
ATOM 2486 C C . LYS A 1 311 ? 166.210 -49.481 -20.865 1.00 92.96 303 LYS A C 1
ATOM 2487 O O . LYS A 1 311 ? 165.652 -48.382 -20.867 1.00 89.32 303 LYS A O 1
ATOM 2489 N N . PHE A 1 373 ? 160.800 -53.414 -15.906 1.00 144.32 365 PHE A N 1
ATOM 2490 C CA . PHE A 1 373 ? 161.244 -54.127 -14.715 1.00 150.66 365 PHE A CA 1
ATOM 2491 C C . PHE A 1 373 ? 162.103 -55.327 -15.106 1.00 146.92 365 PHE A C 1
ATOM 2492 O O .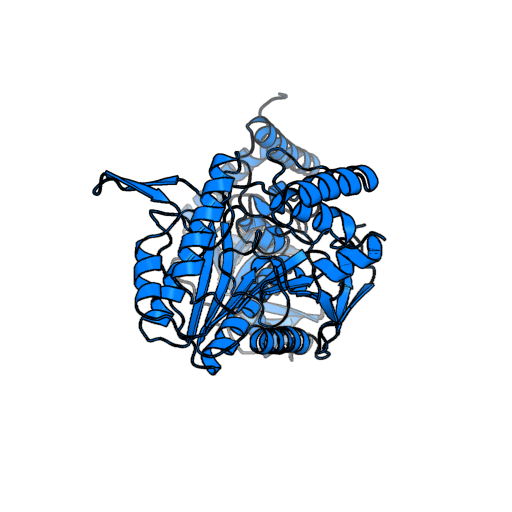 PHE A 1 373 ? 163.329 -55.284 -15.001 1.00 139.84 365 PHE A O 1
ATOM 2500 N N . VAL A 1 374 ? 161.454 -56.400 -15.548 1.00 153.88 366 VAL A N 1
ATOM 2501 C CA . VAL A 1 374 ? 162.154 -57.535 -16.143 1.00 165.62 366 VAL A CA 1
ATOM 2502 C C . VAL A 1 374 ? 161.406 -57.908 -17.423 1.00 161.34 366 VAL A C 1
ATOM 2503 O O . VAL A 1 374 ? 160.676 -58.900 -17.476 1.00 152.82 366 VAL A O 1
ATOM 2507 N N . THR A 1 375 ? 161.557 -57.066 -18.443 1.00 155.69 367 THR A N 1
ATOM 2508 C CA . THR A 1 375 ? 160.897 -57.271 -19.730 1.00 142.13 367 THR A CA 1
ATOM 2509 C C . THR A 1 375 ? 161.853 -56.999 -20.886 1.00 134.06 367 THR A C 1
ATOM 2510 O O . THR A 1 375 ? 163.070 -57.117 -20.742 1.00 127.51 367 THR A O 1
ATOM 2514 N N . GLU A 1 376 ? 161.290 -56.629 -22.033 1.00 133.72 368 GLU A N 1
ATOM 2515 C CA . GLU A 1 376 ? 162.083 -56.308 -23.215 1.00 128.24 368 GLU A CA 1
ATOM 2516 C C . GLU A 1 376 ? 161.767 -54.909 -23.744 1.00 135.05 368 GLU A C 1
ATOM 2517 O O . GLU A 1 376 ? 161.020 -54.752 -24.711 1.00 127.36 368 GLU A O 1
ATOM 2523 N N . LYS A 1 377 ? 162.338 -53.899 -23.096 1.00 135.22 369 LYS A N 1
ATOM 2524 C CA . LYS A 1 377 ? 162.227 -52.514 -23.543 1.00 116.39 369 LYS A CA 1
ATOM 2525 C C . LYS A 1 377 ? 163.589 -52.054 -24.054 1.00 120.31 369 LYS A C 1
ATOM 2526 O O . LYS A 1 377 ? 164.604 -52.282 -23.404 1.00 127.20 369 LYS A O 1
ATOM 2532 N N . LYS A 1 378 ? 163.611 -51.401 -25.211 1.00 112.17 370 LYS A N 1
ATOM 2533 C CA . LYS A 1 378 ? 164.861 -51.226 -25.949 1.00 96.61 370 LYS A CA 1
ATOM 2534 C C . LYS A 1 378 ? 165.547 -49.871 -25.764 1.00 87.75 370 LYS A C 1
ATOM 2535 O O . LYS A 1 378 ? 164.893 -48.837 -25.634 1.00 94.67 370 LYS A O 1
ATOM 2541 N N . MET A 1 379 ? 166.878 -49.902 -25.751 1.00 82.00 371 MET A N 1
ATOM 2542 C CA . MET A 1 379 ? 167.697 -48.691 -25.769 1.00 89.71 371 MET A CA 1
ATOM 2543 C C . MET A 1 379 ? 168.959 -48.948 -26.594 1.00 89.17 371 MET A C 1
ATOM 2544 O O . MET A 1 379 ? 169.142 -50.043 -27.118 1.00 78.25 371 MET A O 1
ATOM 2549 N N . VAL A 1 380 ? 169.825 -47.947 -26.724 1.00 87.80 372 VAL A N 1
ATOM 2550 C CA . VAL A 1 380 ? 171.006 -48.089 -27.577 1.00 87.51 372 VAL A CA 1
ATOM 2551 C C . VAL A 1 380 ? 172.292 -47.569 -26.931 1.00 87.30 372 VAL A C 1
ATOM 2552 O O . VAL A 1 380 ? 172.337 -46.446 -26.430 1.00 87.73 372 VAL A O 1
ATOM 2556 N N . LEU A 1 381 ? 173.333 -48.397 -26.950 1.00 81.25 373 LEU A N 1
ATOM 2557 C CA . LEU A 1 381 ? 174.665 -47.976 -26.530 1.00 81.00 373 LEU A CA 1
ATOM 2558 C C . LEU A 1 381 ? 175.506 -47.584 -27.744 1.00 80.98 373 LEU A C 1
ATOM 2559 O O . LEU A 1 381 ? 175.674 -48.370 -28.679 1.00 87.22 373 LEU A O 1
ATOM 2564 N N . ASP A 1 382 ? 176.032 -46.363 -27.714 1.00 79.31 374 ASP A N 1
ATOM 2565 C CA . ASP A 1 382 ? 176.764 -45.787 -28.839 1.00 83.50 374 ASP A CA 1
ATOM 2566 C C . ASP A 1 382 ? 178.273 -45.989 -28.699 1.00 79.32 374 ASP A C 1
ATOM 2567 O O . ASP A 1 382 ? 178.954 -45.185 -28.062 1.00 78.57 374 ASP A O 1
ATOM 2572 N N . PHE A 1 383 ? 178.793 -47.056 -29.299 1.00 78.51 375 PHE A N 1
ATOM 2573 C CA . PHE A 1 383 ? 180.218 -47.370 -29.202 1.00 72.74 375 PHE A CA 1
ATOM 2574 C C . PHE A 1 383 ? 181.041 -46.760 -30.336 1.00 75.01 375 PHE A C 1
ATOM 2575 O O . PHE A 1 383 ? 182.180 -47.167 -30.567 1.00 81.45 375 PHE A O 1
ATOM 2583 N N . THR A 1 384 ? 180.469 -45.788 -31.040 1.00 74.62 376 THR A N 1
ATOM 2584 C CA . THR A 1 384 ? 181.169 -45.151 -32.151 1.00 75.20 376 THR A CA 1
ATOM 2585 C C . THR A 1 384 ? 182.293 -44.252 -31.655 1.00 81.63 376 THR A C 1
ATOM 2586 O O . THR A 1 384 ? 182.091 -43.420 -30.770 1.00 78.19 376 THR A O 1
ATOM 2590 N N . ALA A 1 385 ? 183.478 -44.423 -32.230 1.00 85.75 377 ALA A N 1
ATOM 2591 C CA . ALA A 1 385 ? 184.601 -43.548 -31.924 1.00 92.37 377 ALA A CA 1
ATOM 2592 C C . ALA A 1 385 ? 184.360 -42.171 -32.533 1.00 98.18 377 ALA A C 1
ATOM 2593 O O . ALA A 1 385 ? 183.866 -42.066 -33.656 1.00 97.80 377 ALA A O 1
ATOM 2595 N N . PRO A 1 386 ? 184.706 -41.106 -31.793 1.00 100.95 378 PRO A N 1
ATOM 2596 C CA . PRO A 1 386 ? 185.294 -41.160 -30.451 1.00 105.49 378 PRO A CA 1
ATOM 2597 C C . PRO A 1 386 ? 184.249 -41.218 -29.338 1.00 100.75 378 PRO A C 1
ATOM 2598 O O . PRO A 1 386 ? 183.122 -40.759 -29.524 1.00 101.50 378 PRO A O 1
ATOM 2602 N N . PHE A 1 387 ? 184.628 -41.780 -28.194 1.00 86.75 379 PHE A N 1
ATOM 2603 C CA . PHE A 1 387 ? 183.764 -41.774 -27.019 1.00 76.80 379 PHE A CA 1
ATOM 2604 C C . PHE A 1 387 ? 183.671 -40.359 -26.465 1.00 89.44 379 PHE A C 1
ATOM 2605 O O . PHE A 1 387 ? 184.527 -39.520 -26.744 1.00 97.65 379 PHE A O 1
ATOM 2613 N N . LYS A 1 388 ? 182.636 -40.094 -25.676 1.00 89.79 380 LYS A N 1
ATOM 2614 C CA . LYS A 1 388 ? 182.482 -38.782 -25.062 1.00 95.87 380 LYS A CA 1
ATOM 2615 C C . LYS A 1 388 ? 183.477 -38.629 -23.914 1.00 97.81 380 LYS A C 1
ATOM 2616 O O . LYS A 1 388 ? 183.666 -39.548 -23.118 1.00 93.15 380 LYS A O 1
ATOM 2622 N N . ARG A 1 389 ? 184.116 -37.466 -23.838 1.00 98.06 381 ARG A N 1
ATOM 2623 C CA . ARG A 1 389 ? 185.150 -37.222 -22.839 1.00 88.29 381 ARG A CA 1
ATOM 2624 C C . ARG A 1 389 ? 184.780 -36.075 -21.904 1.00 92.70 381 ARG A C 1
ATOM 2625 O O . ARG A 1 389 ? 184.494 -34.967 -22.355 1.00 109.68 381 ARG A O 1
ATOM 2633 N N . ILE A 1 390 ? 184.784 -36.345 -20.602 1.00 83.83 382 ILE A N 1
ATOM 2634 C CA . ILE A 1 390 ? 184.552 -35.303 -19.605 1.00 81.64 382 ILE A CA 1
ATOM 2635 C C . ILE A 1 390 ? 185.648 -35.315 -18.543 1.00 86.64 382 ILE A C 1
ATOM 2636 O O . ILE A 1 390 ? 186.315 -36.330 -18.337 1.00 88.63 382 ILE A O 1
ATOM 2641 N N . SER A 1 391 ? 185.835 -34.180 -17.875 1.00 86.24 383 SER A N 1
ATOM 2642 C CA . SER A 1 391 ? 186.850 -34.063 -16.834 1.00 82.23 383 SER A CA 1
ATOM 2643 C C . SER A 1 391 ? 186.239 -34.276 -15.451 1.00 95.24 383 SER A C 1
ATOM 2644 O O . SER A 1 391 ? 185.105 -33.870 -15.194 1.00 102.60 383 SER A O 1
ATOM 2647 N N . TYR A 1 392 ? 187.004 -34.909 -14.566 1.00 95.73 384 TYR A N 1
ATOM 2648 C CA . TYR A 1 392 ? 186.523 -35.283 -13.238 1.00 95.15 384 TYR A CA 1
ATOM 2649 C C . TYR A 1 392 ? 186.125 -34.074 -12.396 1.00 111.46 384 TYR A C 1
ATOM 2650 O O . TYR A 1 392 ? 185.117 -34.107 -11.691 1.00 121.16 384 TYR A O 1
ATOM 2659 N N . VAL A 1 393 ? 186.919 -33.011 -12.468 1.00 117.72 385 VAL A N 1
ATOM 2660 C CA . VAL A 1 393 ? 186.674 -31.833 -11.643 1.00 123.10 385 VAL A CA 1
ATOM 2661 C C . VAL A 1 393 ? 185.806 -30.795 -12.351 1.00 126.28 385 VAL A C 1
ATOM 2662 O O . VAL A 1 393 ? 185.115 -30.017 -11.700 1.00 132.20 385 VAL A O 1
ATOM 2666 N N . HIS A 1 394 ? 185.835 -30.790 -13.680 1.00 126.10 386 HIS A N 1
ATOM 2667 C CA . HIS A 1 394 ? 185.098 -29.793 -14.452 1.00 122.01 386 HIS A CA 1
ATOM 2668 C C . HIS A 1 394 ? 183.599 -30.074 -14.465 1.00 125.67 386 HIS A C 1
ATOM 2669 O O . HIS A 1 394 ? 182.788 -29.160 -14.308 1.00 145.31 386 HIS A O 1
ATOM 2676 N N . ALA A 1 395 ? 183.234 -31.338 -14.656 1.00 117.72 387 ALA A N 1
ATOM 2677 C CA . ALA A 1 395 ? 181.832 -31.734 -14.625 1.00 119.59 387 ALA A CA 1
ATOM 2678 C C . ALA A 1 395 ? 181.285 -31.612 -13.208 1.00 123.42 387 ALA A C 1
ATOM 2679 O O . ALA A 1 395 ? 180.134 -31.224 -13.004 1.00 129.44 387 ALA A O 1
ATOM 2681 N N . LEU A 1 396 ? 182.125 -31.943 -12.232 1.00 115.45 388 LEU A N 1
ATOM 2682 C CA . LEU A 1 396 ? 181.762 -31.831 -10.826 1.00 112.90 388 LEU A CA 1
ATOM 2683 C C . LEU A 1 396 ? 181.563 -30.365 -10.446 1.00 126.62 388 LEU A C 1
ATOM 2684 O O . LEU A 1 396 ? 180.732 -30.039 -9.600 1.00 132.87 388 LEU A O 1
ATOM 2689 N N . GLU A 1 397 ? 182.334 -29.489 -11.085 1.00 120.21 389 GLU A N 1
ATOM 2690 C CA . GLU A 1 397 ? 182.209 -28.049 -10.882 1.00 115.85 389 GLU A CA 1
ATOM 2691 C C . GLU A 1 397 ? 180.942 -27.499 -11.522 1.00 121.60 389 GLU A C 1
ATOM 2692 O O . GLU A 1 397 ? 180.246 -26.673 -10.931 1.00 132.27 389 GLU A O 1
ATOM 2698 N N . GLU A 1 398 ? 180.661 -27.959 -12.738 1.00 118.81 390 GLU A N 1
ATOM 2699 C CA . GLU A 1 398 ? 179.544 -27.451 -13.528 1.00 135.01 390 GLU A CA 1
ATOM 2700 C C . GLU A 1 398 ? 178.204 -27.600 -12.815 1.00 150.58 390 GLU A C 1
ATOM 2701 O O . GLU A 1 398 ? 177.384 -26.682 -12.818 1.00 164.57 390 GLU A O 1
ATOM 2707 N N . LYS A 1 399 ? 177.988 -28.757 -12.199 1.00 141.70 391 LYS A N 1
ATOM 2708 C CA . LYS A 1 399 ? 176.719 -29.033 -11.538 1.00 144.24 391 LYS A CA 1
ATOM 2709 C C . LYS A 1 399 ? 176.701 -28.484 -10.110 1.00 155.33 391 LYS A C 1
ATOM 2710 O O . LYS A 1 399 ? 175.641 -28.376 -9.489 1.00 162.28 391 LYS A O 1
ATOM 2716 N N . PHE A 1 400 ? 177.875 -28.121 -9.602 1.00 153.79 392 PHE A N 1
ATOM 2717 C CA . PHE A 1 400 ? 177.999 -27.603 -8.242 1.00 151.12 392 PHE A CA 1
ATOM 2718 C C . PHE A 1 400 ? 177.623 -26.130 -8.130 1.00 149.23 392 PHE A C 1
ATOM 2719 O O . PHE A 1 400 ? 177.013 -25.710 -7.147 1.00 154.83 392 PHE A O 1
ATOM 2727 N N . GLY A 1 401 ? 177.996 -25.347 -9.137 1.00 142.93 393 GLY A N 1
ATOM 2728 C CA . GLY A 1 401 ? 177.804 -23.909 -9.091 1.00 144.68 393 GLY A CA 1
ATOM 2729 C C . GLY A 1 401 ? 179.082 -23.216 -8.657 1.00 152.29 393 GLY A C 1
ATOM 2730 O O . GLY A 1 401 ? 179.571 -22.311 -9.334 1.00 144.36 393 GLY A O 1
ATOM 2731 N N . GLU A 1 402 ? 179.621 -23.646 -7.520 1.00 168.26 394 GLU A N 1
ATOM 2732 C CA . GLU A 1 402 ? 180.912 -23.159 -7.050 1.00 182.95 394 GLU A CA 1
ATOM 2733 C C . GLU A 1 402 ? 182.026 -23.983 -7.681 1.00 178.29 394 GLU A C 1
ATOM 2734 O O . GLU A 1 402 ? 181.859 -25.175 -7.945 1.00 180.37 394 GLU A O 1
ATOM 2740 N N . LYS A 1 403 ? 183.163 -23.341 -7.921 1.00 171.50 395 LYS A N 1
ATOM 2741 C CA . LYS A 1 403 ? 184.319 -24.017 -8.490 1.00 154.86 395 LYS A CA 1
ATOM 2742 C C . LYS A 1 403 ? 185.434 -24.106 -7.451 1.00 148.95 395 LYS A C 1
ATOM 2743 O O . LYS A 1 403 ? 185.966 -23.091 -7.002 1.00 150.32 395 LYS A O 1
ATOM 2749 N N . ILE A 1 404 ? 185.760 -25.345 -7.090 1.00 143.13 396 ILE A N 1
ATOM 2750 C CA . ILE A 1 404 ? 186.618 -25.711 -5.955 1.00 135.52 396 ILE A CA 1
ATOM 2751 C C . ILE A 1 404 ? 187.783 -24.776 -5.616 1.00 145.78 396 ILE A C 1
ATOM 2752 O O . ILE A 1 404 ? 188.493 -24.306 -6.506 1.00 138.50 396 ILE A O 1
ATOM 2757 N N . PRO A 1 405 ? 187.967 -24.506 -4.312 1.00 161.46 397 PRO A N 1
ATOM 2758 C CA . PRO A 1 405 ? 189.183 -23.887 -3.770 1.00 170.11 397 PRO A CA 1
ATOM 2759 C C . PRO A 1 405 ? 190.448 -24.515 -4.361 1.00 179.05 397 PRO A C 1
ATOM 2760 O O . PRO A 1 405 ? 190.402 -25.650 -4.814 1.00 181.78 397 PRO A O 1
ATOM 2764 N N . ARG A 1 406 ? 191.581 -23.825 -4.313 1.00 187.95 398 ARG A N 1
ATOM 2765 C CA . ARG A 1 406 ? 192.722 -24.320 -5.097 1.00 186.88 398 ARG A CA 1
ATOM 2766 C C . ARG A 1 406 ? 193.613 -25.386 -4.430 1.00 178.96 398 ARG A C 1
ATOM 2767 O O . ARG A 1 406 ? 194.157 -26.250 -5.120 1.00 181.46 398 ARG A O 1
ATOM 2775 N N . PRO A 1 407 ? 193.778 -25.351 -3.092 1.00 178.85 399 PRO A N 1
ATOM 2776 C CA . PRO A 1 407 ? 194.487 -26.540 -2.610 1.00 169.20 399 PRO A CA 1
ATOM 2777 C C . PRO A 1 407 ? 193.525 -27.688 -2.284 1.00 164.52 399 PRO A C 1
ATOM 2778 O O . PRO A 1 407 ? 192.868 -27.693 -1.238 1.00 176.67 399 PRO A O 1
ATOM 2782 N N . LEU A 1 408 ? 193.460 -28.663 -3.187 1.00 146.54 400 LEU A N 1
ATOM 2783 C CA . LEU A 1 408 ? 192.545 -29.790 -3.043 1.00 137.18 400 LEU A CA 1
ATOM 2784 C C . LEU A 1 408 ? 192.960 -30.717 -1.908 1.00 139.73 400 LEU A C 1
ATOM 2785 O O . LEU A 1 408 ? 192.165 -31.539 -1.441 1.00 128.64 400 LEU A O 1
ATOM 2790 N N . ASP A 1 409 ? 194.205 -30.584 -1.465 1.00 154.80 401 ASP A N 1
ATOM 2791 C CA . ASP A 1 409 ? 194.708 -31.396 -0.371 1.00 156.00 401 ASP A CA 1
ATOM 2792 C C . ASP A 1 409 ? 194.494 -30.704 0.972 1.00 154.92 401 ASP A C 1
ATOM 2793 O O . ASP A 1 409 ? 194.476 -31.354 2.017 1.00 152.67 401 ASP A O 1
ATOM 2798 N N . GLY A 1 410 ? 194.321 -29.386 0.932 1.00 140.13 402 GLY A N 1
ATOM 2799 C CA . GLY A 1 410 ? 194.179 -28.587 2.137 1.00 142.22 402 GLY A CA 1
ATOM 2800 C C . GLY A 1 410 ? 192.899 -28.833 2.915 1.00 139.11 402 GLY A C 1
ATOM 2801 O O . GLY A 1 410 ? 192.033 -29.589 2.475 1.00 131.75 402 GLY A O 1
ATOM 2802 N N . PRO A 1 411 ? 192.778 -28.189 4.087 1.00 144.95 403 PRO A N 1
ATOM 2803 C CA . PRO A 1 411 ? 191.633 -28.321 4.997 1.00 156.73 403 PRO A CA 1
ATOM 2804 C C . PRO A 1 411 ? 190.398 -27.557 4.521 1.00 160.78 403 PRO A C 1
ATOM 2805 O O . PRO A 1 411 ? 189.271 -28.042 4.674 1.00 162.52 403 PRO A O 1
ATOM 2809 N N . GLU A 1 412 ? 190.620 -26.369 3.965 1.00 156.88 404 GLU A N 1
ATOM 2810 C CA . GLU A 1 412 ? 189.549 -25.520 3.447 1.00 157.59 404 GLU A CA 1
ATOM 2811 C C . GLU A 1 412 ? 188.647 -26.278 2.475 1.00 173.25 404 GLU A C 1
ATOM 2812 O O . GLU A 1 412 ? 187.423 -26.351 2.657 1.00 180.02 404 GLU A O 1
ATOM 2818 N N . ALA A 1 413 ? 189.266 -26.854 1.450 1.00 174.51 405 ALA A N 1
ATOM 2819 C CA . ALA A 1 413 ? 188.536 -27.599 0.436 1.00 167.89 405 ALA A CA 1
ATOM 2820 C C . ALA A 1 413 ? 187.887 -28.842 1.030 1.00 163.13 405 ALA A C 1
ATOM 2821 O O . ALA A 1 413 ? 186.827 -29.260 0.581 1.00 167.46 405 ALA A O 1
ATOM 2823 N N . LEU A 1 414 ? 188.525 -29.429 2.039 1.00 149.13 406 LEU A N 1
ATOM 2824 C CA . LEU A 1 414 ? 187.961 -30.584 2.733 1.00 136.41 406 LEU A CA 1
ATOM 2825 C C . LEU A 1 414 ? 186.621 -30.222 3.378 1.00 147.52 406 LEU A C 1
ATOM 2826 O O . LEU A 1 414 ? 185.626 -30.935 3.210 1.00 145.67 406 LEU A O 1
ATOM 2831 N N . THR A 1 415 ? 186.597 -29.105 4.099 1.00 156.82 407 THR A N 1
ATOM 2832 C CA . THR A 1 415 ? 185.361 -28.606 4.699 1.00 158.52 407 THR A CA 1
ATOM 2833 C C . THR A 1 415 ? 184.323 -28.241 3.621 1.00 162.29 407 THR A C 1
ATOM 2834 O O . THR A 1 415 ? 183.100 -28.451 3.794 1.00 162.79 407 THR A O 1
ATOM 2838 N N . PHE A 1 416 ? 184.813 -27.719 2.497 1.00 156.46 408 PHE A N 1
ATOM 2839 C CA . PHE A 1 416 ? 183.918 -27.331 1.412 1.00 158.11 408 PHE A CA 1
ATOM 2840 C C . PHE A 1 416 ? 183.218 -28.533 0.785 1.00 162.09 408 PHE A C 1
ATOM 2841 O O . PHE A 1 416 ? 182.023 -28.478 0.473 1.00 164.60 408 PHE A O 1
ATOM 2849 N N . LEU A 1 417 ? 183.972 -29.607 0.589 1.00 157.52 409 LEU A N 1
ATOM 2850 C CA . LEU A 1 417 ? 183.414 -30.839 0.058 1.00 146.77 409 LEU A CA 1
ATOM 2851 C C . LEU A 1 417 ? 182.459 -31.430 1.083 1.00 154.25 409 LEU A C 1
ATOM 2852 O O . LEU A 1 417 ? 181.390 -31.953 0.734 1.00 156.03 409 LEU A O 1
ATOM 2857 N N . LYS A 1 418 ? 182.844 -31.322 2.352 1.00 156.70 410 LYS A N 1
ATOM 2858 C CA . LYS A 1 418 ? 181.997 -31.787 3.446 1.00 152.39 410 LYS A CA 1
ATOM 2859 C C . LYS A 1 418 ? 180.641 -31.106 3.525 1.00 158.62 410 LYS A C 1
ATOM 2860 O O . LYS A 1 418 ? 179.699 -31.686 4.049 1.00 149.10 410 LYS A O 1
ATOM 2866 N N . LYS A 1 419 ? 180.549 -29.879 3.021 1.00 168.78 411 LYS A N 1
ATOM 2867 C CA . LYS A 1 419 ? 179.284 -29.143 3.071 1.00 177.90 411 LYS A CA 1
ATOM 2868 C C . LYS A 1 419 ? 178.524 -29.020 1.725 1.00 171.15 411 LYS A C 1
ATOM 2869 O O . LYS A 1 419 ? 177.300 -28.740 1.743 1.00 180.08 411 LYS A O 1
ATOM 2875 N N . GLN A 1 420 ? 179.197 -29.193 0.578 1.00 162.90 412 GLN A N 1
ATOM 2876 C CA . GLN A 1 420 ? 178.467 -29.466 -0.655 1.00 151.66 412 GLN A CA 1
ATOM 2877 C C . GLN A 1 420 ? 177.948 -30.905 -0.618 1.00 138.57 412 GLN A C 1
ATOM 2878 O O . GLN A 1 420 ? 177.064 -31.270 -1.399 1.00 116.16 412 GLN A O 1
ATOM 2884 N N . ALA A 1 421 ? 178.495 -31.707 0.298 1.00 138.46 413 ALA A N 1
ATOM 2885 C CA . ALA A 1 421 ? 178.035 -33.076 0.505 1.00 134.15 413 ALA A CA 1
ATOM 2886 C C . ALA A 1 421 ? 176.636 -33.124 1.117 1.00 140.31 413 ALA A C 1
ATOM 2887 O O . ALA A 1 421 ? 175.748 -33.795 0.591 1.00 137.45 413 ALA A O 1
ATOM 2889 N N . ILE A 1 422 ? 176.448 -32.421 2.231 1.00 152.70 414 ILE A N 1
ATOM 2890 C CA . ILE A 1 422 ? 175.141 -32.366 2.890 1.00 148.99 414 ILE A CA 1
ATOM 2891 C C . ILE A 1 422 ? 174.141 -31.592 2.041 1.00 145.33 414 ILE A C 1
ATOM 2892 O O . ILE A 1 422 ? 172.931 -31.812 2.126 1.00 144.11 414 ILE A O 1
ATOM 2897 N N . ARG A 1 423 ? 174.663 -30.679 1.229 1.00 146.28 415 ARG A N 1
ATOM 2898 C CA . ARG A 1 423 ? 173.853 -29.885 0.318 1.00 140.10 415 ARG A CA 1
ATOM 2899 C C . ARG A 1 423 ? 173.268 -30.767 -0.787 1.00 160.58 415 ARG A C 1
ATOM 2900 O O . ARG A 1 423 ? 172.255 -30.428 -1.401 1.00 163.74 415 ARG A O 1
ATOM 2908 N N . PHE A 1 424 ? 173.902 -31.911 -1.021 1.00 159.71 416 PHE A N 1
ATOM 2909 C CA . PHE A 1 424 ? 173.412 -32.869 -2.006 1.00 143.81 416 PHE A CA 1
ATOM 2910 C C . PHE A 1 424 ? 173.150 -34.234 -1.375 1.00 139.52 416 PHE A C 1
ATOM 2911 O O . PHE A 1 424 ? 172.940 -35.221 -2.081 1.00 145.45 416 PHE A O 1
ATOM 2919 N N . ASN A 1 425 ? 173.167 -34.273 -0.045 1.00 144.02 417 ASN A N 1
ATOM 2920 C CA . ASN A 1 425 ? 172.902 -35.490 0.722 1.00 151.89 417 ASN A CA 1
ATOM 2921 C C . ASN A 1 425 ? 173.824 -36.647 0.336 1.00 150.94 417 ASN A C 1
ATOM 2922 O O . ASN A 1 425 ? 173.368 -37.770 0.120 1.00 128.92 417 ASN A O 1
ATOM 2927 N N . ALA A 1 426 ? 175.121 -36.364 0.255 1.00 163.61 418 ALA A N 1
ATOM 2928 C CA . ALA A 1 426 ? 176.112 -37.378 -0.093 1.00 168.01 418 ALA A CA 1
ATOM 2929 C C . ALA A 1 426 ? 177.209 -37.454 0.967 1.00 168.59 418 ALA A C 1
ATOM 2930 O O . ALA A 1 426 ? 178.259 -36.829 0.830 1.00 168.75 418 ALA A O 1
ATOM 2932 N N . ILE A 1 427 ? 176.962 -38.233 2.015 1.00 163.20 419 ILE A N 1
ATOM 2933 C CA . ILE A 1 427 ? 177.859 -38.285 3.165 1.00 153.26 419 ILE A CA 1
ATOM 2934 C C . ILE A 1 427 ? 178.675 -39.580 3.182 1.00 144.34 419 ILE A C 1
ATOM 2935 O O . ILE A 1 427 ? 178.205 -40.628 2.740 1.00 138.01 419 ILE A O 1
ATOM 2940 N N . CYS A 1 428 ? 179.905 -39.490 3.683 1.00 143.77 420 CYS A N 1
ATOM 2941 C CA . CYS A 1 428 ? 180.854 -40.597 3.639 1.00 145.32 420 CYS A CA 1
ATOM 2942 C C . CYS A 1 428 ? 181.004 -41.322 4.980 1.00 152.21 420 CYS A C 1
ATOM 2943 O O . CYS A 1 428 ? 180.907 -40.712 6.046 1.00 152.34 420 CYS A O 1
ATOM 2946 N N . ALA A 1 429 ? 181.238 -42.630 4.911 1.00 154.81 421 ALA A N 1
ATOM 2947 C CA . ALA A 1 429 ? 181.508 -43.435 6.098 1.00 154.46 421 ALA A CA 1
ATOM 2948 C C . ALA A 1 429 ? 182.943 -43.204 6.557 1.00 157.72 421 ALA A C 1
ATOM 2949 O O . ALA A 1 429 ? 183.817 -42.902 5.749 1.00 170.12 421 ALA A O 1
ATOM 2951 N N . GLU A 1 430 ? 183.188 -43.348 7.854 1.00 149.35 422 GLU A N 1
ATOM 2952 C CA . GLU A 1 430 ? 184.478 -42.972 8.423 1.00 152.86 422 GLU A CA 1
ATOM 2953 C C . GLU A 1 430 ? 185.580 -43.954 8.021 1.00 155.64 422 GLU A C 1
ATOM 2954 O O . GLU A 1 430 ? 185.353 -45.166 7.977 1.00 143.35 422 GLU A O 1
ATOM 2960 N N . PRO A 1 431 ? 186.784 -43.432 7.723 1.00 158.88 423 PRO A N 1
ATOM 2961 C CA . PRO A 1 431 ? 187.131 -42.006 7.784 1.00 156.41 423 PRO A CA 1
ATOM 2962 C C . PRO A 1 431 ? 186.649 -41.207 6.571 1.00 147.30 423 PRO A C 1
ATOM 2963 O O . PRO A 1 431 ? 186.542 -41.757 5.476 1.00 146.94 423 PRO A O 1
ATOM 2967 N N . GLN A 1 432 ? 186.359 -39.925 6.775 1.00 146.31 424 GLN A N 1
ATOM 2968 C CA . GLN A 1 432 ? 185.935 -39.048 5.687 1.00 149.67 424 GLN A CA 1
ATOM 2969 C C . GLN A 1 432 ? 187.091 -38.204 5.159 1.00 157.69 424 GLN A C 1
ATOM 2970 O O . GLN A 1 432 ? 187.097 -36.980 5.302 1.00 160.94 424 GLN A O 1
ATOM 2976 N N . THR A 1 433 ? 188.066 -38.868 4.548 1.00 151.39 425 THR A N 1
ATOM 2977 C CA . THR A 1 433 ? 189.193 -38.183 3.928 1.00 131.21 425 THR A CA 1
ATOM 2978 C C . THR A 1 433 ? 188.747 -37.474 2.655 1.00 129.73 425 THR A C 1
ATOM 2979 O O . THR A 1 433 ? 187.641 -37.702 2.169 1.00 138.18 425 THR A O 1
ATOM 2983 N N . THR A 1 434 ? 189.614 -36.618 2.121 1.00 118.68 426 THR A N 1
ATOM 2984 C CA . THR A 1 434 ? 189.311 -35.862 0.909 1.00 114.82 426 THR A CA 1
ATOM 2985 C C . THR A 1 434 ? 188.945 -36.784 -0.252 1.00 113.39 426 THR A C 1
ATOM 2986 O O . THR A 1 434 ? 187.948 -36.564 -0.943 1.00 115.02 426 THR A O 1
ATOM 2990 N N . ALA A 1 435 ? 189.750 -37.824 -0.447 1.00 112.26 427 ALA A N 1
ATOM 2991 C CA . ALA A 1 435 ? 189.544 -38.772 -1.538 1.00 111.55 427 ALA A CA 1
ATOM 2992 C C . ALA A 1 435 ? 188.201 -39.489 -1.432 1.00 114.16 427 ALA A C 1
ATOM 2993 O O . ALA A 1 435 ? 187.491 -39.640 -2.427 1.00 110.98 427 ALA A O 1
ATOM 2995 N N . ARG A 1 436 ? 187.856 -39.926 -0.225 1.00 119.32 428 ARG A N 1
ATOM 2996 C CA . ARG A 1 436 ? 186.613 -40.657 -0.008 1.00 124.22 428 ARG A CA 1
ATOM 2997 C C . ARG A 1 436 ? 185.390 -39.756 -0.160 1.00 131.66 428 ARG A C 1
ATOM 2998 O O . ARG A 1 436 ? 184.380 -40.162 -0.736 1.00 140.44 428 ARG A O 1
ATOM 3006 N N . VAL A 1 437 ? 185.483 -38.535 0.361 1.00 121.94 429 VAL A N 1
ATOM 3007 C CA . VAL A 1 437 ? 184.400 -37.567 0.229 1.00 117.61 429 VAL A CA 1
ATOM 3008 C C . VAL A 1 437 ? 184.168 -37.230 -1.242 1.00 115.42 429 VAL A C 1
ATOM 3009 O O . VAL A 1 437 ? 183.027 -37.196 -1.708 1.00 109.76 429 VAL A O 1
ATOM 3013 N N . MET A 1 438 ? 185.256 -36.997 -1.971 1.00 108.02 430 MET A N 1
ATOM 3014 C CA . MET A 1 438 ? 185.166 -36.738 -3.405 1.00 107.19 430 MET A CA 1
ATOM 3015 C C . MET A 1 438 ? 184.612 -37.945 -4.154 1.00 115.96 430 MET A C 1
ATOM 3016 O O . MET A 1 438 ? 183.931 -37.795 -5.167 1.00 122.30 430 MET A O 1
ATOM 3021 N N . ASP A 1 439 ? 184.906 -39.140 -3.652 1.00 115.48 431 ASP A N 1
ATOM 3022 C CA . ASP A 1 439 ? 184.449 -40.368 -4.293 1.00 108.35 431 ASP A CA 1
ATOM 3023 C C . ASP A 1 439 ? 182.947 -40.561 -4.113 1.00 106.59 431 ASP A C 1
ATOM 3024 O O . ASP A 1 439 ? 182.248 -40.951 -5.048 1.00 105.29 431 ASP A O 1
ATOM 3029 N N . LYS A 1 440 ? 182.455 -40.289 -2.907 1.00 111.55 432 LYS A N 1
ATOM 3030 C CA . LYS A 1 440 ? 181.026 -40.387 -2.633 1.00 118.01 432 LYS A CA 1
ATOM 3031 C C . LYS A 1 440 ? 180.280 -39.275 -3.360 1.00 122.97 432 LYS A C 1
ATOM 3032 O O . LYS A 1 440 ? 179.136 -39.452 -3.779 1.00 124.50 432 LYS A O 1
ATOM 3038 N N . LEU A 1 441 ? 180.936 -38.128 -3.503 1.00 121.63 433 LEU A N 1
ATOM 3039 C CA . LEU A 1 441 ? 180.369 -37.018 -4.258 1.00 113.92 433 LEU A CA 1
ATOM 3040 C C . LEU A 1 441 ? 180.202 -37.401 -5.723 1.00 118.58 433 LEU A C 1
ATOM 3041 O O . LEU A 1 441 ? 179.091 -37.415 -6.239 1.00 124.65 433 LEU A O 1
ATOM 3046 N N . PHE A 1 442 ? 181.307 -37.730 -6.383 1.00 115.69 434 PHE A N 1
ATOM 3047 C CA . PHE A 1 442 ? 181.274 -38.111 -7.792 1.00 117.57 434 PHE A CA 1
ATOM 3048 C C . PHE A 1 442 ? 180.347 -39.305 -8.028 1.00 110.83 434 PHE A C 1
ATOM 3049 O O . PHE A 1 442 ? 179.679 -39.392 -9.057 1.00 112.37 434 PHE A O 1
ATOM 3057 N N . GLY A 1 443 ? 180.298 -40.214 -7.060 1.00 102.71 435 GLY A N 1
ATOM 3058 C CA . GLY A 1 443 ? 179.475 -41.404 -7.174 1.00 98.64 435 GLY A CA 1
ATOM 3059 C C . GLY A 1 443 ? 177.981 -41.136 -7.169 1.00 113.03 435 GLY A C 1
ATOM 3060 O O . GLY A 1 443 ? 177.254 -41.617 -8.037 1.00 111.95 435 GLY A O 1
ATOM 3061 N N . ASP A 1 444 ? 177.523 -40.361 -6.191 1.00 121.79 436 ASP A N 1
ATOM 3062 C CA . ASP A 1 444 ? 176.095 -40.130 -5.995 1.00 125.47 436 ASP A CA 1
ATOM 3063 C C . ASP A 1 444 ? 175.532 -38.999 -6.851 1.00 124.16 436 ASP A C 1
ATOM 3064 O O . ASP A 1 444 ? 174.338 -38.706 -6.781 1.00 137.60 436 ASP A O 1
ATOM 3069 N N . LEU A 1 445 ? 176.375 -38.364 -7.659 1.00 119.86 437 LEU A N 1
ATOM 3070 C CA . LEU A 1 445 ? 175.952 -37.141 -8.334 1.00 118.47 437 LEU A CA 1
ATOM 3071 C C . LEU A 1 445 ? 176.060 -37.171 -9.863 1.00 120.47 437 LEU A C 1
ATOM 3072 O O . LEU A 1 445 ? 175.134 -36.743 -10.552 1.00 117.76 437 LEU A O 1
ATOM 3077 N N . ILE A 1 446 ? 177.172 -37.667 -10.399 1.00 127.21 438 ILE A N 1
ATOM 3078 C CA . ILE A 1 446 ? 177.386 -37.615 -11.846 1.00 129.06 438 ILE A CA 1
ATOM 3079 C C . ILE A 1 446 ? 177.458 -39.006 -12.492 1.00 110.38 438 ILE A C 1
ATOM 3080 O O . ILE A 1 446 ? 177.001 -39.191 -13.622 1.00 99.51 438 ILE A O 1
ATOM 3085 N N . GLU A 1 447 ? 178.003 -39.985 -11.771 1.00 91.65 439 GLU A N 1
ATOM 3086 C CA . GLU A 1 447 ? 178.080 -41.356 -12.283 1.00 91.40 439 GLU A CA 1
ATOM 3087 C C . GLU A 1 447 ? 176.706 -41.936 -12.601 1.00 105.10 439 GLU A C 1
ATOM 3088 O O . GLU A 1 447 ? 176.586 -42.867 -13.398 1.00 117.77 439 GLU A O 1
ATOM 3094 N N . VAL A 1 448 ? 175.674 -41.382 -11.973 1.00 98.46 440 VAL A N 1
ATOM 3095 C CA . VAL A 1 448 ? 174.307 -41.846 -12.171 1.00 93.08 440 VAL A CA 1
ATOM 3096 C C . VAL A 1 448 ? 173.761 -41.477 -13.551 1.00 99.02 440 VAL A C 1
ATOM 3097 O O . VAL A 1 448 ? 172.706 -41.964 -13.957 1.00 108.09 440 VAL A O 1
ATOM 3101 N N . ASP A 1 449 ? 174.477 -40.616 -14.268 1.00 98.99 441 ASP A N 1
ATOM 3102 C CA . ASP A 1 449 ? 174.030 -40.172 -15.584 1.00 106.05 441 ASP A CA 1
ATOM 3103 C C . ASP A 1 449 ? 174.987 -40.594 -16.696 1.00 101.29 441 ASP A C 1
ATOM 3104 O O . ASP A 1 449 ? 174.789 -40.243 -17.859 1.00 105.22 441 ASP A O 1
ATOM 3109 N N . LEU A 1 450 ? 176.022 -41.346 -16.337 1.00 97.74 442 LEU A N 1
ATOM 3110 C CA . LEU A 1 450 ? 176.988 -41.829 -17.317 1.00 84.39 442 LEU A CA 1
ATOM 3111 C C . LEU A 1 450 ? 176.537 -43.158 -17.915 1.00 86.08 442 LEU A C 1
ATOM 3112 O O . LEU A 1 450 ? 177.008 -44.222 -17.513 1.00 71.87 442 LEU A O 1
ATOM 3117 N N . VAL A 1 451 ? 175.623 -43.088 -18.879 1.00 92.13 443 VAL A N 1
ATOM 3118 C CA . VAL A 1 451 ? 175.061 -44.285 -19.495 1.00 85.54 443 VAL A CA 1
ATOM 3119 C C . VAL A 1 451 ? 175.851 -44.708 -20.731 1.00 79.49 443 VAL A C 1
ATOM 3120 O O . VAL A 1 451 ? 176.352 -45.831 -20.804 1.00 77.70 443 VAL A O 1
ATOM 3124 N N . GLN A 1 452 ? 175.953 -43.807 -21.703 1.00 82.86 444 GLN A N 1
ATOM 3125 C CA . GLN A 1 452 ? 176.740 -44.058 -22.906 1.00 78.05 444 GLN A CA 1
ATOM 3126 C C . GLN A 1 452 ? 178.223 -44.154 -22.550 1.00 76.36 444 GLN A C 1
ATOM 3127 O O . GLN A 1 452 ? 178.651 -43.582 -21.546 1.00 74.87 444 GLN A O 1
ATOM 3133 N N . PRO A 1 453 ? 179.006 -44.891 -23.359 1.00 75.85 445 PRO A N 1
ATOM 3134 C CA . PRO A 1 453 ? 180.451 -45.031 -23.132 1.00 77.64 445 PRO A CA 1
ATOM 3135 C C . PRO A 1 453 ? 181.145 -43.684 -22.944 1.00 79.20 445 PRO A C 1
ATOM 3136 O O . PRO A 1 453 ? 181.205 -42.884 -23.877 1.00 89.68 445 PRO A O 1
ATOM 3140 N N . THR A 1 454 ? 181.658 -43.443 -21.741 1.00 75.38 446 THR A N 1
ATOM 3141 C CA . THR A 1 454 ? 182.218 -42.140 -21.400 1.00 82.12 446 THR A CA 1
ATOM 3142 C C . THR A 1 454 ? 183.590 -42.247 -20.743 1.00 74.84 446 THR A C 1
ATOM 3143 O O . THR A 1 454 ? 183.790 -43.041 -19.828 1.00 75.85 446 THR A O 1
ATOM 3147 N N . PHE A 1 455 ? 184.535 -41.441 -21.215 1.00 68.92 447 PHE A N 1
ATOM 3148 C CA . PHE A 1 455 ? 185.852 -41.362 -20.595 1.00 66.06 447 PHE A CA 1
ATOM 3149 C C . PHE A 1 455 ? 185.886 -40.267 -19.532 1.00 77.05 447 PHE A C 1
ATOM 3150 O O . PHE A 1 455 ? 185.840 -39.080 -19.854 1.00 92.62 447 PHE A O 1
ATOM 3158 N N . VAL A 1 456 ? 185.958 -40.667 -18.265 1.00 71.43 448 VAL A N 1
ATOM 3159 C CA . VAL A 1 456 ? 186.097 -39.709 -17.172 1.00 81.33 448 VAL A CA 1
ATOM 3160 C C . VAL A 1 456 ? 187.574 -39.497 -16.863 1.00 78.71 448 VAL A C 1
ATOM 3161 O O . VAL A 1 456 ? 188.221 -40.358 -16.269 1.00 84.93 448 VAL A O 1
ATOM 3165 N N . CYS A 1 457 ? 188.102 -38.344 -17.257 1.00 71.26 449 CYS A N 1
ATOM 3166 C CA . CYS A 1 457 ? 189.546 -38.145 -17.273 1.00 77.45 449 CYS A CA 1
ATOM 3167 C C . CYS A 1 457 ? 190.057 -37.139 -16.246 1.00 82.92 449 CYS A C 1
ATOM 3168 O O . CYS A 1 457 ? 189.287 -36.373 -15.666 1.00 93.49 449 CYS A O 1
ATOM 3171 N N . ASP A 1 458 ? 191.370 -37.170 -16.034 1.00 74.55 450 ASP A N 1
ATOM 3172 C CA . ASP A 1 458 ? 192.082 -36.190 -15.217 1.00 80.94 450 ASP A CA 1
ATOM 3173 C C . ASP A 1 458 ? 191.592 -36.111 -13.771 1.00 87.08 450 ASP A C 1
ATOM 3174 O O . ASP A 1 458 ? 191.140 -35.061 -13.315 1.00 100.22 450 ASP A O 1
AT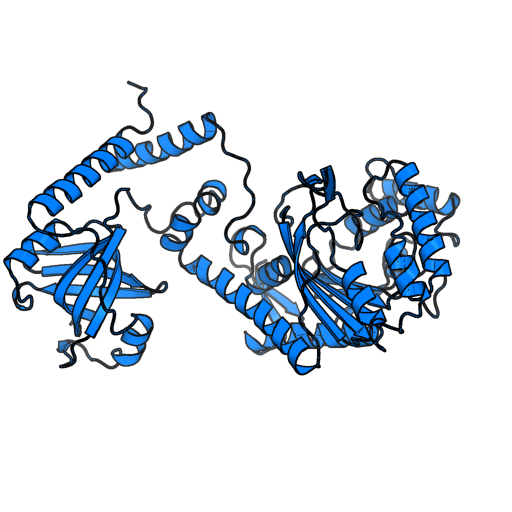OM 3179 N N . GLN A 1 459 ? 191.692 -37.228 -13.056 1.00 75.43 451 GLN A N 1
ATOM 3180 C CA . GLN A 1 459 ? 191.427 -37.251 -11.622 1.00 77.85 451 GLN A CA 1
ATOM 3181 C C . GLN A 1 459 ? 192.597 -36.620 -10.867 1.00 91.85 451 GLN A C 1
ATOM 3182 O O . GLN A 1 459 ? 193.723 -36.616 -11.363 1.00 103.23 451 GLN A O 1
ATOM 3188 N N . PRO A 1 460 ? 192.334 -36.076 -9.666 1.00 94.02 452 PRO A N 1
ATOM 3189 C CA . PRO A 1 460 ? 193.414 -35.527 -8.835 1.00 95.05 452 PRO A CA 1
ATOM 3190 C C . PRO A 1 460 ? 194.357 -36.613 -8.313 1.00 104.81 452 PRO A C 1
ATOM 3191 O O . PRO A 1 460 ? 194.027 -37.798 -8.383 1.00 103.40 452 PRO A O 1
ATOM 3195 N N . GLN A 1 461 ? 195.513 -36.209 -7.792 1.00 110.03 453 GLN A N 1
ATOM 3196 C CA . GLN A 1 461 ? 196.541 -37.163 -7.381 1.00 114.91 453 GLN A CA 1
ATOM 3197 C C . GLN A 1 461 ? 196.212 -37.877 -6.075 1.00 114.44 453 GLN A C 1
ATOM 3198 O O . GLN A 1 461 ? 196.638 -39.012 -5.861 1.00 108.09 453 GLN A O 1
ATOM 3204 N N . LEU A 1 462 ? 195.449 -37.220 -5.207 1.00 109.32 454 LEU A N 1
ATOM 3205 C CA . LEU A 1 462 ? 195.110 -37.794 -3.907 1.00 103.99 454 LEU A CA 1
ATOM 3206 C C . LEU A 1 462 ? 194.192 -39.012 -4.043 1.00 108.89 454 LEU A C 1
ATOM 3207 O O . LEU A 1 462 ? 193.835 -39.647 -3.050 1.00 109.08 454 LEU A O 1
ATOM 3212 N N . MET A 1 463 ? 193.818 -39.328 -5.279 1.00 101.57 455 MET A N 1
ATOM 3213 C CA . MET A 1 463 ? 193.087 -40.550 -5.586 1.00 92.45 455 MET A CA 1
ATOM 3214 C C . MET A 1 463 ? 193.905 -41.444 -6.514 1.00 101.06 455 MET A C 1
ATOM 3215 O O . MET A 1 463 ? 193.560 -42.605 -6.734 1.00 99.89 455 MET A O 1
ATOM 3220 N N . SER A 1 464 ? 194.989 -40.895 -7.054 1.00 103.00 456 SER A N 1
ATOM 3221 C CA . SER A 1 464 ? 195.801 -41.608 -8.035 1.00 105.84 456 SER A CA 1
ATOM 3222 C C . SER A 1 464 ? 197.286 -41.578 -7.684 1.00 106.03 456 SER A C 1
ATOM 3223 O O . SER A 1 464 ? 198.030 -40.735 -8.186 1.00 111.84 456 SER A O 1
ATOM 3226 N N . PRO A 1 465 ? 197.725 -42.508 -6.822 1.00 97.01 457 PRO A N 1
ATOM 3227 C CA . PRO A 1 465 ? 199.122 -42.566 -6.381 1.00 92.15 457 PRO A CA 1
ATOM 3228 C C . PRO A 1 465 ? 200.066 -43.156 -7.428 1.00 86.72 457 PRO A C 1
ATOM 3229 O O . PRO A 1 465 ? 201.268 -42.897 -7.377 1.00 86.02 457 PRO A O 1
ATOM 3233 N N . LEU A 1 466 ? 199.529 -43.935 -8.363 1.00 76.55 458 LEU A N 1
ATOM 3234 C CA . LEU A 1 466 ? 200.356 -44.599 -9.366 1.00 75.96 458 LEU A CA 1
ATOM 3235 C C . LEU A 1 466 ? 200.211 -43.968 -10.749 1.00 80.14 458 LEU A C 1
ATOM 3236 O O . LEU A 1 466 ? 200.704 -44.508 -11.739 1.00 77.29 458 LEU A O 1
ATOM 3241 N N . ALA A 1 467 ? 199.538 -42.824 -10.811 1.00 81.57 459 ALA A N 1
ATOM 3242 C CA . ALA A 1 467 ? 199.344 -42.120 -12.075 1.00 70.98 459 ALA A CA 1
ATOM 3243 C C . ALA A 1 467 ? 200.237 -40.885 -12.158 1.00 73.73 459 ALA A C 1
ATOM 3244 O O . ALA A 1 467 ? 200.385 -40.147 -11.184 1.00 75.02 459 ALA A O 1
ATOM 3246 N N . LYS A 1 468 ? 200.826 -40.666 -13.330 1.00 70.10 460 LYS A N 1
ATOM 3247 C CA . LYS A 1 468 ? 201.770 -39.570 -13.532 1.00 67.34 460 LYS A CA 1
ATOM 3248 C C . LYS A 1 468 ? 201.084 -38.207 -13.487 1.00 69.12 460 LYS A C 1
ATOM 3249 O O . LYS A 1 468 ? 199.902 -38.083 -13.810 1.00 67.07 460 LYS A O 1
ATOM 3255 N N . TYR A 1 469 ? 201.841 -37.194 -13.075 1.00 74.50 461 TYR A N 1
ATOM 3256 C CA . TYR A 1 469 ? 201.376 -35.812 -13.043 1.00 68.39 461 TYR A CA 1
ATOM 3257 C C . TYR A 1 469 ? 200.850 -35.356 -14.403 1.00 85.32 461 TYR A C 1
ATOM 3258 O O . TYR A 1 469 ? 201.362 -35.767 -15.445 1.00 95.00 461 TYR A O 1
ATOM 3267 N N . HIS A 1 470 ? 199.821 -34.514 -14.390 1.00 82.54 462 HIS A N 1
ATOM 3268 C CA . HIS A 1 470 ? 199.272 -33.974 -15.628 1.00 78.07 462 HIS A CA 1
ATOM 3269 C C . HIS A 1 470 ? 200.212 -32.906 -16.176 1.00 77.43 462 HIS A C 1
ATOM 3270 O O . HIS A 1 470 ? 200.754 -32.099 -15.421 1.00 74.91 462 HIS A O 1
ATOM 3277 N N . ARG A 1 471 ? 200.398 -32.902 -17.491 1.00 77.32 463 ARG A N 1
ATOM 3278 C CA . ARG A 1 471 ? 201.421 -32.071 -18.118 1.00 73.24 463 ARG A CA 1
ATOM 3279 C C . ARG A 1 471 ? 200.993 -30.617 -18.320 1.00 83.63 463 ARG A C 1
ATOM 3280 O O . ARG A 1 471 ? 201.784 -29.796 -18.784 1.00 81.80 463 ARG A O 1
ATOM 3288 N N . SER A 1 472 ? 199.751 -30.297 -17.971 1.00 98.54 464 SER A N 1
ATOM 3289 C CA . SER A 1 472 ? 199.240 -28.943 -18.171 1.00 95.97 464 SER A CA 1
ATOM 3290 C C . SER A 1 472 ? 198.389 -28.456 -17.002 1.00 106.24 464 SER A C 1
ATOM 3291 O O . SER A 1 472 ? 198.344 -27.260 -16.714 1.00 109.85 464 SER A O 1
ATOM 3294 N N . GLU A 1 473 ? 197.716 -29.385 -16.333 1.00 113.96 465 GLU A N 1
ATOM 3295 C CA . GLU A 1 473 ? 196.787 -29.035 -15.264 1.00 116.79 465 GLU A CA 1
ATOM 3296 C C . GLU A 1 473 ? 197.341 -29.379 -13.883 1.00 101.21 465 GLU A C 1
ATOM 3297 O O . GLU A 1 473 ? 197.608 -30.545 -13.591 1.00 97.48 465 GLU A O 1
ATOM 3303 N N . PRO A 1 474 ? 197.515 -28.359 -13.029 1.00 95.48 466 PRO A N 1
ATOM 3304 C CA . PRO A 1 474 ? 197.990 -28.552 -11.654 1.00 91.47 466 PRO A CA 1
ATOM 3305 C C . PRO A 1 474 ? 197.012 -29.363 -10.805 1.00 94.08 466 PRO A C 1
ATOM 3306 O O . PRO A 1 474 ? 195.799 -29.242 -10.988 1.00 108.33 466 PRO A O 1
ATOM 3310 N N . GLU A 1 475 ? 197.549 -30.177 -9.898 1.00 92.05 467 GLU A N 1
ATOM 3311 C CA . GLU A 1 475 ? 196.755 -31.003 -8.988 1.00 107.73 467 GLU A CA 1
ATOM 3312 C C . GLU A 1 475 ? 195.833 -31.979 -9.718 1.00 111.76 467 GLU A C 1
ATOM 3313 O O . GLU A 1 475 ? 194.756 -32.314 -9.226 1.00 134.05 467 GLU A O 1
ATOM 3319 N N . LEU A 1 476 ? 196.267 -32.432 -10.890 1.00 86.45 468 LEU A N 1
ATOM 3320 C CA . LEU A 1 476 ? 195.539 -33.443 -11.648 1.00 81.22 468 LEU A CA 1
ATOM 3321 C C . LEU A 1 476 ? 196.515 -34.473 -12.212 1.00 84.86 468 LEU A C 1
ATOM 3322 O O . LEU A 1 476 ? 197.716 -34.217 -12.296 1.00 89.77 468 LEU A O 1
ATOM 3327 N N . THR A 1 477 ? 195.999 -35.638 -12.590 1.00 71.72 469 THR A N 1
ATOM 3328 C CA . THR A 1 477 ? 196.836 -36.700 -13.140 1.00 68.95 469 THR A CA 1
ATOM 3329 C C . THR A 1 477 ? 196.360 -37.130 -14.522 1.00 72.05 469 THR A C 1
ATOM 3330 O O . THR A 1 477 ? 195.203 -36.922 -14.883 1.00 69.02 469 THR A O 1
ATOM 3334 N N . GLU A 1 478 ? 197.260 -37.732 -15.293 1.00 66.97 470 GLU A N 1
ATOM 3335 C CA . GLU A 1 478 ? 196.912 -38.234 -16.617 1.00 62.23 470 GLU A CA 1
ATOM 3336 C C . GLU A 1 478 ? 196.308 -39.629 -16.504 1.00 67.34 470 GLU A C 1
ATOM 3337 O O . GLU A 1 478 ? 197.017 -40.635 -16.530 1.00 76.54 470 GLU A O 1
ATOM 3343 N N . ARG A 1 479 ? 194.986 -39.670 -16.381 1.00 68.32 471 ARG A N 1
ATOM 3344 C CA . ARG A 1 479 ? 194.261 -40.898 -16.078 1.00 69.26 471 ARG A CA 1
ATOM 3345 C C . ARG A 1 479 ? 192.825 -40.810 -16.584 1.00 70.63 471 ARG A C 1
ATOM 3346 O O . ARG A 1 479 ? 192.248 -39.725 -16.623 1.00 82.75 471 ARG A O 1
ATOM 3354 N N . PHE A 1 480 ? 192.248 -41.942 -16.979 1.00 53.81 472 PHE A N 1
ATOM 3355 C CA . PHE A 1 480 ? 190.821 -41.978 -17.275 1.00 54.69 472 PHE A CA 1
ATOM 3356 C C . PHE A 1 480 ? 190.164 -43.263 -16.777 1.00 61.58 472 PHE A C 1
ATOM 3357 O O . PHE A 1 480 ? 190.805 -44.310 -16.681 1.00 73.76 472 PHE A O 1
ATOM 3365 N N . GLU A 1 481 ? 188.879 -43.161 -16.455 1.00 62.96 473 GLU A N 1
ATOM 3366 C CA . GLU A 1 481 ? 188.051 -44.322 -16.158 1.00 63.10 473 GLU A CA 1
ATOM 3367 C C . GLU A 1 481 ? 186.924 -44.413 -17.176 1.00 59.82 473 GLU A C 1
ATOM 3368 O O . GLU A 1 481 ? 186.209 -43.437 -17.409 1.00 71.56 473 GLU A O 1
ATOM 3374 N N . LEU A 1 482 ? 186.770 -45.582 -17.787 1.00 68.83 474 LEU A N 1
ATOM 3375 C CA . LEU A 1 482 ? 185.709 -45.786 -18.764 1.00 66.43 474 LEU A CA 1
ATOM 3376 C C . LEU A 1 482 ? 184.415 -46.218 -18.086 1.00 59.78 474 LEU A C 1
ATOM 3377 O O . LEU A 1 482 ? 184.352 -47.274 -17.460 1.00 60.37 474 LEU A O 1
ATOM 3382 N N . PHE A 1 483 ? 183.386 -45.389 -18.217 1.00 64.77 475 PHE A N 1
ATOM 3383 C CA . PHE A 1 483 ? 182.076 -45.679 -17.653 1.00 56.92 475 PHE A CA 1
ATOM 3384 C C . PHE A 1 483 ? 181.086 -46.107 -18.728 1.00 63.18 475 PHE A C 1
ATOM 3385 O O . PHE A 1 483 ? 180.908 -45.417 -19.734 1.00 71.99 475 PHE A O 1
ATOM 3393 N N . ILE A 1 484 ? 180.454 -47.256 -18.513 1.00 65.45 476 ILE A N 1
ATOM 3394 C CA . ILE A 1 484 ? 179.348 -47.703 -19.352 1.00 65.66 476 ILE A CA 1
ATOM 3395 C C . ILE A 1 484 ? 178.218 -48.197 -18.454 1.00 69.41 476 ILE A C 1
ATOM 3396 O O . ILE A 1 484 ? 178.457 -48.956 -17.511 1.00 78.22 476 ILE A O 1
ATOM 3401 N N . LEU A 1 485 ? 176.997 -47.754 -18.749 1.00 78.67 477 LEU A N 1
ATOM 3402 C CA . LEU A 1 485 ? 175.816 -48.095 -17.955 1.00 77.30 477 LEU A CA 1
ATOM 3403 C C . LEU A 1 485 ? 176.046 -47.877 -16.462 1.00 84.06 477 LEU A C 1
ATOM 3404 O O . LEU A 1 485 ? 175.805 -48.774 -15.653 1.00 94.01 477 LEU A O 1
ATOM 3409 N N . LYS A 1 486 ? 176.529 -46.686 -16.117 1.00 84.17 478 LYS A N 1
ATOM 3410 C CA . LYS A 1 486 ? 176.781 -46.295 -14.731 1.00 84.90 478 LYS A CA 1
ATOM 3411 C C . LYS A 1 486 ? 177.797 -47.199 -14.032 1.00 81.60 478 LYS A C 1
ATOM 3412 O O . LYS A 1 486 ? 177.809 -47.286 -12.804 1.00 87.12 478 LYS A O 1
ATOM 3418 N N . ARG A 1 487 ? 178.648 -47.870 -14.803 1.00 78.30 479 ARG A N 1
ATOM 3419 C CA . ARG A 1 487 ? 179.617 -48.792 -14.215 1.00 81.41 479 ARG A CA 1
ATOM 3420 C C . ARG A 1 487 ? 181.031 -48.592 -14.753 1.00 85.88 479 ARG A C 1
ATOM 3421 O O . ARG A 1 487 ? 181.225 -48.377 -15.949 1.00 89.79 479 ARG A O 1
ATOM 3429 N N . GLU A 1 488 ? 182.014 -48.667 -13.859 1.00 93.01 480 GLU A N 1
ATOM 3430 C CA . GLU A 1 488 ? 183.415 -48.598 -14.259 1.00 93.38 480 GLU A CA 1
ATOM 3431 C C . GLU A 1 488 ? 183.850 -49.917 -14.893 1.00 75.94 480 GLU A C 1
ATOM 3432 O O . GLU A 1 488 ? 183.808 -50.970 -14.256 1.00 82.63 480 GLU A O 1
ATOM 3438 N N . ILE A 1 489 ? 184.264 -49.847 -16.153 1.00 57.08 481 ILE A N 1
ATOM 3439 C CA . ILE A 1 489 ? 184.642 -51.030 -16.917 1.00 63.65 481 ILE A CA 1
ATOM 3440 C C . ILE A 1 489 ? 186.157 -51.108 -17.088 1.00 62.94 481 ILE A C 1
ATOM 3441 O O . ILE A 1 489 ? 186.751 -52.191 -17.022 1.00 58.72 481 ILE A O 1
ATOM 3446 N N . ALA A 1 490 ? 186.773 -49.949 -17.301 1.00 59.91 482 ALA A N 1
ATOM 3447 C CA . ALA A 1 490 ? 188.212 -49.870 -17.515 1.00 51.77 482 ALA A CA 1
ATOM 3448 C C . ALA A 1 490 ? 188.832 -48.683 -16.784 1.00 65.57 482 ALA A C 1
ATOM 3449 O O . ALA A 1 490 ? 188.186 -47.657 -16.571 1.00 76.82 482 ALA A O 1
ATOM 3451 N N . ASN A 1 491 ? 190.095 -48.843 -16.405 1.00 68.99 483 ASN A N 1
ATOM 3452 C CA . ASN A 1 491 ? 190.863 -47.807 -15.730 1.00 58.92 483 ASN A CA 1
ATOM 3453 C C . ASN A 1 491 ? 192.271 -47.769 -16.311 1.00 57.98 483 ASN A C 1
ATOM 3454 O O . ASN A 1 491 ? 192.927 -48.804 -16.413 1.00 74.87 483 ASN A O 1
ATOM 3459 N N . ALA A 1 492 ? 192.736 -46.587 -16.701 1.00 55.75 484 ALA A N 1
ATOM 3460 C CA . ALA A 1 492 ? 194.026 -46.488 -17.375 1.00 60.96 484 ALA A CA 1
ATOM 3461 C C . ALA A 1 492 ? 194.820 -45.248 -16.979 1.00 56.82 484 ALA A C 1
ATOM 3462 O O . ALA A 1 492 ? 194.250 -44.184 -16.737 1.00 67.72 484 ALA A O 1
ATOM 3464 N N . TYR A 1 493 ? 196.142 -45.395 -16.914 1.00 57.66 485 TYR A N 1
ATOM 3465 C CA . TYR A 1 493 ? 197.017 -44.278 -16.564 1.00 57.71 485 TYR A CA 1
ATOM 3466 C C . TYR A 1 493 ? 198.066 -43.999 -17.631 1.00 55.91 485 TYR A C 1
ATOM 3467 O O . TYR A 1 493 ? 198.389 -44.862 -18.451 1.00 69.80 485 TYR A O 1
ATOM 3476 N N . THR A 1 494 ? 198.598 -42.782 -17.600 1.00 61.65 486 THR A N 1
ATOM 3477 C CA . THR A 1 494 ? 199.959 -42.541 -18.050 1.00 62.69 486 THR A CA 1
ATOM 3478 C C . THR A 1 494 ? 200.813 -42.821 -16.823 1.00 57.73 486 THR A C 1
ATOM 3479 O O . THR A 1 494 ? 200.730 -42.097 -15.832 1.00 52.98 486 THR A O 1
ATOM 3483 N N . GLU A 1 495 ? 201.605 -43.886 -16.871 1.00 57.58 487 GLU A N 1
ATOM 3484 C CA . GLU A 1 495 ? 202.254 -44.396 -15.667 1.00 46.13 487 GLU A CA 1
ATOM 3485 C C . GLU A 1 495 ? 203.260 -43.434 -15.049 1.00 58.08 487 GLU A C 1
ATOM 3486 O O . GLU A 1 495 ? 204.059 -42.811 -15.748 1.00 62.60 487 GLU A O 1
ATOM 3492 N N . LEU A 1 496 ? 203.202 -43.323 -13.726 1.00 49.77 488 LEU A N 1
ATOM 3493 C CA . LEU A 1 496 ? 204.184 -42.557 -12.975 1.00 67.97 488 LEU A CA 1
ATOM 3494 C C . LEU A 1 496 ? 205.527 -43.271 -13.002 1.00 67.23 488 LEU A C 1
ATOM 3495 O O . LEU A 1 496 ? 205.645 -44.411 -12.551 1.00 65.33 488 LEU A O 1
ATOM 3500 N N . ASN A 1 497 ? 206.537 -42.598 -13.542 1.00 66.17 489 ASN A N 1
ATOM 3501 C CA . ASN A 1 497 ? 207.872 -43.169 -13.634 1.00 56.78 489 ASN A CA 1
ATOM 3502 C C . ASN A 1 497 ? 208.893 -42.308 -12.901 1.00 56.09 489 ASN A C 1
ATOM 3503 O O . ASN A 1 497 ? 210.098 -42.428 -13.120 1.00 69.13 489 ASN A O 1
ATOM 3508 N N . ASN A 1 498 ? 208.391 -41.436 -12.034 1.00 61.98 490 ASN A N 1
ATOM 3509 C CA . ASN A 1 498 ? 209.230 -40.600 -11.185 1.00 58.74 490 ASN A CA 1
ATOM 3510 C C . ASN A 1 498 ? 209.321 -41.217 -9.793 1.00 66.26 490 ASN A C 1
ATOM 3511 O O . ASN A 1 498 ? 208.402 -41.068 -8.986 1.00 88.09 490 ASN A O 1
ATOM 3516 N N . PRO A 1 499 ? 210.433 -41.912 -9.509 1.00 60.08 491 PRO A N 1
ATOM 3517 C CA . PRO A 1 499 ? 210.618 -42.669 -8.263 1.00 72.07 491 PRO A CA 1
ATOM 3518 C C . PRO A 1 499 ? 210.506 -41.811 -7.002 1.00 74.69 491 PRO A C 1
ATOM 3519 O O . PRO A 1 499 ? 209.976 -42.281 -5.992 1.00 94.72 491 PRO A O 1
ATOM 3523 N N . ILE A 1 500 ? 210.996 -40.577 -7.064 1.00 57.55 492 ILE A N 1
ATOM 3524 C CA . ILE A 1 500 ? 210.906 -39.657 -5.935 1.00 71.43 492 ILE A CA 1
ATOM 3525 C C . ILE A 1 500 ? 209.446 -39.380 -5.589 1.00 69.20 492 ILE A C 1
ATOM 3526 O O . ILE A 1 500 ? 209.003 -39.587 -4.451 1.00 74.77 492 ILE A O 1
ATOM 3531 N N . VAL A 1 501 ? 208.704 -38.920 -6.592 1.00 70.07 493 VAL A N 1
ATOM 3532 C CA . VAL A 1 501 ? 207.287 -38.616 -6.442 1.00 68.16 493 VAL A CA 1
ATOM 3533 C C . VAL A 1 501 ? 206.499 -39.866 -6.059 1.00 73.46 493 VAL A C 1
ATOM 3534 O O . VAL A 1 501 ? 205.523 -39.787 -5.319 1.00 83.51 493 VAL A O 1
ATOM 3538 N N . GLN A 1 502 ? 206.934 -41.020 -6.557 1.00 71.66 494 GLN A N 1
ATOM 3539 C CA . GLN A 1 502 ? 206.296 -42.288 -6.216 1.00 73.32 494 GLN A CA 1
ATOM 3540 C C . GLN A 1 502 ? 206.442 -42.580 -4.724 1.00 84.09 494 GLN A C 1
ATOM 3541 O O . GLN A 1 502 ? 205.472 -42.939 -4.045 1.00 98.19 494 GLN A O 1
ATOM 3547 N N . ARG A 1 503 ? 207.662 -42.412 -4.220 1.00 76.15 495 ARG A N 1
ATOM 3548 C CA . ARG A 1 503 ? 207.945 -42.627 -2.806 1.00 85.65 495 ARG A CA 1
ATOM 3549 C C . ARG A 1 503 ? 207.146 -41.660 -1.931 1.00 88.31 495 ARG A C 1
ATOM 3550 O O . ARG A 1 503 ? 206.551 -42.062 -0.924 1.00 89.49 495 ARG A O 1
ATOM 3558 N N . SER A 1 504 ? 207.123 -40.389 -2.324 1.00 86.82 496 SER A N 1
ATOM 3559 C CA . SER A 1 504 ? 206.368 -39.384 -1.577 1.00 93.24 496 SER A CA 1
ATOM 3560 C C . SER A 1 504 ? 204.861 -39.652 -1.641 1.00 92.55 496 SER A C 1
ATOM 3561 O O . SER A 1 504 ? 204.106 -39.271 -0.741 1.00 95.46 496 SER A O 1
ATOM 3564 N N . ASN A 1 505 ? 204.427 -40.312 -2.709 1.00 85.02 497 ASN A N 1
ATOM 3565 C CA . ASN A 1 505 ? 203.027 -40.686 -2.851 1.00 84.23 497 ASN A CA 1
ATOM 3566 C C . ASN A 1 505 ? 202.683 -41.841 -1.921 1.00 88.97 497 ASN A C 1
ATOM 3567 O O . ASN A 1 505 ? 201.589 -41.889 -1.355 1.00 103.55 497 ASN A O 1
ATOM 3572 N N . PHE A 1 506 ? 203.623 -42.767 -1.755 1.00 82.50 498 PHE A N 1
ATOM 3573 C CA . PHE A 1 506 ? 203.436 -43.846 -0.790 1.00 88.86 498 PHE A CA 1
ATOM 3574 C C . PHE A 1 506 ? 203.417 -43.285 0.638 1.00 103.65 498 PHE A C 1
ATOM 3575 O O . PHE A 1 506 ? 202.667 -43.773 1.496 1.00 105.20 498 PHE A O 1
ATOM 3583 N N . GLU A 1 507 ? 204.235 -42.260 0.884 1.00 103.80 499 GLU A N 1
ATOM 3584 C CA . GLU A 1 507 ? 204.124 -41.457 2.105 1.00 106.20 499 GLU A CA 1
ATOM 3585 C C . GLU A 1 507 ? 202.674 -41.011 2.272 1.00 108.14 499 GLU A C 1
ATOM 3586 O O . GLU A 1 507 ? 202.013 -41.250 3.300 1.00 95.23 499 GLU A O 1
ATOM 3592 N N . GLN A 1 508 ? 202.194 -40.364 1.214 1.00 117.72 500 GLN A N 1
ATOM 3593 C CA . GLN A 1 508 ? 200.873 -39.753 1.178 1.00 119.10 500 GLN A CA 1
ATOM 3594 C C . GLN A 1 508 ? 199.738 -40.780 1.298 1.00 125.43 500 GLN A C 1
ATOM 3595 O O . GLN A 1 508 ? 198.592 -40.419 1.556 1.00 122.35 500 GLN A O 1
ATOM 3601 N N . GLN A 1 509 ? 200.053 -42.059 1.118 1.00 129.85 501 GLN A N 1
ATOM 3602 C CA . GLN A 1 509 ? 199.072 -43.115 1.362 1.00 124.99 501 GLN A CA 1
ATOM 3603 C C . GLN A 1 509 ? 199.146 -43.573 2.817 1.00 127.22 501 GLN A C 1
ATOM 3604 O O . GLN A 1 509 ? 198.121 -43.869 3.455 1.00 132.20 501 GLN A O 1
ATOM 3610 N N . ALA A 1 510 ? 200.372 -43.623 3.336 1.00 124.03 502 ALA A N 1
ATOM 3611 C CA . ALA A 1 510 ? 200.593 -43.942 4.741 1.00 127.56 502 ALA A CA 1
ATOM 3612 C C . ALA A 1 510 ? 199.820 -42.981 5.634 1.00 136.49 502 ALA A C 1
ATOM 3613 O O . ALA A 1 510 ? 199.268 -43.393 6.658 1.00 132.62 502 ALA A O 1
ATOM 3615 N N . LYS A 1 511 ? 199.773 -41.706 5.242 1.00 141.73 503 LYS A N 1
ATOM 3616 C CA . LYS A 1 511 ? 198.979 -40.722 5.987 1.00 148.19 503 LYS A CA 1
ATOM 3617 C C . LYS A 1 511 ? 197.519 -41.180 6.097 1.00 147.56 503 LYS A C 1
ATOM 3618 O O . LYS A 1 511 ? 196.888 -41.076 7.160 1.00 144.25 503 LYS A O 1
ATOM 3624 N N . ASP A 1 512 ? 196.998 -41.719 5.001 1.00 147.57 504 ASP A N 1
ATOM 3625 C CA . ASP A 1 512 ? 195.602 -42.101 4.946 1.00 146.58 504 ASP A CA 1
ATOM 3626 C C . ASP A 1 512 ? 195.341 -43.347 5.747 1.00 134.92 504 ASP A C 1
ATOM 3627 O O . ASP A 1 512 ? 194.280 -43.487 6.353 1.00 127.83 504 ASP A O 1
ATOM 3632 N N . LYS A 1 513 ? 196.300 -44.264 5.762 1.00 126.06 505 LYS A N 1
ATOM 3633 C CA . LYS A 1 513 ? 195.994 -45.506 6.441 1.00 131.59 505 LYS A CA 1
ATOM 3634 C C . LYS A 1 513 ? 196.319 -45.323 7.930 1.00 143.40 505 LYS A C 1
ATOM 3635 O O . LYS A 1 513 ? 195.925 -46.131 8.783 1.00 135.42 505 LYS A O 1
ATOM 3641 N N . ALA A 1 514 ? 196.964 -44.206 8.254 1.00 158.17 506 ALA A N 1
ATOM 3642 C CA . ALA A 1 514 ? 196.991 -43.734 9.632 1.00 163.37 506 ALA A CA 1
ATOM 3643 C C . ALA A 1 514 ? 195.652 -43.088 9.974 1.00 164.68 506 ALA A C 1
ATOM 3644 O O . ALA A 1 514 ? 195.211 -43.131 11.121 1.00 167.99 506 ALA A O 1
ATOM 3646 N N . ALA A 1 515 ? 195.017 -42.482 8.972 1.00 155.53 507 ALA A N 1
ATOM 3647 C CA . ALA A 1 515 ? 193.745 -41.791 9.183 1.00 139.78 507 ALA A CA 1
ATOM 3648 C C . ALA A 1 515 ? 192.547 -42.726 9.434 1.00 136.70 507 ALA A C 1
ATOM 3649 O O . ALA A 1 515 ? 191.442 -42.253 9.693 1.00 134.58 507 ALA A O 1
ATOM 3651 N N . GLY A 1 516 ? 192.758 -44.038 9.358 1.00 133.47 508 GLY A N 1
ATOM 3652 C CA . GLY A 1 516 ? 191.690 -44.994 9.622 1.00 135.69 508 GLY A CA 1
ATOM 3653 C C . GLY A 1 516 ? 191.372 -45.867 8.424 1.00 139.14 508 GLY A C 1
ATOM 3654 O O . GLY A 1 516 ? 190.949 -47.018 8.557 1.00 135.23 508 GLY A O 1
ATOM 3655 N N . ASP A 1 517 ? 191.561 -45.283 7.248 1.00 150.33 509 ASP A N 1
ATOM 3656 C CA . ASP A 1 517 ? 191.523 -45.979 5.970 1.00 155.49 509 ASP A CA 1
ATOM 3657 C C . ASP A 1 517 ? 192.450 -47.199 5.990 1.00 175.28 509 ASP A C 1
ATOM 3658 O O . ASP A 1 517 ? 193.625 -47.061 6.227 1.00 179.98 509 ASP A O 1
ATOM 3663 N N . ASP A 1 518 ? 191.940 -48.404 5.781 1.00 188.81 510 ASP A N 1
ATOM 3664 C CA . ASP A 1 518 ? 192.846 -49.542 5.649 1.00 199.37 510 ASP A CA 1
ATOM 3665 C C . ASP A 1 518 ? 192.800 -50.062 4.218 1.00 199.24 510 ASP A C 1
ATOM 3666 O O . ASP A 1 518 ? 193.117 -51.222 3.951 1.00 204.41 510 ASP A O 1
ATOM 3671 N N . GLU A 1 519 ? 192.403 -49.184 3.299 1.00 190.14 511 GLU A N 1
ATOM 3672 C CA . GLU A 1 519 ? 192.324 -49.541 1.890 1.00 163.27 511 GLU A CA 1
ATOM 3673 C C . GLU A 1 519 ? 193.346 -48.749 1.059 1.00 150.19 511 GLU A C 1
ATOM 3674 O O . GLU A 1 519 ? 193.247 -48.686 -0.169 1.00 142.41 511 GLU A O 1
ATOM 3680 N N . ALA A 1 520 ? 194.328 -48.155 1.734 1.00 145.30 512 ALA A N 1
ATOM 3681 C CA . ALA A 1 520 ? 195.391 -47.405 1.064 1.00 133.17 512 ALA A CA 1
ATOM 3682 C C . ALA A 1 520 ? 196.559 -48.317 0.701 1.00 139.45 512 ALA A C 1
ATOM 3683 O O . ALA A 1 520 ? 196.701 -49.406 1.256 1.00 150.39 512 ALA A O 1
ATOM 3685 N N . GLN A 1 521 ? 197.399 -47.861 -0.224 1.00 132.23 513 GLN A N 1
ATOM 3686 C CA . GLN A 1 521 ? 198.497 -48.677 -0.733 1.00 118.91 513 GLN A CA 1
ATOM 3687 C C . GLN A 1 521 ? 199.776 -48.521 0.086 1.00 118.88 513 GLN A C 1
ATOM 3688 O O . GLN A 1 521 ? 200.224 -47.408 0.363 1.00 117.35 513 GLN A O 1
ATOM 3694 N N . LEU A 1 522 ? 200.360 -49.655 0.460 1.00 122.84 514 LEU A N 1
ATOM 3695 C CA . LEU A 1 522 ? 201.576 -49.682 1.262 1.00 124.98 514 LEU A CA 1
ATOM 3696 C C . LEU A 1 522 ? 202.804 -49.515 0.367 1.00 128.84 514 LEU A C 1
ATOM 3697 O O . LEU A 1 522 ? 202.769 -49.863 -0.813 1.00 133.34 514 LEU A O 1
ATOM 3702 N N . VAL A 1 523 ? 203.884 -48.976 0.926 1.00 126.01 515 VAL A N 1
ATOM 3703 C CA . VAL A 1 523 ? 205.106 -48.754 0.158 1.00 117.97 515 VAL A CA 1
ATOM 3704 C C . VAL A 1 523 ? 205.841 -50.061 -0.152 1.00 109.19 515 VAL A C 1
ATOM 3705 O O . VAL A 1 523 ? 206.246 -50.792 0.752 1.00 113.11 515 VAL A O 1
ATOM 3709 N N . ASP A 1 524 ? 206.002 -50.348 -1.440 1.00 93.96 516 ASP A N 1
ATOM 3710 C CA . ASP A 1 524 ? 206.735 -51.531 -1.879 1.00 89.57 516 ASP A CA 1
ATOM 3711 C C . ASP A 1 524 ? 208.166 -51.140 -2.239 1.00 88.98 516 ASP A C 1
ATOM 3712 O O . ASP A 1 524 ? 208.403 -50.479 -3.250 1.00 90.45 516 ASP A O 1
ATOM 3717 N N . GLU A 1 525 ? 209.116 -51.555 -1.407 1.00 83.15 517 GLU A N 1
ATOM 3718 C CA . GLU A 1 525 ? 210.512 -51.162 -1.576 1.00 88.78 517 GLU A CA 1
ATOM 3719 C C . GLU A 1 525 ? 211.165 -51.782 -2.808 1.00 85.41 517 GLU A C 1
ATOM 3720 O O . GLU A 1 525 ? 211.959 -51.129 -3.485 1.00 81.80 517 GLU A O 1
ATOM 3726 N N . VAL A 1 526 ? 210.838 -53.040 -3.090 1.00 75.64 518 VAL A N 1
ATOM 3727 C CA . VAL A 1 526 ? 211.374 -53.724 -4.264 1.00 71.06 518 VAL A CA 1
ATOM 3728 C C . VAL A 1 526 ? 210.964 -52.995 -5.540 1.00 73.46 518 VAL A C 1
ATOM 3729 O O . VAL A 1 526 ? 211.792 -52.730 -6.419 1.00 80.89 518 VAL A O 1
ATOM 3733 N N . PHE A 1 527 ? 209.678 -52.668 -5.624 1.00 64.67 519 PHE A N 1
ATOM 3734 C CA . PHE A 1 527 ? 209.134 -51.918 -6.749 1.00 64.88 519 PHE A CA 1
ATOM 3735 C C . PHE A 1 527 ? 209.822 -50.564 -6.892 1.00 67.05 519 PHE A C 1
ATOM 3736 O O . PHE A 1 527 ? 210.177 -50.146 -7.998 1.00 71.05 519 PHE A O 1
ATOM 3744 N N . LEU A 1 528 ? 210.012 -49.888 -5.762 1.00 68.84 520 LEU A N 1
ATOM 3745 C CA . LEU A 1 528 ? 210.687 -48.596 -5.747 1.00 70.39 520 LEU A CA 1
ATOM 3746 C C . LEU A 1 528 ? 212.107 -48.713 -6.282 1.00 65.89 520 LEU A C 1
ATOM 3747 O O . LEU A 1 528 ? 212.562 -47.849 -7.022 1.00 72.64 520 LEU A O 1
ATOM 3752 N N . ASP A 1 529 ? 212.799 -49.785 -5.909 1.00 55.97 521 ASP A N 1
ATOM 3753 C CA . ASP A 1 529 ? 214.141 -50.048 -6.419 1.00 67.49 521 ASP A CA 1
ATOM 3754 C C . ASP A 1 529 ? 214.100 -50.218 -7.935 1.00 68.18 521 ASP A C 1
ATOM 3755 O O . ASP A 1 529 ? 214.885 -49.604 -8.673 1.00 79.47 521 ASP A O 1
ATOM 3760 N N . ALA A 1 530 ? 213.163 -51.049 -8.385 1.00 60.87 522 ALA A N 1
ATOM 3761 C CA . ALA A 1 530 ? 212.987 -51.328 -9.804 1.00 54.97 522 ALA A CA 1
ATOM 3762 C C . ALA A 1 530 ? 212.794 -50.051 -10.617 1.00 57.00 522 ALA A C 1
ATOM 3763 O O . ALA A 1 530 ? 213.468 -49.848 -11.626 1.00 67.80 522 ALA A O 1
ATOM 3765 N N . ILE A 1 531 ? 211.886 -49.185 -10.175 1.00 48.51 523 ILE A N 1
ATOM 3766 C CA . ILE A 1 531 ? 211.621 -47.956 -10.917 1.00 53.00 523 ILE A CA 1
ATOM 3767 C C . ILE A 1 531 ? 212.715 -46.914 -10.689 1.00 57.35 523 ILE A C 1
ATOM 3768 O O . ILE A 1 531 ? 212.834 -45.955 -11.451 1.00 71.04 523 ILE A O 1
ATOM 3773 N N . GLU A 1 532 ? 213.513 -47.105 -9.642 1.00 63.34 524 GLU A N 1
ATOM 3774 C CA . GLU A 1 532 ? 214.679 -46.258 -9.414 1.00 63.80 524 GLU A CA 1
ATOM 3775 C C . GLU A 1 532 ? 215.782 -46.643 -10.390 1.00 66.65 524 GLU A C 1
ATOM 3776 O O . GLU A 1 532 ? 216.691 -45.856 -10.655 1.00 66.74 524 GLU A O 1
ATOM 3782 N N . HIS A 1 533 ? 215.696 -47.858 -10.925 1.00 70.83 525 HIS A N 1
ATOM 3783 C CA . HIS A 1 533 ? 216.603 -48.281 -11.990 1.00 63.16 525 HIS A CA 1
ATOM 3784 C C . HIS A 1 533 ? 216.090 -47.876 -13.375 1.00 65.64 525 HIS A C 1
ATOM 3785 O O . HIS A 1 533 ? 216.277 -48.612 -14.346 1.00 70.57 525 HIS A O 1
ATOM 3792 N N . ALA A 1 534 ? 215.448 -46.709 -13.445 1.00 60.59 526 ALA A N 1
ATOM 3793 C CA . ALA A 1 534 ? 214.891 -46.142 -14.680 1.00 52.89 526 ALA A CA 1
ATOM 3794 C C . ALA A 1 534 ? 213.724 -46.957 -15.245 1.00 61.51 526 ALA A C 1
ATOM 3795 O O . ALA A 1 534 ? 213.880 -48.114 -15.636 1.00 65.17 526 ALA A O 1
ATOM 3797 N N . PHE A 1 535 ? 212.556 -46.324 -15.289 1.00 70.83 527 PHE A N 1
ATOM 3798 C CA . PHE A 1 535 ? 211.334 -46.943 -15.793 1.00 58.08 527 PHE A CA 1
ATOM 3799 C C . PHE A 1 535 ? 210.781 -46.098 -16.939 1.00 55.14 527 PHE A C 1
ATOM 3800 O O . PHE A 1 535 ? 210.406 -44.945 -16.734 1.00 69.48 527 PHE A O 1
ATOM 3808 N N . PRO A 1 536 ? 210.750 -46.667 -18.156 1.00 59.57 528 PRO A N 1
ATOM 3809 C CA . PRO A 1 536 ? 210.349 -45.947 -19.373 1.00 55.57 528 PRO A CA 1
ATOM 3810 C C . PRO A 1 536 ? 208.975 -45.296 -19.263 1.00 57.45 528 PRO A C 1
ATOM 3811 O O . PRO A 1 536 ? 208.125 -45.805 -18.531 1.00 53.05 528 PRO A O 1
ATOM 3815 N N . PRO A 1 537 ? 208.765 -44.176 -19.973 1.00 55.69 529 PRO A N 1
ATOM 3816 C CA . PRO A 1 537 ? 207.422 -43.596 -20.073 1.00 55.54 529 PRO A CA 1
ATOM 3817 C C . PRO A 1 537 ? 206.461 -44.638 -20.626 1.00 50.38 529 PRO A C 1
ATOM 3818 O O . PRO A 1 537 ? 206.715 -45.195 -21.693 1.00 62.25 529 PRO A O 1
ATOM 3822 N N . THR A 1 538 ? 205.384 -44.911 -19.898 1.00 62.25 530 THR A N 1
ATOM 3823 C CA . THR A 1 538 ? 204.553 -46.071 -20.191 1.00 58.55 530 THR A CA 1
ATOM 3824 C C . THR A 1 538 ? 203.070 -45.785 -19.975 1.00 58.12 530 THR A C 1
ATOM 3825 O O . THR A 1 538 ? 202.697 -45.043 -19.067 1.00 76.51 530 THR A O 1
ATOM 3829 N N . GLY A 1 539 ? 202.229 -46.368 -20.825 1.00 56.75 531 GLY A N 1
ATOM 3830 C CA . GLY A 1 539 ? 200.793 -46.313 -20.632 1.00 60.98 531 GLY A CA 1
ATOM 3831 C C . GLY A 1 539 ? 200.288 -47.622 -20.053 1.00 62.31 531 GLY A C 1
ATOM 3832 O O . GLY A 1 539 ? 200.720 -48.697 -20.471 1.00 68.76 531 GLY A O 1
ATOM 3833 N N . GLY A 1 540 ? 199.376 -47.536 -19.089 1.00 54.23 532 GLY A N 1
ATOM 3834 C CA . GLY A 1 540 ? 198.847 -48.725 -18.444 1.00 48.32 532 GLY A CA 1
ATOM 3835 C C . GLY A 1 540 ? 197.337 -48.824 -18.522 1.00 58.12 532 GLY A C 1
ATOM 3836 O O . GLY A 1 540 ? 196.642 -47.809 -18.504 1.00 62.05 532 GLY A O 1
ATOM 3837 N N . TRP A 1 541 ? 196.832 -50.054 -18.587 1.00 53.91 533 TRP A N 1
ATOM 3838 C CA . TRP A 1 541 ? 195.414 -50.301 -18.837 1.00 48.03 533 TRP A CA 1
ATOM 3839 C C . TRP A 1 541 ? 194.907 -51.504 -18.051 1.00 52.49 533 TRP A C 1
ATOM 3840 O O . TRP A 1 541 ? 195.588 -52.524 -17.969 1.00 54.53 533 TRP A O 1
ATOM 3851 N N . GLY A 1 542 ? 193.712 -51.383 -17.480 1.00 53.58 534 GLY A N 1
ATOM 3852 C CA . GLY A 1 542 ? 193.105 -52.474 -16.738 1.00 54.91 534 GLY A CA 1
ATOM 3853 C C . GLY A 1 542 ? 191.605 -52.555 -16.955 1.00 59.92 534 GLY A C 1
ATOM 3854 O O . GLY A 1 542 ? 190.882 -51.602 -16.674 1.00 59.39 534 GLY A O 1
ATOM 3855 N N . LEU A 1 543 ? 191.131 -53.695 -17.450 1.00 53.62 535 LEU A N 1
ATOM 3856 C CA . LEU A 1 543 ? 189.710 -53.860 -17.745 1.00 61.12 535 LEU A CA 1
ATOM 3857 C C . LEU A 1 543 ? 189.097 -55.042 -17.006 1.00 67.29 535 LEU A C 1
ATOM 3858 O O . LEU A 1 543 ? 189.725 -56.091 -16.864 1.00 70.14 535 LEU A O 1
ATOM 3863 N N . GLY A 1 544 ? 187.861 -54.864 -16.546 1.00 68.27 536 GLY A N 1
ATOM 3864 C CA . GLY A 1 544 ? 187.125 -55.940 -15.907 1.00 65.14 536 GLY A CA 1
ATOM 3865 C C . GLY A 1 544 ? 186.439 -56.833 -16.924 1.00 59.96 536 GLY A C 1
ATOM 3866 O O . GLY A 1 544 ? 185.457 -56.431 -17.548 1.00 67.53 536 GLY A O 1
ATOM 3867 N N . ILE A 1 545 ? 186.962 -58.044 -17.091 1.00 59.52 537 ILE A N 1
ATOM 3868 C CA . ILE A 1 545 ? 186.416 -59.010 -18.044 1.00 54.88 537 ILE A CA 1
ATOM 3869 C C . ILE A 1 545 ? 184.967 -59.371 -17.722 1.00 58.81 537 ILE A C 1
ATOM 3870 O O . ILE A 1 545 ? 184.115 -59.419 -18.613 1.00 60.22 537 ILE A O 1
ATOM 3875 N N . ASP A 1 546 ? 184.696 -59.618 -16.443 1.00 59.02 538 ASP A N 1
ATOM 3876 C CA . ASP A 1 546 ? 183.364 -60.005 -15.992 1.00 61.20 538 ASP A CA 1
ATOM 3877 C C . ASP A 1 546 ? 182.312 -58.959 -16.355 1.00 67.97 538 ASP A C 1
ATOM 3878 O O . ASP A 1 546 ? 181.221 -59.296 -16.816 1.00 76.55 538 ASP A O 1
ATOM 3883 N N . ARG A 1 547 ? 182.651 -57.689 -16.155 1.00 54.18 539 ARG A N 1
ATOM 3884 C CA . ARG A 1 547 ? 181.709 -56.600 -16.391 1.00 62.13 539 ARG A CA 1
ATOM 3885 C C . ARG A 1 547 ? 181.488 -56.333 -17.879 1.00 68.84 539 ARG A C 1
ATOM 3886 O O . ARG A 1 547 ? 180.366 -56.053 -18.306 1.00 84.99 539 ARG A O 1
ATOM 3894 N N . LEU A 1 548 ? 182.557 -56.418 -18.664 1.00 61.17 540 LEU A N 1
ATOM 3895 C CA . LEU A 1 548 ? 182.441 -56.292 -20.112 1.00 62.31 540 LEU A CA 1
ATOM 3896 C C . LEU A 1 548 ? 181.550 -57.411 -20.641 1.00 70.11 540 LEU A C 1
ATOM 3897 O O . LEU A 1 548 ? 180.703 -57.197 -21.517 1.00 72.43 540 LEU A O 1
ATOM 3902 N N . ALA A 1 549 ? 181.742 -58.604 -20.084 1.00 64.58 541 ALA A N 1
ATOM 3903 C CA . ALA A 1 549 ? 180.908 -59.752 -20.405 1.00 66.32 541 ALA A CA 1
ATOM 3904 C C . ALA A 1 549 ? 179.451 -59.470 -20.055 1.00 68.59 541 ALA A C 1
ATOM 3905 O O . ALA A 1 549 ? 178.549 -59.801 -20.824 1.00 67.29 541 ALA A O 1
ATOM 3907 N N . MET A 1 550 ? 179.230 -58.858 -18.893 1.00 65.49 542 MET A N 1
ATOM 3908 C CA . MET A 1 550 ? 177.888 -58.450 -18.484 1.00 59.10 542 MET A CA 1
ATOM 3909 C C . MET A 1 550 ? 177.256 -57.540 -19.526 1.00 61.55 542 MET A C 1
ATOM 3910 O O . MET A 1 550 ? 176.101 -57.729 -19.909 1.00 63.16 542 MET A O 1
ATOM 3915 N N . LEU A 1 551 ? 178.023 -56.553 -19.976 1.00 58.05 543 LEU A N 1
ATOM 3916 C CA . LEU A 1 551 ? 177.549 -55.607 -20.979 1.00 62.67 543 LEU A CA 1
ATOM 3917 C C . LEU A 1 551 ? 177.156 -56.304 -22.275 1.00 65.04 543 LEU A C 1
ATOM 3918 O O . LEU A 1 551 ? 176.045 -56.123 -22.774 1.00 70.36 543 LEU A O 1
ATOM 3923 N N . LEU A 1 552 ? 178.067 -57.106 -22.814 1.00 71.50 544 LEU A N 1
ATOM 3924 C CA . LEU A 1 552 ? 177.846 -57.718 -24.120 1.00 72.22 544 LEU A CA 1
ATOM 3925 C C . LEU A 1 552 ? 176.803 -58.837 -24.089 1.00 74.62 544 LEU A C 1
ATOM 3926 O O . LEU A 1 552 ? 176.214 -59.167 -25.118 1.00 78.23 544 LEU A O 1
ATOM 3931 N N . ALA A 1 553 ? 176.569 -59.414 -22.914 1.00 76.75 545 ALA A N 1
ATOM 3932 C CA . ALA A 1 553 ? 175.591 -60.492 -22.785 1.00 71.86 545 ALA A CA 1
ATOM 3933 C C . ALA A 1 553 ? 174.232 -59.971 -22.327 1.00 78.52 545 ALA A C 1
ATOM 3934 O O . ALA A 1 553 ? 173.280 -60.742 -22.192 1.00 80.59 545 ALA A O 1
ATOM 3936 N N . ASP A 1 554 ? 174.155 -58.663 -22.090 1.00 79.08 546 ASP A N 1
ATOM 3937 C CA . ASP A 1 554 ? 172.924 -58.001 -21.659 1.00 80.28 546 ASP A CA 1
ATOM 3938 C C . ASP A 1 554 ? 172.371 -58.617 -20.373 1.00 70.50 546 ASP A C 1
ATOM 3939 O O . ASP A 1 554 ? 171.269 -59.165 -20.353 1.00 75.77 546 ASP A O 1
ATOM 3944 N N . VAL A 1 555 ? 173.156 -58.531 -19.304 1.00 68.79 547 VAL A N 1
ATOM 3945 C CA . VAL A 1 555 ? 172.727 -58.989 -17.988 1.00 63.46 547 VAL A CA 1
ATOM 3946 C C . VAL A 1 555 ? 173.131 -57.964 -16.932 1.00 74.69 547 VAL A C 1
ATOM 3947 O O . VAL A 1 555 ? 174.145 -57.282 -17.078 1.00 79.62 547 VAL A O 1
ATOM 3951 N N . ASP A 1 556 ? 172.333 -57.850 -15.876 1.00 93.85 548 ASP A N 1
ATOM 3952 C CA . ASP A 1 556 ? 172.618 -56.886 -14.818 1.00 104.26 548 ASP A CA 1
ATOM 3953 C C . ASP A 1 556 ? 173.028 -57.583 -13.523 1.00 92.41 548 ASP A C 1
ATOM 3954 O O . ASP A 1 556 ? 172.950 -57.002 -12.441 1.00 98.16 548 ASP A O 1
ATOM 3959 N N . ASN A 1 557 ? 173.466 -58.831 -13.645 1.00 83.14 549 ASN A N 1
ATOM 3960 C CA . ASN A 1 557 ? 173.970 -59.588 -12.506 1.00 75.20 549 ASN A CA 1
ATOM 3961 C C . ASN A 1 557 ? 175.244 -60.338 -12.883 1.00 71.95 549 ASN A C 1
ATOM 3962 O O . ASN A 1 557 ? 175.253 -61.122 -13.832 1.00 68.71 549 ASN A O 1
ATOM 3967 N N . ILE A 1 558 ? 176.317 -60.094 -12.136 1.00 69.96 550 ILE A N 1
ATOM 3968 C CA . ILE A 1 558 ? 177.633 -60.638 -12.466 1.00 58.64 550 ILE A CA 1
ATOM 3969 C C . ILE A 1 558 ? 177.679 -62.162 -12.342 1.00 68.14 550 ILE A C 1
ATOM 3970 O O . ILE A 1 558 ? 178.571 -62.812 -12.887 1.00 72.49 550 ILE A O 1
ATOM 3975 N N . LYS A 1 559 ? 176.706 -62.731 -11.638 1.00 72.20 551 LYS A N 1
ATOM 3976 C CA . LYS A 1 559 ? 176.643 -64.176 -11.457 1.00 71.34 551 LYS A CA 1
ATOM 3977 C C . LYS A 1 559 ? 176.209 -64.879 -12.742 1.00 66.56 551 LYS A C 1
ATOM 3978 O O . LYS A 1 559 ? 176.330 -66.098 -12.864 1.00 68.80 551 LYS A O 1
ATOM 3984 N N . GLU A 1 560 ? 175.709 -64.103 -13.698 1.00 69.11 552 GLU A N 1
ATOM 3985 C CA . GLU A 1 560 ? 175.269 -64.647 -14.978 1.00 70.48 552 GLU A CA 1
ATOM 3986 C C . GLU A 1 560 ? 176.443 -64.927 -15.913 1.00 65.30 552 GLU A C 1
ATOM 3987 O O . GLU A 1 560 ? 176.292 -65.629 -16.913 1.00 74.59 552 GLU A O 1
ATOM 3993 N N . VAL A 1 561 ? 177.610 -64.375 -15.590 1.00 58.17 553 VAL A N 1
ATOM 3994 C CA . VAL A 1 561 ? 178.795 -64.562 -16.423 1.00 60.14 553 VAL A CA 1
ATOM 3995 C C . VAL A 1 561 ? 179.945 -65.205 -15.649 1.00 52.89 553 VAL A C 1
ATOM 3996 O O . VAL A 1 561 ? 181.064 -65.302 -16.152 1.00 66.35 553 VAL A O 1
ATOM 4000 N N . ILE A 1 562 ? 179.663 -65.635 -14.424 1.00 52.76 554 ILE A N 1
ATOM 4001 C CA . ILE A 1 562 ? 180.624 -66.402 -13.640 1.00 50.40 554 ILE A CA 1
ATOM 4002 C C . ILE A 1 562 ? 180.055 -67.790 -13.371 1.00 54.23 554 ILE A C 1
ATOM 4003 O O . ILE A 1 562 ? 178.990 -67.923 -12.769 1.00 74.10 554 ILE A O 1
ATOM 4008 N N . LEU A 1 563 ? 180.767 -68.816 -13.831 1.00 53.20 555 LEU A N 1
ATOM 4009 C CA . LEU A 1 563 ? 180.294 -70.197 -13.749 1.00 55.95 555 LEU A CA 1
ATOM 4010 C C . LEU A 1 563 ? 179.946 -70.627 -12.327 1.00 61.38 555 LEU A C 1
ATOM 4011 O O . LEU A 1 563 ? 178.859 -71.145 -12.077 1.00 63.46 555 LEU A O 1
ATOM 4016 N N . PHE A 1 564 ? 180.871 -70.411 -11.399 1.00 60.78 556 PHE A N 1
ATOM 4017 C CA . PHE A 1 564 ? 180.640 -70.777 -10.008 1.00 55.36 556 PHE A CA 1
ATOM 4018 C C . PHE A 1 564 ? 180.905 -69.597 -9.080 1.00 71.15 556 PHE A C 1
ATOM 4019 O O . PHE A 1 564 ? 181.957 -69.527 -8.443 1.00 72.15 556 PHE A O 1
ATOM 4027 N N . PRO A 1 565 ? 179.944 -68.665 -9.001 1.00 75.03 557 PRO A N 1
ATOM 4028 C CA . PRO A 1 565 ? 180.083 -67.482 -8.147 1.00 67.48 557 PRO A CA 1
ATOM 4029 C C . PRO A 1 565 ? 180.084 -67.854 -6.670 1.00 63.28 557 PRO A C 1
ATOM 4030 O O . PRO A 1 565 ? 179.570 -68.912 -6.304 1.00 67.46 557 PRO A O 1
ATOM 4034 N N . THR A 1 566 ? 180.658 -66.995 -5.836 1.00 65.69 558 THR A N 1
ATOM 4035 C CA . THR A 1 566 ? 180.756 -67.272 -4.410 1.00 69.78 558 THR A CA 1
ATOM 4036 C C . THR A 1 566 ? 179.408 -67.090 -3.723 1.00 84.71 558 THR A C 1
ATOM 4037 O O . THR A 1 566 ? 178.849 -65.994 -3.708 1.00 88.38 558 THR A O 1
ATOM 4041 N N . MET A 1 567 ? 178.893 -68.175 -3.157 1.00 85.03 559 MET A N 1
ATOM 4042 C CA . MET A 1 567 ? 177.599 -68.149 -2.490 1.00 79.41 559 MET A CA 1
ATOM 4043 C C . MET A 1 567 ? 177.744 -68.366 -0.990 1.00 85.96 559 MET A C 1
ATOM 4044 O O . MET A 1 567 ? 178.607 -69.122 -0.543 1.00 78.21 559 MET A O 1
ATOM 4049 N N . ARG A 1 568 ? 176.899 -67.694 -0.216 1.00 89.34 560 ARG A N 1
ATOM 4050 C CA . ARG A 1 568 ? 176.830 -67.929 1.218 1.00 90.60 560 ARG A CA 1
ATOM 4051 C C . ARG A 1 568 ? 176.324 -69.343 1.467 1.00 96.77 560 ARG A C 1
ATOM 4052 O O . ARG A 1 568 ? 175.231 -69.691 1.023 1.00 94.10 560 ARG A O 1
ATOM 4060 N N . PRO A 1 569 ? 177.126 -70.167 2.162 1.00 105.22 561 PRO A N 1
ATOM 4061 C CA . PRO A 1 569 ? 176.752 -71.550 2.482 1.00 104.49 561 PRO A CA 1
ATOM 4062 C C . PRO A 1 569 ? 175.364 -71.628 3.111 1.00 110.96 561 PRO A C 1
ATOM 4063 O O . PRO A 1 569 ? 175.156 -71.091 4.199 1.00 115.84 561 PRO A O 1
ATOM 4067 N N . GLU A 1 570 ? 174.432 -72.279 2.421 1.00 118.71 562 GLU A N 1
ATOM 4068 C CA . GLU A 1 570 ? 173.035 -72.299 2.843 1.00 127.12 562 GLU A CA 1
ATOM 4069 C C . GLU A 1 570 ? 172.862 -72.927 4.223 1.00 140.68 562 GLU A C 1
ATOM 4070 O O . GLU A 1 570 ? 173.580 -73.857 4.592 1.00 139.82 562 GLU A O 1
ATOM 4076 N N . ASP A 1 571 ? 171.904 -72.399 4.980 1.00 153.64 563 ASP A N 1
ATOM 4077 C CA . ASP A 1 571 ? 171.640 -72.855 6.341 1.00 167.34 563 ASP A CA 1
ATOM 4078 C C . ASP A 1 571 ? 171.114 -74.284 6.376 1.00 174.56 563 ASP A C 1
ATOM 4079 O O . ASP A 1 571 ? 171.013 -74.952 5.347 1.00 175.73 563 ASP A O 1
ATOM 4084 N N . GLU A 1 572 ? 170.777 -74.744 7.575 1.00 175.69 564 GLU A N 1
ATOM 4085 C CA . GLU A 1 572 ? 170.049 -75.993 7.730 1.00 166.34 564 GLU A CA 1
ATOM 4086 C C . GLU A 1 572 ? 168.571 -75.714 7.486 1.00 155.44 564 GLU A C 1
ATOM 4087 O O . GLU A 1 572 ? 167.827 -76.581 7.021 1.00 165.45 564 GLU A O 1
ATOM 4093 N N . LEU A 1 573 ? 168.162 -74.486 7.793 1.00 134.50 565 LEU A N 1
ATOM 4094 C CA . LEU A 1 573 ? 166.791 -74.044 7.568 1.00 119.85 565 LEU A CA 1
ATOM 4095 C C . LEU A 1 573 ? 166.503 -73.854 6.083 1.00 120.41 565 LEU A C 1
ATOM 4096 O O . LEU A 1 573 ? 165.457 -74.275 5.591 1.00 119.60 565 LEU A O 1
ATOM 4101 N N . GLU A 1 574 ? 167.431 -73.216 5.375 1.00 123.04 566 GLU A N 1
ATOM 4102 C CA . GLU A 1 574 ? 167.286 -73.009 3.937 1.00 123.70 566 GLU A CA 1
ATOM 4103 C C . GLU A 1 574 ? 167.324 -74.346 3.202 1.00 121.96 566 GLU A C 1
ATOM 4104 O O . GLU A 1 574 ? 166.576 -74.564 2.244 1.00 114.23 566 GLU A O 1
ATOM 4110 N N . LYS A 1 575 ? 168.200 -75.235 3.662 1.00 126.58 567 LYS A N 1
ATOM 4111 C CA . LYS A 1 575 ? 168.282 -76.590 3.127 1.00 119.44 567 LYS A CA 1
ATOM 4112 C C . LYS A 1 575 ? 166.957 -77.329 3.294 1.00 123.65 567 LYS A C 1
ATOM 4113 O O . LYS A 1 575 ? 166.335 -77.748 2.308 1.00 121.70 567 LYS A O 1
ATOM 4119 N N . LYS A 1 576 ?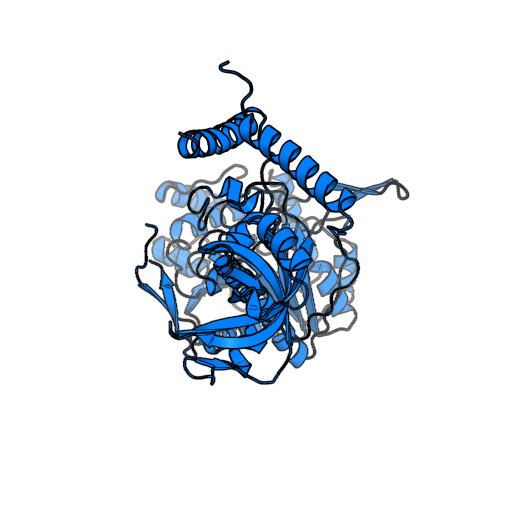 166.543 -77.481 4.554 1.00 124.74 568 LYS A N 1
ATOM 4120 C CA . LYS A 1 576 ? 165.279 -78.125 4.911 1.00 121.36 568 LYS A CA 1
ATOM 4121 C C . LYS A 1 576 ? 164.134 -77.590 4.068 1.00 120.18 568 LYS A C 1
ATOM 4122 O O . LYS A 1 576 ? 163.338 -78.357 3.506 1.00 127.49 568 LYS A O 1
ATOM 4128 N N . ALA A 1 577 ? 164.068 -76.263 3.995 1.00 104.45 569 ALA A N 1
ATOM 4129 C CA . ALA A 1 577 ? 163.085 -75.570 3.181 1.00 109.05 569 ALA A CA 1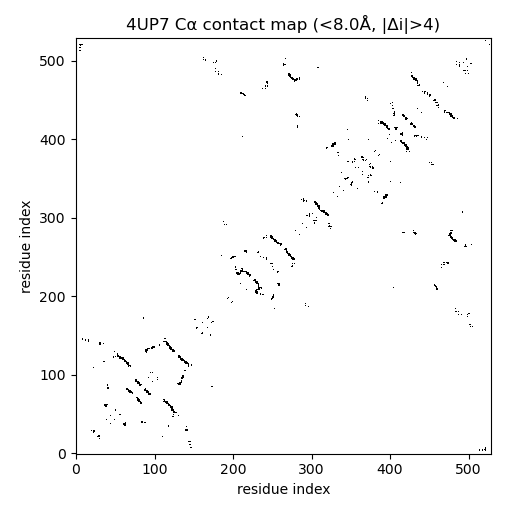
ATOM 4130 C C . ALA A 1 577 ? 163.124 -76.078 1.748 1.00 109.49 569 ALA A C 1
ATOM 4131 O O . ALA A 1 577 ? 162.204 -76.767 1.316 1.00 121.69 569 ALA A O 1
ATOM 4133 N N . ARG A 1 578 ? 164.202 -75.748 1.036 1.00 96.28 570 ARG A N 1
ATOM 4134 C CA . ARG A 1 578 ? 164.384 -76.117 -0.369 1.00 96.44 570 ARG A CA 1
ATOM 4135 C C . ARG A 1 578 ? 163.971 -77.559 -0.687 1.00 104.96 570 ARG A C 1
ATOM 4136 O O . ARG A 1 578 ? 163.172 -77.804 -1.605 1.00 114.59 570 ARG A O 1
ATOM 4144 N N . GLU A 1 579 ? 164.502 -78.507 0.082 1.00 95.01 571 GLU A N 1
ATOM 4145 C CA . GLU A 1 579 ? 164.177 -79.920 -0.123 1.00 93.40 571 GLU A CA 1
ATOM 4146 C C . GLU A 1 579 ? 162.665 -80.176 0.045 1.00 88.10 571 GLU A C 1
ATOM 4147 O O . GLU A 1 579 ? 162.006 -80.841 -0.797 1.00 91.58 571 GLU A O 1
ATOM 4153 N N . ALA A 1 580 ? 162.119 -79.613 1.123 1.00 88.05 572 ALA A N 1
ATOM 4154 C CA . ALA A 1 580 ? 160.693 -79.719 1.419 1.00 97.91 572 ALA A CA 1
ATOM 4155 C C . ALA A 1 580 ? 159.833 -79.186 0.271 1.00 102.39 572 ALA A C 1
ATOM 4156 O O . ALA A 1 580 ? 158.761 -79.726 -0.010 1.00 101.35 572 ALA A O 1
ATOM 4158 N N . LYS A 1 581 ? 160.304 -78.132 -0.392 1.00 109.38 573 LYS A N 1
ATOM 4159 C CA . LYS A 1 581 ? 159.607 -77.611 -1.565 1.00 116.84 573 LYS A CA 1
ATOM 4160 C C . LYS A 1 581 ? 159.664 -78.642 -2.679 1.00 109.03 573 LYS A C 1
ATOM 4161 O O . LYS A 1 581 ? 158.643 -78.950 -3.317 1.00 115.22 573 LYS A O 1
ATOM 4167 N N . GLU A 1 582 ? 160.866 -79.174 -2.903 1.00 96.57 574 GLU A N 1
ATOM 4168 C CA . GLU A 1 582 ? 161.076 -80.158 -3.959 1.00 87.97 574 GLU A CA 1
ATOM 4169 C C . GLU A 1 582 ? 160.045 -81.296 -3.901 1.00 98.30 574 GLU A C 1
ATOM 4170 O O . GLU A 1 582 ? 159.379 -81.574 -4.919 1.00 100.04 574 GLU A O 1
ATOM 4176 N N . ASP A 1 583 ? 159.873 -81.926 -2.728 1.00 109.09 575 ASP A N 1
ATOM 4177 C CA . ASP A 1 583 ? 158.849 -82.996 -2.636 1.00 106.94 575 ASP A CA 1
ATOM 4178 C C . ASP A 1 583 ? 157.454 -82.443 -2.413 1.00 108.01 575 ASP A C 1
ATOM 4179 O O . ASP A 1 583 ? 156.491 -83.185 -2.483 1.00 126.77 575 ASP A O 1
ATOM 4184 N N . ALA A 1 584 ? 157.329 -81.166 -2.089 1.00 107.21 576 ALA A N 1
ATOM 4185 C CA . ALA A 1 584 ? 155.985 -80.629 -1.981 1.00 112.48 576 ALA A CA 1
ATOM 4186 C C . ALA A 1 584 ? 155.410 -80.770 -3.377 1.00 120.49 576 ALA A C 1
ATOM 4187 O O . ALA A 1 584 ? 154.325 -81.334 -3.581 1.00 120.24 576 ALA A O 1
ATOM 4189 N N . MET A 1 585 ? 156.207 -80.346 -4.350 1.00 122.54 577 MET A N 1
ATOM 4190 C CA . MET A 1 585 ? 155.781 -80.418 -5.739 1.00 124.58 577 MET A CA 1
ATOM 4191 C C . MET A 1 585 ? 155.833 -81.837 -6.320 1.00 118.04 577 MET A C 1
ATOM 4192 O O . MET A 1 585 ? 154.977 -82.198 -7.132 1.00 124.14 577 MET A O 1
ATOM 4197 N N . VAL A 1 586 ? 156.817 -82.640 -5.919 1.00 102.60 578 VAL A N 1
ATOM 4198 C CA . VAL A 1 586 ? 156.838 -84.045 -6.335 1.00 91.41 578 VAL A CA 1
ATOM 4199 C C . VAL A 1 586 ? 155.570 -84.766 -5.855 1.00 94.05 578 VAL A C 1
ATOM 4200 O O . VAL A 1 586 ? 154.909 -85.476 -6.621 1.00 88.39 578 VAL A O 1
ATOM 4204 N N . ALA A 1 587 ? 155.229 -84.556 -4.587 1.00 98.09 579 ALA A N 1
ATOM 4205 C CA . ALA A 1 587 ? 154.059 -85.171 -3.968 1.00 112.16 579 ALA A CA 1
ATOM 4206 C C . ALA A 1 587 ? 152.780 -84.684 -4.616 1.00 124.75 579 ALA A C 1
ATOM 4207 O O . ALA A 1 587 ? 151.838 -85.453 -4.779 1.00 125.83 579 ALA A O 1
ATOM 4209 N N . GLN A 1 588 ? 152.742 -83.402 -4.972 1.00 142.29 580 GLN A N 1
ATOM 4210 C CA . GLN A 1 588 ? 151.575 -82.855 -5.655 1.00 152.30 580 GLN A CA 1
ATOM 4211 C C . GLN A 1 588 ? 151.428 -83.496 -7.033 1.00 145.51 580 GLN A C 1
ATOM 4212 O O . GLN A 1 588 ? 150.309 -83.762 -7.484 1.00 150.12 580 GLN A O 1
ATOM 4218 N N . GLU A 1 589 ? 152.556 -83.751 -7.696 1.00 131.79 581 GLU A N 1
ATOM 4219 C CA . GLU A 1 589 ? 152.533 -84.450 -8.978 1.00 127.67 581 GLU A CA 1
ATOM 4220 C C . GLU A 1 589 ? 152.061 -85.896 -8.824 1.00 138.43 581 GLU A C 1
ATOM 4221 O O . GLU A 1 589 ? 151.410 -86.439 -9.718 1.00 141.43 581 GLU A O 1
ATOM 4227 N N . LEU A 1 590 ? 152.395 -86.519 -7.697 1.00 133.79 582 LEU A N 1
ATOM 4228 C CA . LEU A 1 590 ? 151.975 -87.897 -7.449 1.00 116.89 582 LEU A CA 1
ATOM 4229 C C . LEU A 1 590 ? 150.479 -88.011 -7.157 1.00 114.98 582 LEU A C 1
ATOM 4230 O O . LEU A 1 590 ? 149.894 -89.084 -7.300 1.00 103.60 582 LEU A O 1
ATOM 4235 N N . ALA A 1 591 ? 149.864 -86.906 -6.747 1.00 120.78 583 ALA A N 1
ATOM 4236 C CA . ALA A 1 591 ? 148.443 -86.905 -6.413 1.00 126.38 583 ALA A CA 1
ATOM 4237 C C . ALA A 1 591 ? 147.596 -86.396 -7.575 1.00 129.89 583 ALA A C 1
ATOM 4238 O O . ALA A 1 591 ? 147.619 -86.962 -8.669 1.00 127.87 583 ALA A O 1
#

Radius of gyration: 29.74 Å; Cα contacts (8 Å, |Δi|>4): 960; chains: 1; bounding box: 68×86×57 Å